Protein AF-0000000083231227 (afdb_homodimer)

Sequence (580 aa):
MTATKISPALKQLLNTNAHPPSLQSSAFHHQLKRLLADFHQTASEKKLTSDSWTIFSTAALVSLNRPSAFEPFWASLKSTTSSNEKASVYNASLVRETALKSISFIGIAKSINALNTFRAVLEKSNSDLLLQLDQQKPRRIPDLNENSIEKISQRALGTWKSIYRPLDDKLISKLSAAHPDLPVHILHSHYGPLLSDPASDPGPIGRIGTSLIAVGTLRAAGNLGPQLLSHVYGLKKAGEELQQVGEPSLGQGTQWLTSDTGAEWIINSIDRLSQLISDSEAHPTPTSKLMTATKISPALKQLLNTNAHPPSLQSSAFHHQLKRLLADFHQTASEKKLTSDSWTIFSTAALVSLNRPSAFEPFWASLKSTTSSNEKASVYNASLVRETALKSISFIGIAKSINALNTFRAVLEKSNSDLLLQLDQQKPRRIPDLNENSIEKISQRALGTWKSIYRPLDDKLISKLSAAHPDLPVHILHSHYGPLLSDPASDPGPIGRIGTSLIAVGTLRAAGNLGPQLLSHVYGLKKAGEELQQVGEPSLGQGTQWLTSDTGAEWIINSIDRLSQLISDSEAHPTPTSKL

Foldseek 3Di:
DDPDDDDPVVVVVCPVPVADDAQDDPVLLVVVLVLLVVVCVVLVVLFWHSLLVLLLVLLLCLLLLHQNVLLSVLVSVCVSDPVDLVVNLQSLQSSLLSLQLSCLPRHDVSSVSNNVSNLVSCVVPPVVSSVVVVPDDDQQPQDCPQNDQVNLLVQLLVLLCLQQPPCSVVVLVVLCVVPVCRSVCCRNVRSRRRLAAGDVDRGQQDNLSSLSSQLSNDLSNDPNVVSNVSSLSSNLSVCVVCVPPARPNTGDSSNVCNDPNNSVVSSVSSVVSSVSVVVCVVDPDPDPPD/DPDDDDDPVVVVVCPVPVADDAQDDPVLLVVVLVLLVVVCVVLVVLFWHSLLVLLLLLLLCLLLLHQNVLLSVLVSVCVSDPVDLVVNLQSLQSSLLSLQLSCLPRHDVSSVSNNVSNLVSCVVPPVVSSVVVVPDDDQQPQDCPQNDQVNLLVQLLVLLCLQAPPCSVVVLVVLCVVPVCRSVCCRNVRSRRRLAAGDVDRGQQDSLSSLSSQLSNQLSNDPNVVSNVSSLSSNLSVCVVCVPPDRPSTGDSSNVCNDPNNSVVSSVSSVVSSVSVVVCVVDPPPPPPD

Radius of gyration: 23.28 Å; Cα contacts (8 Å, |Δi|>4): 865; chains: 2; bounding box: 58×63×57 Å

InterPro domains:
  IPR029032 AhpD-like [G3DSA:1.20.1290.10] (22-252)
  IPR029032 AhpD-like [SSF69118] (152-246)
  IPR052999 Peroxisomal Targeting Signal 1 Protein [PTHR28180] (1-279)

Organism: NCBI:txid56615

Secondary structure (DSSP, 8-state):
-------HHHHHHHHTT-SPPP---HHHHHHHHHHHHHHHHHHHHTTB-THHHHHHHHHHHHHTT-GGGHHHHHHHHHHHS--SHHHHHHHHHHHHHHHHHTHHHH-HHHHHHHHHHHHHHHHHH-HHHHHHHTTPPPS----SSTTSHHHHHHHHHHHHHHHHTTSHHHHHHHHHHH-TTHHHHIIIIIIIIIISPPSS---S-HHHHHHHHHHHHHHHH-S-HHHHHHHHHHHHHHHHHTTTT--GGGBTTHHHHTSHHHHHHHHHHHHHHHHHHHHHHHS-------/-------HHHHHHHHTT-SPPP---HHHHHHHHHHHHHHHHHHHHTTB-THHHHHHHHHHHHHTT-GGGHHHHHHHHHHHS--SHHHHHHHHHHHHHHHHHTHHHH-HHHHHHHHHHHHHHHHHH-HHHHHHHTT---S----SSTTSHHHHHHHHHHHHHHHHTTSHHHHHHHHHHH-TTHHHHIIIIIIIIIISPPSS---S-HHHHHHHHHHHHHHHH-S-HHHHHHHHHHHHHHHHHTTTT--GGGBTTHHHHTSHHHHHHHHHHHHHHHHHHHHHHHS-------

Solvent-accessible surface area (backbone atoms only — not comparable to full-atom values): 29890 Å² total; per-residue (Å²): 130,83,75,90,79,77,48,68,69,47,50,55,60,52,55,58,60,22,56,55,80,79,58,79,46,69,67,55,43,52,51,50,38,51,51,52,50,50,51,44,49,55,29,48,74,49,40,26,36,64,50,57,59,50,35,25,49,43,13,20,40,32,43,62,47,40,42,55,48,44,51,49,48,50,53,38,51,48,71,73,42,67,78,46,70,69,50,47,52,49,52,50,50,42,49,49,50,35,32,56,52,38,24,56,59,44,4,44,62,36,26,50,48,32,33,47,42,42,45,52,41,38,51,73,72,36,55,67,58,44,57,58,59,69,66,52,69,56,78,62,62,74,45,90,59,83,39,11,72,66,48,26,46,50,41,10,51,50,50,46,39,55,37,36,59,91,44,37,68,61,49,43,52,54,38,31,71,44,35,47,41,48,42,44,48,46,34,63,33,30,32,15,65,50,62,26,60,42,84,93,61,46,71,83,53,57,74,56,42,42,28,36,31,50,40,20,24,34,60,50,57,46,40,38,23,73,63,35,52,49,35,51,52,16,28,33,41,39,33,66,72,27,61,87,72,54,58,69,78,35,38,81,20,46,63,51,50,26,33,62,67,27,44,43,50,51,52,52,49,48,50,51,53,51,48,53,54,54,55,48,68,75,54,69,67,77,73,73,87,113,130,82,76,90,79,77,48,70,68,47,51,54,59,51,56,57,59,21,57,54,80,78,59,80,46,71,66,54,43,53,51,50,39,52,52,52,50,51,52,44,49,52,29,49,75,50,41,27,35,64,51,57,60,50,35,24,49,45,12,22,39,33,45,62,46,39,41,53,46,43,51,50,49,50,53,38,51,46,73,75,41,69,79,46,70,69,50,46,52,49,53,51,47,42,49,49,50,36,34,58,52,39,23,56,58,44,4,43,61,38,26,49,47,33,34,49,42,41,45,53,43,37,51,75,73,37,54,69,59,44,56,58,59,67,66,53,71,57,76,60,60,76,44,90,58,82,39,10,73,66,48,25,48,50,41,10,52,51,51,46,38,56,37,36,59,93,45,38,67,61,50,44,54,53,38,31,70,43,34,47,42,50,41,46,47,48,35,64,33,31,32,14,63,50,62,25,61,42,85,91,62,45,73,81,54,57,73,58,42,43,28,35,32,50,40,20,23,34,60,51,57,47,40,40,22,73,63,34,52,50,34,51,52,16,28,31,41,37,34,66,71,28,63,85,73,54,56,71,77,35,37,81,21,46,62,51,51,27,33,63,67,29,45,44,49,51,53,52,51,48,49,50,52,51,48,53,53,54,54,49,67,76,54,69,70,76,73,73,89,113

pLDDT: mean 93.62, std 10.93, range [21.25, 98.94]

Structure (mmCIF, N/CA/C/O backbone):
data_AF-0000000083231227-model_v1
#
loop_
_entity.id
_entity.type
_entity.pdbx_description
1 polymer 'Dol-P-Man:Man(5)GlcNAc(2)-PP-Dol alpha-1,3-mannosyltransferase'
#
loop_
_atom_site.group_PDB
_atom_site.id
_atom_site.type_symbol
_atom_site.label_atom_id
_atom_site.label_alt_id
_atom_site.label_comp_id
_atom_site.label_asym_id
_atom_site.label_entity_id
_atom_site.label_seq_id
_atom_site.pdbx_PDB_ins_code
_atom_site.Cartn_x
_atom_site.Cartn_y
_atom_site.Cartn_z
_atom_site.occupancy
_atom_site.B_iso_or_equiv
_atom_site.auth_seq_id
_atom_site.auth_comp_id
_atom_site.auth_asym_id
_atom_site.auth_atom_id
_atom_site.pdbx_PDB_model_num
ATOM 1 N N . MET A 1 1 ? -29.453 9.414 15.414 1 37.59 1 MET A N 1
ATOM 2 C CA . MET A 1 1 ? -28.109 9.836 15.07 1 37.59 1 MET A CA 1
ATOM 3 C C . MET A 1 1 ? -27.969 10.055 13.57 1 37.59 1 MET A C 1
ATOM 5 O O . MET A 1 1 ? -28.203 9.141 12.781 1 37.59 1 MET A O 1
ATOM 9 N N . THR A 1 2 ? -28.344 11.242 13.062 1 50.34 2 THR A N 1
ATOM 10 C CA . THR A 1 2 ? -28.578 11.617 11.68 1 50.34 2 THR A CA 1
ATOM 11 C C . THR A 1 2 ? -27.422 11.172 10.789 1 50.34 2 THR A C 1
ATOM 13 O O . THR A 1 2 ? -26.25 11.305 11.164 1 50.34 2 THR A O 1
ATOM 16 N N . ALA A 1 3 ? -27.656 10.242 9.852 1 64.38 3 ALA A N 1
ATOM 17 C CA . ALA A 1 3 ? -26.719 9.695 8.883 1 64.38 3 ALA A CA 1
ATOM 18 C C . ALA A 1 3 ? -25.906 10.812 8.219 1 64.38 3 ALA A C 1
ATOM 20 O O . ALA A 1 3 ? -26.484 11.797 7.738 1 64.38 3 ALA A O 1
ATOM 21 N N . THR A 1 4 ? -24.547 10.906 8.492 1 77.5 4 THR A N 1
ATOM 22 C CA . THR A 1 4 ? -23.688 11.859 7.805 1 77.5 4 THR A CA 1
ATOM 23 C C . THR A 1 4 ? -23.969 11.867 6.309 1 77.5 4 THR A C 1
ATOM 25 O O . THR A 1 4 ? -23.984 10.82 5.664 1 77.5 4 THR A O 1
ATOM 28 N N . LYS A 1 5 ? -24.484 13 5.742 1 89.38 5 LYS A N 1
ATOM 29 C CA . LYS A 1 5 ? -24.812 13.148 4.328 1 89.38 5 LYS A CA 1
ATOM 30 C C . LYS A 1 5 ? -23.703 13.898 3.588 1 89.38 5 LYS A C 1
ATOM 32 O O . LYS A 1 5 ? -22.906 14.594 4.207 1 89.38 5 LYS A O 1
ATOM 37 N N . ILE A 1 6 ? -23.609 13.672 2.314 1 94.75 6 ILE A N 1
ATOM 38 C CA . ILE A 1 6 ? -22.656 14.352 1.433 1 94.75 6 ILE A CA 1
ATOM 39 C C . ILE A 1 6 ? -23.422 15.195 0.414 1 94.75 6 ILE A C 1
ATOM 41 O O . ILE A 1 6 ? -24.422 14.742 -0.153 1 94.75 6 ILE A O 1
ATOM 45 N N . SER A 1 7 ? -23.047 16.438 0.24 1 95.81 7 SER A N 1
ATOM 46 C CA . SER A 1 7 ? -23.703 17.344 -0.696 1 95.81 7 SER A CA 1
ATOM 47 C C . SER A 1 7 ? -23.578 16.859 -2.131 1 95.81 7 SER A C 1
ATOM 49 O O . SER A 1 7 ? -22.641 16.109 -2.453 1 95.81 7 SER A O 1
ATOM 51 N N . PRO A 1 8 ? -24.469 17.219 -2.979 1 95.44 8 PRO A N 1
ATOM 52 C CA . PRO A 1 8 ? -24.375 16.828 -4.387 1 95.44 8 PRO A CA 1
ATOM 53 C C . PRO A 1 8 ? -23.078 17.312 -5.047 1 95.44 8 PRO A C 1
ATOM 55 O O . PRO A 1 8 ? -22.5 16.578 -5.855 1 95.44 8 PRO A O 1
ATOM 58 N N . ALA A 1 9 ? -22.672 18.469 -4.707 1 94.94 9 ALA A N 1
ATOM 59 C CA . ALA A 1 9 ? -21.438 19 -5.27 1 94.94 9 ALA A CA 1
ATOM 60 C C . ALA A 1 9 ? -20.234 18.141 -4.891 1 94.94 9 ALA A C 1
ATOM 62 O O . ALA A 1 9 ? -19.406 17.844 -5.738 1 94.94 9 ALA A O 1
ATOM 63 N N . LEU A 1 10 ? -20.172 17.828 -3.621 1 96.62 10 LEU A N 1
ATOM 64 C CA . LEU A 1 10 ? -19.078 16.969 -3.158 1 96.62 10 LEU A CA 1
ATOM 65 C C . LEU A 1 10 ? -19.156 15.594 -3.795 1 96.62 10 LEU A C 1
ATOM 67 O O . LEU A 1 10 ? -18.141 15.023 -4.18 1 96.62 10 LEU A O 1
ATOM 71 N N . LYS A 1 11 ? -20.328 15.055 -3.922 1 95.69 11 LYS A N 1
ATOM 72 C CA . LYS A 1 11 ? -20.516 13.758 -4.562 1 95.69 11 LYS A CA 1
ATOM 73 C C . LYS A 1 11 ? -20.016 13.766 -6 1 95.69 11 LYS A C 1
ATOM 75 O O . LYS A 1 11 ? -19.391 12.805 -6.457 1 95.69 11 LYS A O 1
ATOM 80 N N . GLN A 1 12 ? -20.328 14.812 -6.695 1 95.06 12 GLN A N 1
ATOM 81 C CA . GLN A 1 12 ? -19.875 14.953 -8.07 1 95.06 12 GLN A CA 1
ATOM 82 C C . GLN A 1 12 ? -18.344 14.977 -8.141 1 95.06 12 GLN A C 1
ATOM 84 O O . GLN A 1 12 ? -17.75 14.344 -9.023 1 95.06 12 GLN A O 1
ATOM 89 N N . LEU A 1 13 ? -17.766 15.68 -7.211 1 95.5 13 LEU A N 1
ATOM 90 C CA . LEU A 1 13 ? -16.312 15.766 -7.145 1 95.5 13 LEU A CA 1
ATOM 91 C C . LEU A 1 13 ? -15.695 14.398 -6.875 1 95.5 13 LEU A C 1
ATOM 93 O O . LEU A 1 13 ? -14.664 14.055 -7.453 1 95.5 13 LEU A O 1
ATOM 97 N N . LEU A 1 14 ? -16.312 13.609 -6.039 1 96.06 14 LEU A N 1
ATOM 98 C CA . LEU A 1 14 ? -15.797 12.297 -5.645 1 96.06 14 LEU A CA 1
ATOM 99 C C . LEU A 1 14 ? -15.969 11.281 -6.77 1 96.06 14 LEU A C 1
ATOM 101 O O . LEU A 1 14 ? -15.25 10.281 -6.828 1 96.06 14 LEU A O 1
ATOM 105 N N . ASN A 1 15 ? -16.875 11.555 -7.672 1 93.56 15 ASN A N 1
ATOM 106 C CA . ASN A 1 15 ? -17.172 10.625 -8.75 1 93.56 15 ASN A CA 1
ATOM 107 C C . ASN A 1 15 ? -16.25 10.828 -9.945 1 93.56 15 ASN A C 1
ATOM 109 O O . ASN A 1 15 ? -16.203 9.984 -10.844 1 93.56 15 ASN A O 1
ATOM 113 N N . THR A 1 16 ? -15.523 11.906 -9.898 1 89.25 16 THR A N 1
ATOM 114 C CA . THR A 1 16 ? -14.57 12.133 -10.977 1 89.25 16 THR A CA 1
ATOM 115 C C . THR A 1 16 ? -13.422 11.133 -10.906 1 89.25 16 THR A C 1
ATOM 117 O O . THR A 1 16 ? -12.75 11.016 -9.875 1 89.25 16 THR A O 1
ATOM 120 N N . ASN A 1 17 ? -13.172 10.328 -11.938 1 85.88 17 ASN A N 1
ATOM 121 C CA . ASN A 1 17 ? -12.117 9.32 -12.016 1 85.88 17 ASN A CA 1
ATOM 122 C C . ASN A 1 17 ? -12.172 8.359 -10.828 1 85.88 17 ASN A C 1
ATOM 124 O O . ASN A 1 17 ? -11.148 8.078 -10.203 1 85.88 17 ASN A O 1
ATOM 128 N N . ALA A 1 18 ? -13.398 7.914 -10.633 1 91.5 18 ALA A N 1
ATOM 129 C CA . ALA A 1 18 ? -13.656 7.141 -9.422 1 91.5 18 ALA A CA 1
ATOM 130 C C . ALA A 1 18 ? -13.344 5.66 -9.633 1 91.5 18 ALA A C 1
ATOM 132 O O . ALA A 1 18 ? -13.148 4.918 -8.672 1 91.5 18 ALA A O 1
ATOM 133 N N . HIS A 1 19 ? -13.305 5.238 -10.875 1 91.81 19 HIS A N 1
ATOM 134 C CA . HIS A 1 19 ? -13.055 3.838 -11.195 1 91.81 19 HIS A CA 1
ATOM 135 C C . HIS A 1 19 ? -12.094 3.711 -12.375 1 91.81 19 HIS A C 1
ATOM 137 O O . HIS A 1 19 ? -12.07 4.57 -13.258 1 91.81 19 HIS A O 1
ATOM 143 N N . PRO A 1 20 ? -11.328 2.623 -12.297 1 91 20 PRO A N 1
ATOM 144 C CA . PRO A 1 20 ? -10.492 2.412 -13.484 1 91 20 PRO A CA 1
ATOM 145 C C . PRO A 1 20 ? -11.312 2.018 -14.711 1 91 20 PRO A C 1
ATOM 147 O O . PRO A 1 20 ? -12.398 1.456 -14.578 1 91 20 PRO A O 1
ATOM 150 N N . PRO A 1 21 ? -10.844 2.332 -15.891 1 87.88 21 PRO A N 1
ATOM 151 C CA . PRO A 1 21 ? -11.57 1.928 -17.094 1 87.88 21 PRO A CA 1
ATOM 152 C C . PRO A 1 21 ? -11.789 0.419 -17.172 1 87.88 21 PRO A C 1
ATOM 154 O O . PRO A 1 21 ? -10.906 -0.358 -16.812 1 87.88 21 PRO A O 1
ATOM 157 N N . SER A 1 22 ? -12.922 0.028 -17.609 1 89.94 22 SER A N 1
ATOM 158 C CA . SER A 1 22 ? -13.242 -1.391 -17.734 1 89.94 22 SER A CA 1
ATOM 159 C C . SER A 1 22 ? -12.562 -2.012 -18.938 1 89.94 22 SER A C 1
ATOM 161 O O . SER A 1 22 ? -12.461 -1.382 -20 1 89.94 22 SER A O 1
ATOM 163 N N . LEU A 1 23 ? -12.125 -3.238 -18.812 1 89.38 23 LEU A N 1
ATOM 164 C CA . LEU A 1 23 ? -11.477 -3.998 -19.875 1 89.38 23 LEU A CA 1
ATOM 165 C C . LEU A 1 23 ? -12.391 -5.121 -20.375 1 89.38 23 LEU A C 1
ATOM 167 O O . LEU A 1 23 ? -12.172 -6.289 -20.047 1 89.38 23 LEU A O 1
ATOM 171 N N . GLN A 1 24 ? -13.477 -4.926 -20.922 1 83 24 GLN A N 1
ATOM 172 C CA . GLN A 1 24 ? -14.43 -5.984 -21.234 1 83 24 GLN A CA 1
ATOM 173 C C . GLN A 1 24 ? -14.641 -6.094 -22.75 1 83 24 GLN A C 1
ATOM 175 O O . GLN A 1 24 ? -15.5 -6.848 -23.203 1 83 24 GLN A O 1
ATOM 180 N N . SER A 1 25 ? -13.711 -5.902 -23.484 1 88.44 25 SER A N 1
ATOM 181 C CA . SER A 1 25 ? -13.875 -6.105 -24.922 1 88.44 25 SER A CA 1
ATOM 182 C C . SER A 1 25 ? -13.453 -7.512 -25.328 1 88.44 25 SER A C 1
ATOM 184 O O . SER A 1 25 ? -12.602 -8.125 -24.688 1 88.44 25 SER A O 1
ATOM 186 N N . SER A 1 26 ? -14.102 -8.07 -26.375 1 91.56 26 SER A N 1
ATOM 187 C CA . SER A 1 26 ? -13.75 -9.383 -26.906 1 91.56 26 SER A CA 1
ATOM 188 C C . SER A 1 26 ? -12.289 -9.43 -27.344 1 91.56 26 SER A C 1
ATOM 190 O O . SER A 1 26 ? -11.617 -10.453 -27.203 1 91.56 26 SER A O 1
ATOM 192 N N . ALA A 1 27 ? -11.859 -8.344 -27.875 1 93.06 27 ALA A N 1
ATOM 193 C CA . ALA A 1 27 ? -10.477 -8.258 -28.328 1 93.06 27 ALA A CA 1
ATOM 194 C C . ALA A 1 27 ? -9.5 -8.406 -27.156 1 93.06 27 ALA A C 1
ATOM 196 O O . ALA A 1 27 ? -8.516 -9.141 -27.25 1 93.06 27 ALA A O 1
ATOM 197 N N . PHE A 1 28 ? -9.82 -7.738 -26.109 1 95.69 28 PHE A N 1
ATOM 198 C CA . PHE A 1 28 ? -8.969 -7.828 -24.922 1 95.69 28 PHE A CA 1
ATOM 199 C C . PHE A 1 28 ? -8.977 -9.242 -24.359 1 95.69 28 PHE A C 1
ATOM 201 O O . PHE A 1 28 ? -7.926 -9.781 -24.016 1 95.69 28 PHE A O 1
ATOM 208 N N . HIS A 1 29 ? -10.133 -9.867 -24.312 1 95.19 29 HIS A N 1
ATOM 209 C CA . HIS A 1 29 ? -10.266 -11.219 -23.766 1 95.19 29 HIS A CA 1
ATOM 210 C C . HIS A 1 29 ? -9.414 -12.211 -24.562 1 95.19 29 HIS A C 1
ATOM 212 O O . HIS A 1 29 ? -8.711 -13.039 -23.984 1 95.19 29 HIS A O 1
ATOM 218 N N . HIS A 1 30 ? -9.484 -12.062 -25.844 1 96.12 30 HIS A N 1
ATOM 219 C CA . HIS A 1 30 ? -8.734 -12.961 -26.703 1 96.12 30 HIS A CA 1
ATOM 220 C C . HIS A 1 30 ? -7.23 -12.734 -26.562 1 96.12 30 HIS A C 1
ATOM 222 O O . HIS A 1 30 ? -6.457 -13.695 -26.516 1 96.12 30 HIS A O 1
ATOM 228 N N . GLN A 1 31 ? -6.844 -11.492 -26.5 1 97.12 31 GLN A N 1
ATOM 229 C CA . GLN A 1 31 ? -5.426 -11.156 -26.391 1 97.12 31 GLN A CA 1
ATOM 230 C C . GLN A 1 31 ? -4.848 -11.602 -25.062 1 97.12 31 GLN A C 1
ATOM 232 O O . GLN A 1 31 ? -3.711 -12.078 -25 1 97.12 31 GLN A O 1
ATOM 237 N N . LEU A 1 32 ? -5.641 -11.398 -24 1 97.94 32 LEU A N 1
ATOM 238 C CA . LEU A 1 32 ? -5.18 -11.844 -22.688 1 97.94 32 LEU A CA 1
ATOM 239 C C . LEU A 1 32 ? -5.051 -13.359 -22.641 1 97.94 32 LEU A C 1
ATOM 241 O O . LEU A 1 32 ? -4.074 -13.891 -22.109 1 97.94 32 LEU A O 1
ATOM 245 N N . LYS A 1 33 ? -6.012 -14.062 -23.203 1 97.31 33 LYS A N 1
ATOM 246 C CA . LYS A 1 33 ? -5.961 -15.523 -23.266 1 97.31 33 LYS A CA 1
ATOM 247 C C . LYS A 1 33 ? -4.703 -16 -23.984 1 97.31 33 LYS A C 1
ATOM 249 O O . LYS A 1 33 ? -4.035 -16.922 -23.516 1 97.31 33 LYS A O 1
ATOM 254 N N . ARG A 1 34 ? -4.406 -15.367 -25.094 1 97.88 34 ARG A N 1
ATOM 255 C CA . ARG A 1 34 ? -3.227 -15.734 -25.875 1 97.88 34 ARG A CA 1
ATOM 256 C C . ARG A 1 34 ? -1.95 -15.461 -25.078 1 97.88 34 ARG A C 1
ATOM 258 O O . ARG A 1 34 ? -1.02 -16.266 -25.109 1 97.88 34 ARG A O 1
ATOM 265 N N . LEU A 1 35 ? -1.92 -14.359 -24.453 1 98.38 35 LEU A N 1
ATOM 266 C CA . LEU A 1 35 ? -0.751 -13.984 -23.656 1 98.38 35 LEU A CA 1
ATOM 267 C C . LEU A 1 35 ? -0.51 -14.992 -22.531 1 98.38 35 LEU A C 1
ATOM 269 O O . LEU A 1 35 ? 0.62 -15.445 -22.328 1 98.38 35 LEU A O 1
ATOM 273 N N . LEU A 1 36 ? -1.539 -15.391 -21.828 1 98.19 36 LEU A N 1
ATOM 274 C CA . LEU A 1 36 ? -1.413 -16.312 -20.703 1 98.19 36 LEU A CA 1
ATOM 275 C C . LEU A 1 36 ? -1.07 -17.719 -21.203 1 98.19 36 LEU A C 1
ATOM 277 O O . LEU A 1 36 ? -0.354 -18.469 -20.531 1 98.19 36 LEU A O 1
ATOM 281 N N . ALA A 1 37 ? -1.573 -18.031 -22.375 1 97.81 37 ALA A N 1
ATOM 282 C CA . ALA A 1 37 ? -1.19 -19.297 -22.984 1 97.81 37 ALA A CA 1
ATOM 283 C C . ALA A 1 37 ? 0.306 -19.344 -23.281 1 97.81 37 ALA A C 1
ATOM 285 O O . ALA A 1 37 ? 0.946 -20.391 -23.141 1 97.81 37 ALA A O 1
ATOM 286 N N . ASP A 1 38 ? 0.798 -18.219 -23.703 1 98.44 38 ASP A N 1
ATOM 287 C CA . ASP A 1 38 ? 2.234 -18.109 -23.953 1 98.44 38 ASP A CA 1
ATOM 288 C C . ASP A 1 38 ? 3.021 -18.297 -22.656 1 98.44 38 ASP A C 1
ATOM 290 O O . ASP A 1 38 ? 4.066 -18.953 -22.641 1 98.44 38 ASP A O 1
ATOM 294 N N . PHE A 1 39 ? 2.559 -17.625 -21.562 1 98.62 39 PHE A N 1
ATOM 295 C CA . PHE A 1 39 ? 3.193 -17.797 -20.266 1 98.62 39 PHE A CA 1
ATOM 296 C C . PHE A 1 39 ? 3.203 -19.266 -19.859 1 98.62 39 PHE A C 1
ATOM 298 O O . PHE A 1 39 ? 4.223 -19.781 -19.391 1 98.62 39 PHE A O 1
ATOM 305 N N . HIS A 1 40 ? 2.086 -19.906 -20.062 1 98.12 40 HIS A N 1
ATOM 306 C CA . HIS A 1 40 ? 1.936 -21.312 -19.688 1 98.12 40 HIS A CA 1
ATOM 307 C C . HIS A 1 40 ? 2.859 -22.203 -20.5 1 98.12 40 HIS A C 1
ATOM 309 O O . HIS A 1 40 ? 3.422 -23.172 -19.969 1 98.12 40 HIS A O 1
ATOM 315 N N . GLN A 1 41 ? 2.941 -21.922 -21.734 1 98.19 41 GLN A N 1
ATOM 316 C CA . GLN A 1 41 ? 3.814 -22.703 -22.609 1 98.19 41 GLN A CA 1
ATOM 317 C C . GLN A 1 41 ? 5.266 -22.641 -22.125 1 98.19 41 GLN A C 1
ATOM 319 O O . GLN A 1 41 ? 5.941 -23.656 -22.031 1 98.19 41 GLN A O 1
ATOM 324 N N . THR A 1 42 ? 5.754 -21.438 -21.844 1 98.62 42 THR A N 1
ATOM 325 C CA . THR A 1 42 ? 7.117 -21.266 -21.359 1 98.62 42 THR A CA 1
ATOM 326 C C . THR A 1 42 ? 7.301 -21.969 -20.016 1 98.62 42 THR A C 1
ATOM 328 O O . THR A 1 42 ? 8.305 -22.656 -19.797 1 98.62 42 THR A O 1
ATOM 331 N N . ALA A 1 43 ? 6.336 -21.797 -19.125 1 98.19 43 ALA A N 1
ATOM 332 C CA . ALA A 1 43 ? 6.398 -22.453 -17.828 1 98.19 43 ALA A CA 1
ATOM 333 C C . ALA A 1 43 ? 6.492 -23.969 -17.984 1 98.19 43 ALA A C 1
ATOM 335 O O . ALA A 1 43 ? 7.32 -24.625 -17.344 1 98.19 43 ALA A O 1
ATOM 336 N N . SER A 1 44 ? 5.672 -24.516 -18.875 1 97 44 SER A N 1
ATOM 337 C CA . SER A 1 44 ? 5.648 -25.953 -19.094 1 97 44 SER A CA 1
ATOM 338 C C . SER A 1 44 ? 6.977 -26.438 -19.672 1 97 44 SER A C 1
ATOM 340 O O . SER A 1 44 ? 7.492 -27.484 -19.266 1 97 44 SER A O 1
ATOM 342 N N . GLU A 1 45 ? 7.469 -25.703 -20.578 1 98.31 45 GLU A N 1
ATOM 343 C CA . GLU A 1 45 ? 8.742 -26.062 -21.203 1 98.31 45 GLU A CA 1
ATOM 344 C C . GLU A 1 45 ? 9.867 -26.094 -20.172 1 98.31 45 GLU A C 1
ATOM 346 O O . GLU A 1 45 ? 10.812 -26.875 -20.312 1 98.31 45 GLU A O 1
ATOM 351 N N . LYS A 1 46 ? 9.766 -25.266 -19.203 1 98.06 46 LYS A N 1
ATOM 352 C CA . LYS A 1 46 ? 10.805 -25.188 -18.172 1 98.06 46 LYS A CA 1
ATOM 353 C C . LYS A 1 46 ? 10.438 -26.016 -16.953 1 98.06 46 LYS A C 1
ATOM 355 O O . LYS A 1 46 ? 11.055 -25.891 -15.898 1 98.06 46 LYS A O 1
ATOM 360 N N . LYS A 1 47 ? 9.312 -26.812 -17.078 1 96.62 47 LYS A N 1
ATOM 361 C CA . LYS A 1 47 ? 8.859 -27.766 -16.062 1 96.62 47 LYS A CA 1
ATOM 362 C C . LYS A 1 47 ? 8.344 -27.031 -14.828 1 96.62 47 LYS A C 1
ATOM 364 O O . LYS A 1 47 ? 8.578 -27.469 -13.695 1 96.62 47 LYS A O 1
ATOM 369 N N . LEU A 1 48 ? 7.805 -25.859 -15.039 1 97.06 48 LEU A N 1
ATOM 370 C CA . LEU A 1 48 ? 7.082 -25.125 -14.008 1 97.06 48 LEU A CA 1
ATOM 371 C C . LEU A 1 48 ? 5.586 -25.406 -14.078 1 97.06 48 LEU A C 1
ATOM 373 O O . LEU A 1 48 ? 5.066 -25.719 -15.148 1 97.06 48 LEU A O 1
ATOM 377 N N . THR A 1 49 ? 4.977 -25.344 -12.977 1 96.12 49 THR A N 1
ATOM 378 C CA . THR A 1 49 ? 3.52 -25.375 -12.977 1 96.12 49 THR A CA 1
ATOM 379 C C . THR A 1 49 ? 2.955 -24 -13.352 1 96.12 49 THR A C 1
ATOM 381 O O . THR A 1 49 ? 3.705 -23.047 -13.516 1 96.12 49 THR A O 1
ATOM 384 N N . SER A 1 50 ? 1.627 -23.922 -13.414 1 97.06 50 SER A N 1
ATOM 385 C CA . SER A 1 50 ? 0.958 -22.656 -13.727 1 97.06 50 SER A CA 1
ATOM 386 C C . SER A 1 50 ? 1.052 -21.672 -12.57 1 97.06 50 SER A C 1
ATOM 388 O O . SER A 1 50 ? 0.76 -20.484 -12.727 1 97.06 50 SER A O 1
ATOM 390 N N . ASP A 1 51 ? 1.506 -22.141 -11.391 1 97.88 51 ASP A N 1
ATOM 391 C CA . ASP A 1 51 ? 1.548 -21.297 -10.203 1 97.88 51 ASP A CA 1
ATOM 392 C C . ASP A 1 51 ? 2.441 -20.078 -10.43 1 97.88 51 ASP A C 1
ATOM 394 O O . ASP A 1 51 ? 2.117 -18.969 -9.992 1 97.88 51 ASP A O 1
ATOM 398 N N . SER A 1 52 ? 3.566 -20.312 -11.148 1 98.06 52 SER A N 1
ATOM 399 C CA . SER A 1 52 ? 4.531 -19.234 -11.344 1 98.06 52 SER A CA 1
ATOM 400 C C . SER A 1 52 ? 3.891 -18.047 -12.047 1 98.06 52 SER A C 1
ATOM 402 O O . SER A 1 52 ? 3.803 -16.953 -11.477 1 98.06 52 SER A O 1
ATOM 404 N N . TRP A 1 53 ? 3.285 -18.297 -13.219 1 98.56 53 TRP A N 1
ATOM 405 C CA . TRP A 1 53 ? 2.768 -17.156 -13.969 1 98.56 53 TRP A CA 1
ATOM 406 C C . TRP A 1 53 ? 1.419 -16.703 -13.406 1 98.56 53 TRP A C 1
ATOM 408 O O . TRP A 1 53 ? 1.029 -15.547 -13.57 1 98.56 53 TRP A O 1
ATOM 418 N N . THR A 1 54 ? 0.618 -17.594 -12.672 1 98.69 54 THR A N 1
ATOM 419 C CA . THR A 1 54 ? -0.605 -17.188 -11.992 1 98.69 54 THR A CA 1
ATOM 420 C C . THR A 1 54 ? -0.301 -16.156 -10.914 1 98.69 54 THR A C 1
ATOM 422 O O . THR A 1 54 ? -0.983 -15.125 -10.82 1 98.69 54 THR A O 1
ATOM 425 N N . ILE A 1 55 ? 0.786 -16.375 -10.18 1 98.88 55 ILE A N 1
ATOM 426 C CA . ILE A 1 55 ? 1.139 -15.508 -9.055 1 98.88 55 ILE A CA 1
ATOM 427 C C . ILE A 1 55 ? 1.591 -14.148 -9.578 1 98.88 55 ILE A C 1
ATOM 429 O O . ILE A 1 55 ? 1.022 -13.117 -9.211 1 98.88 55 ILE A O 1
ATOM 433 N N . PHE A 1 56 ? 2.592 -14.109 -10.5 1 98.88 56 PHE A N 1
ATOM 434 C CA . PHE A 1 56 ? 3.107 -12.797 -10.844 1 98.88 56 PHE A CA 1
ATOM 435 C C . PHE A 1 56 ? 2.119 -12.039 -11.727 1 98.88 56 PHE A C 1
ATOM 437 O O . PHE A 1 56 ? 2.072 -10.812 -11.703 1 98.88 56 PHE A O 1
ATOM 444 N N . SER A 1 57 ? 1.224 -12.742 -12.516 1 98.88 57 SER A N 1
ATOM 445 C CA . SER A 1 57 ? 0.215 -12.055 -13.312 1 98.88 57 SER A CA 1
ATOM 446 C C . SER A 1 57 ? -0.886 -11.469 -12.438 1 98.88 57 SER A C 1
ATOM 448 O O . SER A 1 57 ? -1.334 -10.344 -12.664 1 98.88 57 SER A O 1
ATOM 450 N N . THR A 1 58 ? -1.336 -12.273 -11.414 1 98.94 58 THR A N 1
ATOM 451 C CA . THR A 1 58 ? -2.314 -11.758 -10.469 1 98.94 58 THR A CA 1
ATOM 452 C C . THR A 1 58 ? -1.782 -10.508 -9.766 1 98.94 58 THR A C 1
ATOM 454 O O . THR A 1 58 ? -2.473 -9.492 -9.688 1 98.94 58 THR A O 1
ATOM 457 N N . ALA A 1 59 ? -0.522 -10.602 -9.289 1 98.94 59 ALA A N 1
ATOM 458 C CA . ALA A 1 59 ? 0.105 -9.484 -8.594 1 98.94 59 ALA A CA 1
ATOM 459 C C . ALA A 1 59 ? 0.157 -8.242 -9.484 1 98.94 59 ALA A C 1
ATOM 461 O O . ALA A 1 59 ? -0.126 -7.133 -9.031 1 98.94 59 ALA A O 1
ATOM 462 N N . ALA A 1 60 ? 0.477 -8.461 -10.742 1 98.88 60 ALA A N 1
ATOM 463 C CA . ALA A 1 60 ? 0.55 -7.359 -11.695 1 98.88 60 ALA A CA 1
ATOM 464 C C . ALA A 1 60 ? -0.825 -6.734 -11.914 1 98.88 60 ALA A C 1
ATOM 466 O O . ALA A 1 60 ? -0.961 -5.512 -11.945 1 98.88 60 ALA A O 1
ATOM 467 N N . LEU A 1 61 ? -1.846 -7.574 -12.078 1 98.69 61 LEU A N 1
ATOM 468 C CA . LEU A 1 61 ? -3.199 -7.086 -12.32 1 98.69 61 LEU A CA 1
ATOM 469 C C . LEU A 1 61 ? -3.711 -6.289 -11.125 1 98.69 61 LEU A C 1
ATOM 471 O O . LEU A 1 61 ? -4.398 -5.281 -11.297 1 98.69 61 LEU A O 1
ATOM 475 N N . VAL A 1 62 ? -3.377 -6.742 -9.906 1 98.81 62 VAL A N 1
ATOM 476 C CA . VAL A 1 62 ? -3.756 -6.023 -8.695 1 98.81 62 VAL A CA 1
ATOM 477 C C . VAL A 1 62 ? -3.051 -4.668 -8.664 1 98.81 62 VAL A C 1
ATOM 479 O O . VAL A 1 62 ? -3.68 -3.641 -8.391 1 98.81 62 VAL A O 1
ATOM 482 N N . SER A 1 63 ? -1.764 -4.703 -8.977 1 98.75 63 SER A N 1
ATOM 483 C CA . SER A 1 63 ? -0.946 -3.492 -8.938 1 98.75 63 SER A CA 1
ATOM 484 C C . SER A 1 63 ? -1.455 -2.453 -9.93 1 98.75 63 SER A C 1
ATOM 486 O O . SER A 1 63 ? -1.48 -1.259 -9.633 1 98.75 63 SER A O 1
ATOM 488 N N . LEU A 1 64 ? -1.935 -2.91 -11.047 1 97.94 64 LEU A N 1
ATOM 489 C CA . LEU A 1 64 ? -2.404 -2.025 -12.109 1 97.94 64 LEU A CA 1
ATOM 490 C C . LEU A 1 64 ? -3.83 -1.558 -11.836 1 97.94 64 LEU A C 1
ATOM 492 O O . LEU A 1 64 ? -4.352 -0.694 -12.547 1 97.94 64 LEU A O 1
ATOM 496 N N . ASN A 1 65 ? -4.434 -2.107 -10.789 1 97.75 65 ASN A N 1
ATOM 497 C CA . ASN A 1 65 ? -5.805 -1.777 -10.414 1 97.75 65 ASN A CA 1
ATOM 498 C C . ASN A 1 65 ? -6.766 -1.968 -11.586 1 97.75 65 ASN A C 1
ATOM 500 O O . ASN A 1 65 ? -7.48 -1.04 -11.961 1 97.75 65 ASN A O 1
ATOM 504 N N . ARG A 1 66 ? -6.789 -3.158 -12.086 1 96.44 66 ARG A N 1
ATOM 505 C CA . ARG A 1 66 ? -7.676 -3.516 -13.188 1 96.44 66 ARG A CA 1
ATOM 506 C C . ARG A 1 66 ? -8.562 -4.703 -12.82 1 96.44 66 ARG A C 1
ATOM 508 O O . ARG A 1 66 ? -8.453 -5.773 -13.422 1 96.44 66 ARG A O 1
ATOM 515 N N . PRO A 1 67 ? -9.469 -4.43 -11.984 1 96.75 67 PRO A N 1
ATOM 516 C CA . PRO A 1 67 ? -10.281 -5.535 -11.484 1 96.75 67 PRO A CA 1
ATOM 517 C C . PRO A 1 67 ? -11.109 -6.203 -12.586 1 96.75 67 PRO A C 1
ATOM 519 O O . PRO A 1 67 ? -11.336 -7.414 -12.539 1 96.75 67 PRO A O 1
ATOM 522 N N . SER A 1 68 ? -11.461 -5.496 -13.609 1 95.56 68 SER A N 1
ATOM 523 C CA . SER A 1 68 ? -12.297 -6.059 -14.664 1 95.56 68 SER A CA 1
ATOM 524 C C . SER A 1 68 ? -11.539 -7.117 -15.461 1 95.56 68 SER A C 1
ATOM 526 O O . SER A 1 68 ? -12.148 -7.891 -16.203 1 95.56 68 SER A O 1
ATOM 528 N N . ALA A 1 69 ? -10.234 -7.145 -15.328 1 97.44 69 ALA A N 1
ATOM 529 C CA . ALA A 1 69 ? -9.406 -8.109 -16.047 1 97.44 69 ALA A CA 1
ATOM 530 C C . ALA A 1 69 ? -9.523 -9.5 -15.43 1 97.44 69 ALA A C 1
ATOM 532 O O . ALA A 1 69 ? -9.133 -10.5 -16.047 1 97.44 69 ALA A O 1
ATOM 533 N N . PHE A 1 70 ? -10.117 -9.672 -14.266 1 97.88 70 PHE A N 1
ATOM 534 C CA . PHE A 1 70 ? -10.086 -10.938 -13.531 1 97.88 70 PHE A CA 1
ATOM 535 C C . PHE A 1 70 ? -11.055 -11.938 -14.141 1 97.88 70 PHE A C 1
ATOM 537 O O . PHE A 1 70 ? -10.883 -13.148 -13.992 1 97.88 70 PHE A O 1
ATOM 544 N N . GLU A 1 71 ? -12.094 -11.414 -14.828 1 96.94 71 GLU A N 1
ATOM 545 C CA . GLU A 1 71 ? -13.016 -12.344 -15.469 1 96.94 71 GLU A CA 1
ATOM 546 C C . GLU A 1 71 ? -12.328 -13.133 -16.578 1 96.94 71 GLU A C 1
ATOM 548 O O . GLU A 1 71 ? -12.273 -14.367 -16.531 1 96.94 71 GLU A O 1
ATOM 553 N N . PRO A 1 72 ? -11.711 -12.406 -17.609 1 96.75 72 PRO A N 1
ATOM 554 C CA . PRO A 1 72 ? -11 -13.18 -18.625 1 96.75 72 PRO A CA 1
ATOM 555 C C . PRO A 1 72 ? -9.766 -13.883 -18.078 1 96.75 72 PRO A C 1
ATOM 557 O O . PRO A 1 72 ? -9.375 -14.938 -18.594 1 96.75 72 PRO A O 1
ATOM 560 N N . PHE A 1 73 ? -9.117 -13.375 -17.109 1 98.19 73 PHE A N 1
ATOM 561 C CA . PHE A 1 73 ? -7.969 -14.023 -16.484 1 98.19 73 PHE A CA 1
ATOM 562 C C . PHE A 1 73 ? -8.359 -15.383 -15.914 1 98.19 73 PHE A C 1
ATOM 564 O O . PHE A 1 73 ? -7.688 -16.391 -16.172 1 98.19 73 PHE A O 1
ATOM 571 N N . TRP A 1 74 ? -9.453 -15.422 -15.125 1 97.06 74 TRP A N 1
ATOM 572 C CA . TRP A 1 74 ? -9.938 -16.656 -14.516 1 97.06 74 TRP A CA 1
ATOM 573 C C . TRP A 1 74 ? -10.359 -17.656 -15.578 1 97.06 74 TRP A C 1
ATOM 575 O O . TRP A 1 74 ? -10.062 -18.859 -15.469 1 97.06 74 TRP A O 1
ATOM 585 N N . ALA A 1 75 ? -11.023 -17.141 -16.594 1 95.12 75 ALA A N 1
ATOM 586 C CA . ALA A 1 75 ? -11.43 -18.016 -17.703 1 95.12 75 ALA A CA 1
ATOM 587 C C . ALA A 1 75 ? -10.219 -18.672 -18.359 1 95.12 75 ALA A C 1
ATOM 589 O O . ALA A 1 75 ? -10.242 -19.859 -18.672 1 95.12 75 ALA A O 1
ATOM 590 N N . SER A 1 76 ? -9.203 -17.859 -18.531 1 95.31 76 SER A N 1
ATOM 591 C CA . SER A 1 76 ? -7.98 -18.375 -19.141 1 95.31 76 SER A CA 1
ATOM 592 C C . SER A 1 76 ? -7.281 -19.391 -18.234 1 95.31 76 SER A C 1
ATOM 594 O O . SER A 1 76 ? -6.781 -20.406 -18.719 1 95.31 76 SER A O 1
ATOM 596 N N . LEU A 1 77 ? -7.219 -19.094 -16.984 1 95.69 77 LEU A N 1
ATOM 597 C CA . LEU A 1 77 ? -6.582 -19.969 -16 1 95.69 77 LEU A CA 1
ATOM 598 C C . LEU A 1 77 ? -7.293 -21.312 -15.953 1 95.69 77 LEU A C 1
ATOM 600 O O . LEU A 1 77 ? -6.645 -22.375 -15.945 1 95.69 77 LEU A O 1
ATOM 604 N N . LYS A 1 78 ? -8.586 -21.344 -16.016 1 92.69 78 LYS A N 1
ATOM 605 C CA . LYS A 1 78 ? -9.383 -22.562 -15.961 1 92.69 78 LYS A CA 1
ATOM 606 C C . LYS A 1 78 ? -9.188 -23.422 -17.219 1 92.69 78 LYS A C 1
ATOM 608 O O . LYS A 1 78 ? -9.195 -24.641 -17.156 1 92.69 78 LYS A O 1
ATOM 613 N N . SER A 1 79 ? -9.031 -22.734 -18.297 1 91.25 79 SER A N 1
ATOM 614 C CA . SER A 1 79 ? -8.898 -23.438 -19.562 1 91.25 79 SER A CA 1
ATOM 615 C C . SER A 1 79 ? -7.508 -24.047 -19.703 1 91.25 79 SER A C 1
ATOM 617 O O . SER A 1 79 ? -7.32 -25.016 -20.453 1 91.25 79 SER A O 1
ATOM 619 N N . THR A 1 80 ? -6.582 -23.547 -19 1 87.94 80 THR A N 1
ATOM 620 C CA . THR A 1 80 ? -5.188 -23.969 -19.125 1 87.94 80 THR A CA 1
ATOM 621 C C . THR A 1 80 ? -4.84 -25.031 -18.094 1 87.94 80 THR A C 1
ATOM 623 O O . THR A 1 80 ? -3.906 -25.812 -18.297 1 87.94 80 THR A O 1
ATOM 626 N N . THR A 1 81 ? -5.605 -25.016 -17.016 1 83.25 81 THR A N 1
ATOM 627 C CA . THR A 1 81 ? -5.305 -25.938 -15.922 1 83.25 81 THR A CA 1
ATOM 628 C C . THR A 1 81 ? -6.402 -26.984 -15.781 1 83.25 81 THR A C 1
ATOM 630 O O . THR A 1 81 ? -7.406 -26.938 -16.5 1 83.25 81 THR A O 1
ATOM 633 N N . SER A 1 82 ? -6.137 -27.938 -14.984 1 77.56 82 SER A N 1
ATOM 634 C CA . SER A 1 82 ? -7.109 -29 -14.773 1 77.56 82 SER A CA 1
ATOM 635 C C . SER A 1 82 ? -8.445 -28.438 -14.305 1 77.56 82 SER A C 1
ATOM 637 O O . SER A 1 82 ? -8.492 -27.469 -13.539 1 77.56 82 SER A O 1
ATOM 639 N N . SER A 1 83 ? -9.461 -29.031 -14.742 1 75.75 83 SER A N 1
ATOM 640 C CA . SER A 1 83 ? -10.805 -28.531 -14.469 1 75.75 83 SER A CA 1
ATOM 641 C C . SER A 1 83 ? -11.445 -29.281 -13.305 1 75.75 83 SER A C 1
ATOM 643 O O . SER A 1 83 ? -12.617 -29.062 -12.992 1 75.75 83 SER A O 1
ATOM 645 N N . ASN A 1 84 ? -10.664 -29.953 -12.578 1 86.19 84 ASN A N 1
ATOM 646 C CA . ASN A 1 84 ? -11.336 -30.609 -11.461 1 86.19 84 ASN A CA 1
ATOM 647 C C . ASN A 1 84 ? -11.555 -29.656 -10.289 1 86.19 84 ASN A C 1
ATOM 649 O O . ASN A 1 84 ? -10.977 -28.578 -10.25 1 86.19 84 ASN A O 1
ATOM 653 N N . GLU A 1 85 ? -12.422 -30.078 -9.445 1 88.25 85 GLU A N 1
ATOM 654 C CA . GLU A 1 85 ? -12.898 -29.219 -8.367 1 88.25 85 GLU A CA 1
ATOM 655 C C . GLU A 1 85 ? -11.758 -28.812 -7.434 1 88.25 85 GLU A C 1
ATOM 657 O O . GLU A 1 85 ? -11.641 -27.656 -7.043 1 88.25 85 GLU A O 1
ATOM 662 N N . LYS A 1 86 ? -10.938 -29.781 -7.059 1 92 86 LYS A N 1
ATOM 663 C CA . LYS A 1 86 ? -9.82 -29.516 -6.152 1 92 86 LYS A CA 1
ATOM 664 C C . LYS A 1 86 ? -8.852 -28.516 -6.754 1 92 86 LYS A C 1
ATOM 666 O O . LYS A 1 86 ? -8.375 -27.609 -6.059 1 92 86 LYS A O 1
ATOM 671 N N . ALA A 1 87 ? -8.602 -28.656 -8.055 1 93.44 87 ALA A N 1
ATOM 672 C CA . ALA A 1 87 ? -7.707 -27.75 -8.758 1 93.44 87 ALA A CA 1
ATOM 673 C C . ALA A 1 87 ? -8.305 -26.344 -8.828 1 93.44 87 ALA A C 1
ATOM 675 O O . ALA A 1 87 ? -7.586 -25.344 -8.719 1 93.44 87 ALA A O 1
ATOM 676 N N . SER A 1 88 ? -9.609 -26.281 -8.969 1 94.69 88 SER A N 1
ATOM 677 C CA . SER A 1 88 ? -10.281 -24.984 -9.047 1 94.69 88 SER A CA 1
ATOM 678 C C . SER A 1 88 ? -10.211 -24.25 -7.715 1 94.69 88 SER A C 1
ATOM 680 O O . SER A 1 88 ? -9.977 -23.031 -7.68 1 94.69 88 SER A O 1
ATOM 682 N N . VAL A 1 89 ? -10.391 -25.016 -6.625 1 95.81 89 VAL A N 1
ATOM 683 C CA . VAL A 1 89 ? -10.305 -24.422 -5.297 1 95.81 89 VAL A CA 1
ATOM 684 C C . VAL A 1 89 ? -8.883 -23.938 -5.035 1 95.81 89 VAL A C 1
ATOM 686 O O . VAL A 1 89 ? -8.688 -22.828 -4.512 1 95.81 89 VAL A O 1
ATOM 689 N N . TYR A 1 90 ? -7.965 -24.734 -5.445 1 96.19 90 TYR A N 1
ATOM 690 C CA . TYR A 1 90 ? -6.562 -24.391 -5.262 1 96.19 90 TYR A CA 1
ATOM 691 C C . TYR A 1 90 ? -6.211 -23.125 -6.039 1 96.19 90 TYR A C 1
ATOM 693 O O . TYR A 1 90 ? -5.621 -22.188 -5.484 1 96.19 90 TYR A O 1
ATOM 701 N N . ASN A 1 91 ? -6.594 -23.094 -7.316 1 96.88 91 ASN A N 1
ATOM 702 C CA . ASN A 1 91 ? -6.285 -21.938 -8.164 1 96.88 91 ASN A CA 1
ATOM 703 C C . ASN A 1 91 ? -6.945 -20.672 -7.652 1 96.88 91 ASN A C 1
ATOM 705 O O . ASN A 1 91 ? -6.332 -19.594 -7.668 1 96.88 91 ASN A O 1
ATOM 709 N N . ALA A 1 92 ? -8.164 -20.781 -7.199 1 97.75 92 ALA A N 1
ATOM 710 C CA . ALA A 1 92 ? -8.859 -19.625 -6.637 1 97.75 92 ALA A CA 1
ATOM 711 C C . ALA A 1 92 ? -8.164 -19.125 -5.375 1 97.75 92 ALA A C 1
ATOM 713 O O . ALA A 1 92 ? -8.023 -17.922 -5.168 1 97.75 92 ALA A O 1
ATOM 714 N N . SER A 1 93 ? -7.723 -20.078 -4.551 1 97.88 93 SER A N 1
ATOM 715 C CA . SER A 1 93 ? -7.008 -19.719 -3.328 1 97.88 93 SER A CA 1
ATOM 716 C C . SER A 1 93 ? -5.68 -19.031 -3.643 1 97.88 93 SER A C 1
ATOM 718 O O . SER A 1 93 ? -5.27 -18.109 -2.936 1 97.88 93 SER A O 1
ATOM 720 N N . LEU A 1 94 ? -5.047 -19.516 -4.719 1 98.19 94 LEU A N 1
ATOM 721 C CA . LEU A 1 94 ? -3.779 -18.938 -5.152 1 98.19 94 LEU A CA 1
ATOM 722 C C . LEU A 1 94 ? -3.955 -17.484 -5.574 1 98.19 94 LEU A C 1
ATOM 724 O O . LEU A 1 94 ? -3.18 -16.609 -5.168 1 98.19 94 LEU A O 1
ATOM 728 N N . VAL A 1 95 ? -4.992 -17.203 -6.316 1 98.75 95 VAL A N 1
ATOM 729 C CA . VAL A 1 95 ? -5.289 -15.844 -6.781 1 98.75 95 VAL A CA 1
ATOM 730 C C . VAL A 1 95 ? -5.648 -14.953 -5.594 1 98.75 95 VAL A C 1
ATOM 732 O O . VAL A 1 95 ? -5.121 -13.844 -5.461 1 98.75 95 VAL A O 1
ATOM 735 N N . ARG A 1 96 ? -6.469 -15.469 -4.68 1 98.75 96 ARG A N 1
ATOM 736 C CA . ARG A 1 96 ? -6.922 -14.703 -3.523 1 98.75 96 ARG A CA 1
ATOM 737 C C . ARG A 1 96 ? -5.754 -14.367 -2.6 1 98.75 96 ARG A C 1
ATOM 739 O O . ARG A 1 96 ? -5.629 -13.234 -2.133 1 98.75 96 ARG A O 1
ATOM 746 N N . GLU A 1 97 ? -4.918 -15.336 -2.381 1 98.69 97 GLU A N 1
ATOM 747 C CA . GLU A 1 97 ? -3.787 -15.117 -1.485 1 98.69 97 GLU A CA 1
ATOM 748 C C . GLU A 1 97 ? -2.777 -14.148 -2.094 1 98.69 97 GLU A C 1
ATOM 750 O O . GLU A 1 97 ? -2.186 -13.336 -1.383 1 98.69 97 GLU A O 1
ATOM 755 N N . THR A 1 98 ? -2.568 -14.258 -3.383 1 98.88 98 THR A N 1
ATOM 756 C CA . THR A 1 98 ? -1.679 -13.336 -4.078 1 98.88 98 THR A CA 1
ATOM 757 C C . THR A 1 98 ? -2.182 -11.898 -3.947 1 98.88 98 THR A C 1
ATOM 759 O O . THR A 1 98 ? -1.41 -10.992 -3.631 1 98.88 98 THR A O 1
ATOM 762 N N . ALA A 1 99 ? -3.477 -11.734 -4.137 1 98.94 99 ALA A N 1
ATOM 763 C CA . ALA A 1 99 ? -4.07 -10.398 -4.031 1 98.94 99 ALA A CA 1
ATOM 764 C C . ALA A 1 99 ? -3.951 -9.859 -2.609 1 98.94 99 ALA A C 1
ATOM 766 O O . ALA A 1 99 ? -3.664 -8.672 -2.41 1 98.94 99 ALA A O 1
ATOM 767 N N . LEU A 1 100 ? -4.129 -10.727 -1.647 1 98.94 100 LEU A N 1
ATOM 768 C CA . LEU A 1 100 ? -4.004 -10.32 -0.253 1 98.94 100 LEU A CA 1
ATOM 769 C C . LEU A 1 100 ? -2.586 -9.852 0.053 1 98.94 100 LEU A C 1
ATOM 771 O O . LEU A 1 100 ? -2.393 -8.766 0.604 1 98.94 100 LEU A O 1
ATOM 775 N N . LYS A 1 101 ? -1.611 -10.633 -0.341 1 98.88 101 LYS A N 1
ATOM 776 C CA . LYS A 1 101 ? -0.218 -10.344 -0.013 1 98.88 101 LYS A CA 1
ATOM 777 C C . LYS A 1 101 ? 0.289 -9.125 -0.774 1 98.88 101 LYS A C 1
ATOM 779 O O . LYS A 1 101 ? 1.289 -8.516 -0.388 1 98.88 101 LYS A O 1
ATOM 784 N N . SER A 1 102 ? -0.424 -8.75 -1.845 1 98.94 102 SER A N 1
ATOM 785 C CA . SER A 1 102 ? -0.028 -7.59 -2.633 1 98.94 102 SER A CA 1
ATOM 786 C C . SER A 1 102 ? -0.206 -6.297 -1.842 1 98.94 102 SER A C 1
ATOM 788 O O . SER A 1 102 ? 0.347 -5.258 -2.207 1 98.94 102 SER A O 1
ATOM 790 N N . ILE A 1 103 ? -0.919 -6.301 -0.718 1 98.94 103 ILE A N 1
ATOM 791 C CA . ILE A 1 103 ? -1.207 -5.125 0.098 1 98.94 103 ILE A CA 1
ATOM 792 C C . ILE A 1 103 ? 0.099 -4.457 0.521 1 98.94 103 ILE A C 1
ATOM 794 O O . ILE A 1 103 ? 0.196 -3.229 0.543 1 98.94 103 ILE A O 1
ATOM 798 N N . SER A 1 104 ? 1.108 -5.246 0.813 1 98.94 104 SER A N 1
ATOM 799 C CA . SER A 1 104 ? 2.367 -4.719 1.328 1 98.94 104 SER A CA 1
ATOM 800 C C . SER A 1 104 ? 3.027 -3.785 0.319 1 98.94 104 SER A C 1
ATOM 802 O O . SER A 1 104 ? 3.738 -2.852 0.7 1 98.94 104 SER A O 1
ATOM 804 N N . PHE A 1 105 ? 2.686 -4.02 -0.923 1 98.81 105 PHE A N 1
ATOM 805 C CA . PHE A 1 105 ? 3.445 -3.35 -1.973 1 98.81 105 PHE A CA 1
ATOM 806 C C . PHE A 1 105 ? 2.623 -2.236 -2.609 1 98.81 105 PHE A C 1
ATOM 808 O O . PHE A 1 105 ? 3.176 -1.244 -3.088 1 98.81 105 PHE A O 1
ATOM 815 N N . ILE A 1 106 ? 1.253 -2.396 -2.572 1 98.56 106 ILE A N 1
ATOM 816 C CA . ILE A 1 106 ? 0.484 -1.473 -3.398 1 98.56 106 ILE A CA 1
ATOM 817 C C . ILE A 1 106 ? -0.66 -0.877 -2.58 1 98.56 106 ILE A C 1
ATOM 819 O O . ILE A 1 106 ? -1.423 -0.047 -3.078 1 98.56 106 ILE A O 1
ATOM 823 N N . GLY A 1 107 ? -0.834 -1.292 -1.328 1 98.75 107 GLY A N 1
ATOM 824 C CA . GLY A 1 107 ? -1.853 -0.73 -0.455 1 98.75 107 GLY A CA 1
ATOM 825 C C . GLY A 1 107 ? -3.125 -1.555 -0.417 1 98.75 107 GLY A C 1
ATOM 826 O O . GLY A 1 107 ? -3.32 -2.445 -1.246 1 98.75 107 GLY A O 1
ATOM 827 N N . ILE A 1 108 ? -4.031 -1.227 0.428 1 98.94 108 ILE A N 1
ATOM 828 C CA . ILE A 1 108 ? -5.207 -2.014 0.785 1 98.94 108 ILE A CA 1
ATOM 829 C C . ILE A 1 108 ? -6.262 -1.887 -0.309 1 98.94 108 ILE A C 1
ATOM 831 O O . ILE A 1 108 ? -6.879 -2.879 -0.704 1 98.94 108 ILE A O 1
ATOM 835 N N . ALA A 1 109 ? -6.48 -0.676 -0.821 1 98.75 109 ALA A N 1
ATOM 836 C CA . ALA A 1 109 ? -7.633 -0.352 -1.653 1 98.75 109 ALA A CA 1
ATOM 837 C C . ALA A 1 109 ? -7.637 -1.181 -2.936 1 98.75 109 ALA A C 1
ATOM 839 O O . ALA A 1 109 ? -8.656 -1.769 -3.301 1 98.75 109 ALA A O 1
ATOM 840 N N . LYS A 1 110 ? -6.48 -1.289 -3.586 1 98.75 110 LYS A N 1
ATOM 841 C CA . LYS A 1 110 ? -6.402 -2.039 -4.836 1 98.75 110 LYS A CA 1
ATOM 842 C C . LYS A 1 110 ? -6.641 -3.527 -4.598 1 98.75 110 LYS A C 1
ATOM 844 O O . LYS A 1 110 ? -7.234 -4.207 -5.438 1 98.75 110 LYS A O 1
ATOM 849 N N . SER A 1 111 ? -6.145 -4.023 -3.506 1 98.88 111 SER A N 1
ATOM 850 C CA . SER A 1 111 ? -6.371 -5.422 -3.16 1 98.88 111 SER A CA 1
ATOM 851 C C . SER A 1 111 ? -7.852 -5.691 -2.9 1 98.88 111 SER A C 1
ATOM 853 O O . SER A 1 111 ? -8.375 -6.73 -3.307 1 98.88 111 SER A O 1
ATOM 855 N N . ILE A 1 112 ? -8.5 -4.754 -2.211 1 98.88 112 ILE A N 1
ATOM 856 C CA . ILE A 1 112 ? -9.93 -4.887 -1.97 1 98.88 112 ILE A CA 1
ATOM 857 C C . ILE A 1 112 ? -10.672 -4.953 -3.303 1 98.88 112 ILE A C 1
ATOM 859 O O . ILE A 1 112 ? -11.523 -5.82 -3.502 1 98.88 112 ILE A O 1
ATOM 863 N N . ASN A 1 113 ? -10.344 -4.039 -4.211 1 98.56 113 ASN A N 1
ATOM 864 C CA . ASN A 1 113 ? -10.984 -4.035 -5.523 1 98.56 113 ASN A CA 1
ATOM 865 C C . ASN A 1 113 ? -10.812 -5.367 -6.238 1 98.56 113 ASN A C 1
ATOM 867 O O . ASN A 1 113 ? -11.766 -5.914 -6.785 1 98.56 113 ASN A O 1
ATOM 871 N N . ALA A 1 114 ? -9.617 -5.895 -6.227 1 98.81 114 ALA A N 1
ATOM 872 C CA . ALA A 1 114 ? -9.289 -7.152 -6.895 1 98.81 114 ALA A CA 1
ATOM 873 C C . ALA A 1 114 ? -10.07 -8.312 -6.281 1 98.81 114 ALA A C 1
ATOM 875 O O . ALA A 1 114 ? -10.711 -9.086 -7 1 98.81 114 ALA A O 1
ATOM 876 N N . LEU A 1 115 ? -10.039 -8.398 -4.969 1 98.88 115 LEU A N 1
ATOM 877 C CA . LEU A 1 115 ? -10.625 -9.531 -4.27 1 98.88 115 LEU A CA 1
ATOM 878 C C . LEU A 1 115 ? -12.148 -9.508 -4.387 1 98.88 115 LEU A C 1
ATOM 880 O O . LEU A 1 115 ? -12.773 -10.555 -4.582 1 98.88 115 LEU A O 1
ATOM 884 N N . ASN A 1 116 ? -12.758 -8.32 -4.258 1 98.5 116 ASN A N 1
ATOM 885 C CA . ASN A 1 116 ? -14.203 -8.211 -4.418 1 98.5 116 ASN A CA 1
ATOM 886 C C . ASN A 1 116 ? -14.641 -8.586 -5.832 1 98.5 116 ASN A C 1
ATOM 888 O O . ASN A 1 116 ? -15.609 -9.328 -6.008 1 98.5 116 ASN A O 1
ATOM 892 N N . THR A 1 117 ? -13.938 -8.047 -6.812 1 98.25 117 THR A N 1
ATOM 893 C CA . THR A 1 117 ? -14.289 -8.352 -8.195 1 98.25 117 THR A CA 1
ATOM 894 C C . THR A 1 117 ? -14.078 -9.828 -8.492 1 98.25 117 THR A C 1
ATOM 896 O O . THR A 1 117 ? -14.891 -10.453 -9.18 1 98.25 117 THR A O 1
ATOM 899 N N . PHE A 1 118 ? -12.977 -10.391 -8.023 1 98.69 118 PHE A N 1
ATOM 900 C CA . PHE A 1 118 ? -12.711 -11.805 -8.258 1 98.69 118 PHE A CA 1
ATOM 901 C C . PHE A 1 118 ? -13.797 -12.672 -7.625 1 98.69 118 PHE A C 1
ATOM 903 O O . PHE A 1 118 ? -14.203 -13.68 -8.203 1 98.69 118 PHE A O 1
ATOM 910 N N . ARG A 1 119 ? -14.266 -12.312 -6.418 1 98.38 119 ARG A N 1
ATOM 911 C CA . ARG A 1 119 ? -15.375 -13.047 -5.805 1 98.38 119 ARG A CA 1
ATOM 912 C C . ARG A 1 119 ? -16.609 -13.031 -6.711 1 98.38 119 ARG A C 1
ATOM 914 O O . ARG A 1 119 ? -17.266 -14.055 -6.875 1 98.38 119 ARG A O 1
ATOM 921 N N . ALA A 1 120 ? -16.922 -11.891 -7.246 1 97.75 120 ALA A N 1
ATOM 922 C CA . ALA A 1 120 ? -18.062 -11.781 -8.148 1 97.75 120 ALA A CA 1
ATOM 923 C C . ALA A 1 120 ? -17.875 -12.68 -9.367 1 97.75 120 ALA A C 1
ATOM 925 O O . ALA A 1 120 ? -18.844 -13.289 -9.852 1 97.75 120 ALA A O 1
ATOM 926 N N . VAL A 1 121 ? -16.672 -12.727 -9.859 1 97.5 121 VAL A N 1
ATOM 927 C CA . VAL A 1 121 ? -16.344 -13.594 -10.992 1 97.5 121 VAL A CA 1
ATOM 928 C C . VAL A 1 121 ? -16.594 -15.047 -10.625 1 97.5 121 VAL A C 1
ATOM 930 O O . VAL A 1 121 ? -17.172 -15.805 -11.406 1 97.5 121 VAL A O 1
ATOM 933 N N . LEU A 1 122 ? -16.156 -15.461 -9.445 1 97.12 122 LEU A N 1
ATOM 934 C CA . LEU A 1 122 ? -16.344 -16.828 -8.977 1 97.12 122 LEU A CA 1
ATOM 935 C C . LEU A 1 122 ? -17.812 -17.156 -8.789 1 97.12 122 LEU A C 1
ATOM 937 O O . LEU A 1 122 ? -18.25 -18.266 -9.102 1 97.12 122 LEU A O 1
ATOM 941 N N . GLU A 1 123 ? -18.562 -16.203 -8.258 1 96.06 123 GLU A N 1
ATOM 942 C CA . GLU A 1 123 ? -20 -16.391 -8.047 1 96.06 123 GLU A CA 1
ATOM 943 C C . GLU A 1 123 ? -20.719 -16.672 -9.359 1 96.06 123 GLU A C 1
ATOM 945 O O . GLU A 1 123 ? -21.594 -17.531 -9.422 1 96.06 123 GLU A O 1
ATOM 950 N N . LYS A 1 124 ? -20.359 -15.992 -10.383 1 94.19 124 LYS A N 1
ATOM 951 C CA . LYS A 1 124 ? -20.984 -16.141 -11.695 1 94.19 124 LYS A CA 1
ATOM 952 C C . LYS A 1 124 ? -20.516 -17.422 -12.391 1 94.19 124 LYS A C 1
ATOM 954 O O . LYS A 1 124 ? -21.281 -18.047 -13.117 1 94.19 124 LYS A O 1
ATOM 959 N N . SER A 1 125 ? -19.312 -17.781 -12.156 1 90.75 125 SER A N 1
ATOM 960 C CA . SER A 1 125 ? -18.703 -18.875 -12.883 1 90.75 125 SER A CA 1
ATOM 961 C C . SER A 1 125 ? -19.062 -20.219 -12.25 1 90.75 125 SER A C 1
ATOM 963 O O . SER A 1 125 ? -19.328 -21.203 -12.953 1 90.75 125 SER A O 1
ATOM 965 N N . ASN A 1 126 ? -19 -20.297 -10.953 1 89.88 126 ASN A N 1
ATOM 966 C CA . ASN A 1 126 ? -19.219 -21.547 -10.227 1 89.88 126 ASN A CA 1
ATOM 967 C C . ASN A 1 126 ? -19.625 -21.297 -8.781 1 89.88 126 ASN A C 1
ATOM 969 O O . ASN A 1 126 ? -18.766 -21.203 -7.898 1 89.88 126 ASN A O 1
ATOM 973 N N . SER A 1 127 ? -20.781 -21.484 -8.484 1 89.44 127 SER A N 1
ATOM 974 C CA . SER A 1 127 ? -21.312 -21.188 -7.152 1 89.44 127 SER A CA 1
ATOM 975 C C . SER A 1 127 ? -20.828 -22.203 -6.125 1 89.44 127 SER A C 1
ATOM 977 O O . SER A 1 127 ? -20.641 -21.875 -4.957 1 89.44 127 SER A O 1
ATOM 979 N N . ASP A 1 128 ? -20.641 -23.391 -6.527 1 93 128 ASP A N 1
ATOM 980 C CA . ASP A 1 128 ? -20.156 -24.438 -5.617 1 93 128 ASP A CA 1
ATOM 981 C C . ASP A 1 128 ? -18.734 -24.141 -5.145 1 93 128 ASP A C 1
ATOM 983 O O . ASP A 1 128 ? -18.406 -24.406 -3.986 1 93 128 ASP A O 1
ATOM 987 N N . LEU A 1 129 ? -17.984 -23.688 -6.062 1 94.44 129 LEU A N 1
ATOM 988 C CA . LEU A 1 129 ? -16.625 -23.297 -5.734 1 94.44 129 LEU A CA 1
ATOM 989 C C . LEU A 1 129 ? -16.609 -22.203 -4.66 1 94.44 129 LEU A C 1
ATOM 991 O O . LEU A 1 129 ? -15.82 -22.266 -3.717 1 94.44 129 LEU A O 1
ATOM 995 N N . LEU A 1 130 ? -17.469 -21.266 -4.773 1 95.5 130 LEU A N 1
ATOM 996 C CA . LEU A 1 130 ? -17.547 -20.156 -3.824 1 95.5 130 LEU A CA 1
ATOM 997 C C . LEU A 1 130 ? -17.922 -20.656 -2.436 1 95.5 130 LEU A C 1
ATOM 999 O O . LEU A 1 130 ? -17.422 -20.156 -1.43 1 95.5 130 LEU A O 1
ATOM 1003 N N . LEU A 1 131 ? -18.828 -21.609 -2.393 1 95.12 131 LEU A N 1
ATOM 1004 C CA . LEU A 1 131 ? -19.266 -22.172 -1.119 1 95.12 131 LEU A CA 1
ATOM 1005 C C . LEU A 1 131 ? -18.094 -22.828 -0.391 1 95.12 131 LEU A C 1
ATOM 1007 O O . LEU A 1 131 ? -17.984 -22.734 0.835 1 95.12 131 LEU A O 1
ATOM 1011 N N . GLN A 1 132 ? -17.266 -23.484 -1.113 1 96 132 GLN A N 1
ATOM 1012 C CA . GLN A 1 132 ? -16.094 -24.109 -0.526 1 96 132 GLN A CA 1
ATOM 1013 C C . GLN A 1 132 ? -15.109 -23.062 -0.009 1 96 132 GLN A C 1
ATOM 1015 O O . GLN A 1 132 ? -14.547 -23.219 1.077 1 96 132 GLN A O 1
ATOM 1020 N N . LEU A 1 133 ? -14.914 -22.047 -0.794 1 96.94 133 LEU A N 1
ATOM 1021 C CA . LEU A 1 133 ? -14.008 -20.969 -0.394 1 96.94 133 LEU A CA 1
ATOM 1022 C C . LEU A 1 133 ? -14.531 -20.25 0.842 1 96.94 133 LEU A C 1
ATOM 1024 O O . LEU A 1 133 ? -13.742 -19.828 1.698 1 96.94 133 LEU A O 1
ATOM 1028 N N . ASP A 1 134 ? -15.828 -20.141 0.975 1 97.12 134 ASP A N 1
ATOM 1029 C CA . ASP A 1 134 ? -16.453 -19.438 2.088 1 97.12 134 ASP A CA 1
ATOM 1030 C C . ASP A 1 134 ? -16.281 -20.203 3.396 1 97.12 134 ASP A C 1
ATOM 1032 O O . ASP A 1 134 ? -16.469 -19.641 4.48 1 97.12 134 ASP A O 1
ATOM 1036 N N . GLN A 1 135 ? -15.867 -21.453 3.338 1 96.62 135 GLN A N 1
ATOM 1037 C CA . GLN A 1 135 ? -15.656 -22.266 4.527 1 96.62 135 GLN A CA 1
ATOM 1038 C C . GLN A 1 135 ? -14.25 -22.078 5.078 1 96.62 135 GLN A C 1
ATOM 1040 O O . GLN A 1 135 ? -13.953 -22.5 6.203 1 96.62 135 GLN A O 1
ATOM 1045 N N . GLN A 1 136 ? -13.445 -21.484 4.293 1 96.44 136 GLN A N 1
ATOM 1046 C CA . GLN A 1 136 ? -12.078 -21.266 4.758 1 96.44 136 GLN A CA 1
ATOM 1047 C C . GLN A 1 136 ? -12.047 -20.281 5.926 1 96.44 136 GLN A C 1
ATOM 1049 O O . GLN A 1 136 ? -12.789 -19.297 5.938 1 96.44 136 GLN A O 1
ATOM 1054 N N . LYS A 1 137 ? -11.195 -20.547 6.906 1 96.5 137 LYS A N 1
ATOM 1055 C CA . LYS A 1 137 ? -11.062 -19.719 8.102 1 96.5 137 LYS A CA 1
ATOM 1056 C C . LYS A 1 137 ? -9.805 -18.859 8.039 1 96.5 137 LYS A C 1
ATOM 1058 O O . LYS A 1 137 ? -8.844 -19.188 7.344 1 96.5 137 LYS A O 1
ATOM 1063 N N . PRO A 1 138 ? -9.82 -17.734 8.727 1 97.56 138 PRO A N 1
ATOM 1064 C CA . PRO A 1 138 ? -8.594 -16.938 8.781 1 97.56 138 PRO A CA 1
ATOM 1065 C C . PRO A 1 138 ? -7.422 -17.688 9.406 1 97.56 138 PRO A C 1
ATOM 1067 O O . PRO A 1 138 ? -7.617 -18.469 10.336 1 97.56 138 PRO A O 1
ATOM 1070 N N . ARG A 1 139 ? -6.293 -17.453 8.93 1 97.25 139 ARG A N 1
ATOM 1071 C CA . ARG A 1 139 ? -5.094 -18.141 9.398 1 97.25 139 ARG A CA 1
ATOM 1072 C C . ARG A 1 139 ? -4.191 -17.203 10.18 1 97.25 139 ARG A C 1
ATOM 1074 O O . ARG A 1 139 ? -3.219 -17.625 10.805 1 97.25 139 ARG A O 1
ATOM 1081 N N . ARG A 1 140 ? -4.559 -15.898 10.203 1 97.88 140 ARG A N 1
ATOM 1082 C CA . ARG A 1 140 ? -3.568 -14.922 10.633 1 97.88 140 ARG A CA 1
ATOM 1083 C C . ARG A 1 140 ? -4.078 -14.117 11.828 1 97.88 140 ARG A C 1
ATOM 1085 O O . ARG A 1 140 ? -3.551 -13.047 12.133 1 97.88 140 ARG A O 1
ATOM 1092 N N . ILE A 1 141 ? -5.102 -14.555 12.539 1 97.69 141 ILE A N 1
ATOM 1093 C CA . ILE A 1 141 ? -5.609 -13.875 13.727 1 97.69 141 ILE A CA 1
ATOM 1094 C C . ILE A 1 141 ? -4.539 -13.867 14.812 1 97.69 141 ILE A C 1
ATOM 1096 O O . ILE A 1 141 ? -4.051 -14.93 15.219 1 97.69 141 ILE A O 1
ATOM 1100 N N . PRO A 1 142 ? -4.16 -12.672 15.242 1 97.38 142 PRO A N 1
ATOM 1101 C CA . PRO A 1 142 ? -3.193 -12.641 16.344 1 97.38 142 PRO A CA 1
ATOM 1102 C C . PRO A 1 142 ? -3.674 -13.422 17.562 1 97.38 142 PRO A C 1
ATOM 1104 O O . PRO A 1 142 ? -4.855 -13.352 17.922 1 97.38 142 PRO A O 1
ATOM 1107 N N . ASP A 1 143 ? -2.812 -14.164 18.125 1 95.31 143 ASP A N 1
ATOM 1108 C CA . ASP A 1 143 ? -3.137 -14.969 19.297 1 95.31 143 ASP A CA 1
ATOM 1109 C C . ASP A 1 143 ? -1.899 -15.219 20.156 1 95.31 143 ASP A C 1
ATOM 1111 O O . ASP A 1 143 ? -0.906 -14.492 20.047 1 95.31 143 ASP A O 1
ATOM 1115 N N . LEU A 1 144 ? -2.006 -16.141 21.109 1 93.44 144 LEU A N 1
ATOM 1116 C CA . LEU A 1 144 ? -0.894 -16.391 22.016 1 93.44 144 LEU A CA 1
ATOM 1117 C C . LEU A 1 144 ? -0.106 -17.625 21.594 1 93.44 144 LEU A C 1
ATOM 1119 O O . LEU A 1 144 ? 0.824 -18.031 22.297 1 93.44 144 LEU A O 1
ATOM 1123 N N . ASN A 1 145 ? -0.436 -18.203 20.438 1 94.31 145 ASN A N 1
ATOM 1124 C CA . ASN A 1 145 ? 0.204 -19.422 19.938 1 94.31 145 ASN A CA 1
ATOM 1125 C C . ASN A 1 145 ? 0.954 -19.156 18.641 1 94.31 145 ASN A C 1
ATOM 1127 O O . ASN A 1 145 ? 1.941 -18.422 18.625 1 94.31 145 ASN A O 1
ATOM 1131 N N . GLU A 1 146 ? 0.445 -19.594 17.5 1 94.5 146 GLU A N 1
ATOM 1132 C CA . GLU A 1 146 ? 1.184 -19.531 16.25 1 94.5 146 GLU A CA 1
ATOM 1133 C C . GLU A 1 146 ? 1.272 -18.094 15.734 1 94.5 146 GLU A C 1
ATOM 1135 O O . GLU A 1 146 ? 2.195 -17.75 14.992 1 94.5 146 GLU A O 1
ATOM 1140 N N . ASN A 1 147 ? 0.353 -17.281 16.109 1 97.06 147 ASN A N 1
ATOM 1141 C CA . ASN A 1 147 ? 0.351 -15.883 15.695 1 97.06 147 ASN A CA 1
ATOM 1142 C C . ASN A 1 147 ? 0.583 -14.953 16.875 1 97.06 147 ASN A C 1
ATOM 1144 O O . ASN A 1 147 ? -0.025 -13.883 16.969 1 97.06 147 ASN A O 1
ATOM 1148 N N . SER A 1 148 ? 1.431 -15.453 17.844 1 96.94 148 SER A N 1
ATOM 1149 C CA . SER A 1 148 ? 1.878 -14.609 18.938 1 96.94 148 SER A CA 1
ATOM 1150 C C . SER A 1 148 ? 2.869 -13.555 18.469 1 96.94 148 SER A C 1
ATOM 1152 O O . SER A 1 148 ? 3.43 -13.672 17.375 1 96.94 148 SER A O 1
ATOM 1154 N N . ILE A 1 149 ? 3.059 -12.562 19.266 1 97.62 149 ILE A N 1
ATOM 1155 C CA . ILE A 1 149 ? 4.004 -11.492 18.938 1 97.62 149 ILE A CA 1
ATOM 1156 C C . ILE A 1 149 ? 5.387 -12.086 18.688 1 97.62 149 ILE A C 1
ATOM 1158 O O . ILE A 1 149 ? 6.055 -11.719 17.719 1 97.62 149 ILE A O 1
ATOM 1162 N N . GLU A 1 150 ? 5.777 -13.023 19.5 1 97.19 150 GLU A N 1
ATOM 1163 C CA . GLU A 1 150 ? 7.098 -13.648 19.391 1 97.19 150 GLU A CA 1
ATOM 1164 C C . GLU A 1 150 ? 7.23 -14.438 18.094 1 97.19 150 GLU A C 1
ATOM 1166 O O . GLU A 1 150 ? 8.234 -14.305 17.391 1 97.19 150 GLU A O 1
ATOM 1171 N N . LYS A 1 151 ? 6.254 -15.305 17.828 1 97.25 151 LYS A N 1
ATOM 1172 C CA . LYS A 1 151 ? 6.312 -16.156 16.641 1 97.25 151 LYS A CA 1
ATOM 1173 C C . LYS A 1 151 ? 6.234 -15.328 15.367 1 97.25 151 LYS A C 1
ATOM 1175 O O . LYS A 1 151 ? 6.895 -15.641 14.375 1 97.25 151 LYS A O 1
ATOM 1180 N N . ILE A 1 152 ? 5.434 -14.289 15.406 1 97.19 152 ILE A N 1
ATOM 1181 C CA . ILE A 1 152 ? 5.332 -13.375 14.273 1 97.19 152 ILE A CA 1
ATOM 1182 C C . ILE A 1 152 ? 6.672 -12.688 14.039 1 97.19 152 ILE A C 1
ATOM 1184 O O . ILE A 1 152 ? 7.129 -12.57 12.906 1 97.19 152 ILE A O 1
ATOM 1188 N N . SER A 1 153 ? 7.289 -12.227 15.102 1 97.62 153 SER A N 1
ATOM 1189 C CA . SER A 1 153 ? 8.586 -11.57 15 1 97.62 153 SER A CA 1
ATOM 1190 C C . SER A 1 153 ? 9.641 -12.508 14.422 1 97.62 153 SER A C 1
ATOM 1192 O O . SER A 1 153 ? 10.461 -12.102 13.602 1 97.62 153 SER A O 1
ATOM 1194 N N . GLN A 1 154 ? 9.602 -13.727 14.828 1 97.62 154 GLN A N 1
ATOM 1195 C CA . GLN A 1 154 ? 10.555 -14.719 14.352 1 97.62 154 GLN A CA 1
ATOM 1196 C C . GLN A 1 154 ? 10.383 -14.969 12.852 1 97.62 154 GLN A C 1
ATOM 1198 O O . GLN A 1 154 ? 11.359 -15.016 12.109 1 97.62 154 GLN A O 1
ATOM 1203 N N . ARG A 1 155 ? 9.203 -15.133 12.422 1 96.75 155 ARG A N 1
ATOM 1204 C CA . ARG A 1 155 ? 8.969 -15.383 11 1 96.75 155 ARG A CA 1
ATOM 1205 C C . ARG A 1 155 ? 9.297 -14.148 10.172 1 96.75 155 ARG A C 1
ATOM 1207 O O . ARG A 1 155 ? 9.789 -14.258 9.039 1 96.75 155 ARG A O 1
ATOM 1214 N N . ALA A 1 156 ? 8.969 -12.953 10.75 1 98.06 156 ALA A N 1
ATOM 1215 C CA . ALA A 1 156 ? 9.305 -11.703 10.078 1 98.06 156 ALA A CA 1
ATOM 1216 C C . ALA A 1 156 ? 10.797 -11.617 9.789 1 98.06 156 ALA A C 1
ATOM 1218 O O . ALA A 1 156 ? 11.203 -11.359 8.656 1 98.06 156 ALA A O 1
ATOM 1219 N N . LEU A 1 157 ? 11.578 -11.875 10.828 1 97.88 157 LEU A N 1
ATOM 1220 C CA . LEU A 1 157 ? 13.023 -11.758 10.703 1 97.88 157 LEU A CA 1
ATOM 1221 C C . LEU A 1 157 ? 13.586 -12.844 9.797 1 97.88 157 LEU A C 1
ATOM 1223 O O . LEU A 1 157 ? 14.539 -12.609 9.055 1 97.88 157 LEU A O 1
ATOM 1227 N N . GLY A 1 158 ? 13 -14.047 9.883 1 97 158 GLY A N 1
ATOM 1228 C CA . GLY A 1 158 ? 13.414 -15.117 8.992 1 97 158 GLY A CA 1
ATOM 1229 C C . GLY A 1 158 ? 13.219 -14.789 7.523 1 97 158 GLY A C 1
ATOM 1230 O O . GLY A 1 158 ? 14.133 -14.945 6.715 1 97 158 GLY A O 1
ATOM 1231 N N . THR A 1 159 ? 12.039 -14.344 7.191 1 97.31 159 THR A N 1
ATOM 1232 C CA . THR A 1 159 ? 11.734 -13.977 5.812 1 97.31 159 THR A CA 1
ATOM 1233 C C . THR A 1 159 ? 12.57 -12.781 5.375 1 97.31 159 THR A C 1
ATOM 1235 O O . THR A 1 159 ? 13.07 -12.742 4.25 1 97.31 159 THR A O 1
ATOM 1238 N N . TRP A 1 160 ? 12.727 -11.773 6.305 1 98.44 160 TRP A N 1
ATOM 1239 C CA . TRP A 1 160 ? 13.539 -10.594 6.035 1 98.44 160 TRP A CA 1
ATOM 1240 C C . TRP A 1 160 ? 14.969 -10.992 5.688 1 98.44 160 TRP A C 1
ATOM 1242 O O . TRP A 1 160 ? 15.516 -10.539 4.68 1 98.44 160 TRP A O 1
ATOM 1252 N N . LYS A 1 161 ? 15.547 -11.828 6.445 1 97.25 161 LYS A N 1
ATOM 1253 C CA . LYS A 1 161 ? 16.922 -12.281 6.223 1 97.25 161 LYS A CA 1
ATOM 1254 C C . LYS A 1 161 ? 17.031 -13.078 4.926 1 97.25 161 LYS A C 1
ATOM 1256 O O . LYS A 1 161 ? 18 -12.922 4.18 1 97.25 161 LYS A O 1
ATOM 1261 N N . SER A 1 162 ? 16.047 -13.914 4.703 1 96.19 162 SER A N 1
ATOM 1262 C CA . SER A 1 162 ? 16.047 -14.711 3.477 1 96.19 162 SER A CA 1
ATOM 1263 C C . SER A 1 162 ? 16.109 -13.812 2.242 1 96.19 162 SER A C 1
ATOM 1265 O O . SER A 1 162 ? 16.781 -14.141 1.265 1 96.19 162 SER A O 1
ATOM 1267 N N . ILE A 1 163 ? 15.445 -12.695 2.279 1 97.19 163 ILE A N 1
ATOM 1268 C CA . ILE A 1 163 ? 15.312 -11.82 1.119 1 97.19 163 ILE A CA 1
ATOM 1269 C C . ILE A 1 163 ? 16.531 -10.891 1.024 1 97.19 163 ILE A C 1
ATOM 1271 O O . ILE A 1 163 ? 17.047 -10.648 -0.068 1 97.19 163 ILE A O 1
ATOM 1275 N N . TYR A 1 164 ? 17.062 -10.43 2.17 1 97.5 164 TYR A N 1
ATOM 1276 C CA . TYR A 1 164 ? 17.922 -9.258 2.09 1 97.5 164 TYR A CA 1
ATOM 1277 C C . TYR A 1 164 ? 19.344 -9.594 2.559 1 97.5 164 TYR A C 1
ATOM 1279 O O . TYR A 1 164 ? 20.234 -8.742 2.521 1 97.5 164 TYR A O 1
ATOM 1287 N N . ARG A 1 165 ? 19.547 -10.805 2.971 1 95.44 165 ARG A N 1
ATOM 1288 C CA . ARG A 1 165 ? 20.906 -11.148 3.33 1 95.44 165 ARG A CA 1
ATOM 1289 C C . ARG A 1 165 ? 21.875 -10.867 2.176 1 95.44 165 ARG A C 1
ATOM 1291 O O . ARG A 1 165 ? 21.516 -11.078 1.012 1 95.44 165 ARG A O 1
ATOM 1298 N N . PRO A 1 166 ? 23.047 -10.289 2.461 1 95.06 166 PRO A N 1
ATOM 1299 C CA . PRO A 1 166 ? 23.625 -10.039 3.781 1 95.06 166 PRO A CA 1
ATOM 1300 C C . PRO A 1 166 ? 23.422 -8.602 4.25 1 95.06 166 PRO A C 1
ATOM 1302 O O . PRO A 1 166 ? 24.141 -8.125 5.137 1 95.06 166 PRO A O 1
ATOM 1305 N N . LEU A 1 167 ? 22.516 -7.871 3.625 1 95.44 167 LEU A N 1
ATOM 1306 C CA . LEU A 1 167 ? 22.328 -6.461 3.943 1 95.44 167 LEU A CA 1
ATOM 1307 C C . LEU A 1 167 ? 21.141 -6.266 4.871 1 95.44 167 LEU A C 1
ATOM 1309 O O . LEU A 1 167 ? 20.688 -5.141 5.082 1 95.44 167 LEU A O 1
ATOM 1313 N N . ASP A 1 168 ? 20.578 -7.355 5.391 1 96.56 168 ASP A N 1
ATOM 1314 C CA . ASP A 1 168 ? 19.328 -7.344 6.156 1 96.56 168 ASP A CA 1
ATOM 1315 C C . ASP A 1 168 ? 19.438 -6.406 7.359 1 96.56 168 ASP A C 1
ATOM 1317 O O . ASP A 1 168 ? 18.562 -5.559 7.57 1 96.56 168 ASP 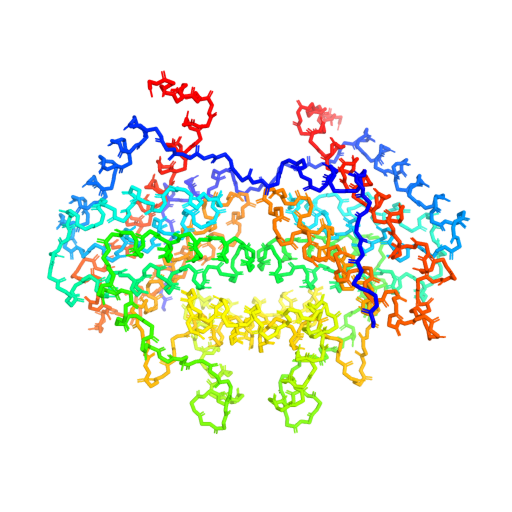A O 1
ATOM 1321 N N . ASP A 1 169 ? 20.547 -6.402 8.125 1 97.12 169 ASP A N 1
ATOM 1322 C CA . ASP A 1 169 ? 20.719 -5.523 9.281 1 97.12 169 ASP A CA 1
ATOM 1323 C C . ASP A 1 169 ? 20.922 -4.078 8.844 1 97.12 169 ASP A C 1
ATOM 1325 O O . ASP A 1 169 ? 20.375 -3.152 9.445 1 97.12 169 ASP A O 1
ATOM 1329 N N . LYS A 1 170 ? 21.781 -3.928 7.879 1 97.44 170 LYS A N 1
ATOM 1330 C CA . LYS A 1 170 ? 22.062 -2.588 7.367 1 97.44 170 LYS A CA 1
ATOM 1331 C C . LYS A 1 170 ? 20.781 -1.921 6.852 1 97.44 170 LYS A C 1
ATOM 1333 O O . LYS A 1 170 ? 20.578 -0.72 7.043 1 97.44 170 LYS A O 1
ATOM 1338 N N . LEU A 1 171 ? 19.953 -2.707 6.176 1 97.88 171 LEU A N 1
ATOM 1339 C CA . LEU A 1 171 ? 18.703 -2.176 5.637 1 97.88 171 LEU A CA 1
ATOM 1340 C C . LEU A 1 171 ? 17.766 -1.752 6.762 1 97.88 171 LEU A C 1
ATOM 1342 O O . LEU A 1 171 ? 17.094 -0.732 6.656 1 97.88 171 LEU A O 1
ATOM 1346 N N . ILE A 1 172 ? 17.688 -2.51 7.809 1 98.31 172 ILE A N 1
ATOM 1347 C CA . ILE A 1 172 ? 16.875 -2.139 8.961 1 98.31 172 ILE A CA 1
ATOM 1348 C C . ILE A 1 172 ? 17.359 -0.809 9.531 1 98.31 172 ILE A C 1
ATOM 1350 O O . ILE A 1 172 ? 16.562 0.068 9.852 1 98.31 172 ILE A O 1
ATOM 1354 N N . SER A 1 173 ? 18.672 -0.627 9.641 1 97.88 173 SER A N 1
ATOM 1355 C CA . SER A 1 173 ? 19.25 0.607 10.164 1 97.88 173 SER A CA 1
ATOM 1356 C C . SER A 1 173 ? 18.891 1.799 9.281 1 97.88 173 SER A C 1
ATOM 1358 O O . SER A 1 173 ? 18.578 2.879 9.781 1 97.88 173 SER A O 1
ATOM 1360 N N . LYS A 1 174 ? 18.984 1.601 7.988 1 97.75 174 LYS A N 1
ATOM 1361 C CA . LYS A 1 174 ? 18.641 2.666 7.047 1 97.75 174 LYS A CA 1
ATOM 1362 C C . LYS A 1 174 ? 17.172 3.066 7.168 1 97.75 174 LYS A C 1
ATOM 1364 O O . LYS A 1 174 ? 16.859 4.254 7.172 1 97.75 174 LYS A O 1
ATOM 1369 N N . LEU A 1 175 ? 16.297 2.068 7.23 1 98.69 175 LEU A N 1
ATOM 1370 C CA . LEU A 1 175 ? 14.867 2.328 7.395 1 98.69 175 LEU A CA 1
ATOM 1371 C C . LEU A 1 175 ? 14.594 3.061 8.703 1 98.69 175 LEU A C 1
ATOM 1373 O O . LEU A 1 175 ? 13.773 3.98 8.75 1 98.69 175 LEU A O 1
ATOM 1377 N N . SER A 1 176 ? 15.312 2.658 9.758 1 98.5 176 SER A N 1
ATOM 1378 C CA . SER A 1 176 ? 15.148 3.273 11.07 1 98.5 176 SER A CA 1
ATOM 1379 C C . SER A 1 176 ? 15.57 4.738 11.055 1 98.5 176 SER A C 1
ATOM 1381 O O . SER A 1 176 ? 14.984 5.57 11.75 1 98.5 176 SER A O 1
ATOM 1383 N N . ALA A 1 177 ? 16.578 5.023 10.25 1 97.69 177 ALA A N 1
ATOM 1384 C CA . ALA A 1 177 ? 17.047 6.398 10.133 1 97.69 177 ALA A CA 1
ATOM 1385 C C . ALA A 1 177 ? 16 7.277 9.445 1 97.69 177 ALA A C 1
ATOM 1387 O O . ALA A 1 177 ? 15.875 8.469 9.758 1 97.69 177 ALA A O 1
ATOM 1388 N N . ALA A 1 178 ? 15.258 6.715 8.539 1 98.31 178 ALA A N 1
ATOM 1389 C CA . ALA A 1 178 ? 14.211 7.461 7.852 1 98.31 178 ALA A CA 1
ATOM 1390 C C . ALA A 1 178 ? 13.039 7.742 8.789 1 98.31 178 ALA A C 1
ATOM 1392 O O . ALA A 1 178 ? 12.492 8.852 8.797 1 98.31 178 ALA A O 1
ATOM 1393 N N . HIS A 1 179 ? 12.688 6.809 9.586 1 98.69 179 HIS A N 1
ATOM 1394 C CA . HIS A 1 179 ? 11.672 6.883 10.625 1 98.69 179 HIS A CA 1
ATOM 1395 C C . HIS A 1 179 ? 11.789 5.715 11.594 1 98.69 179 HIS A C 1
ATOM 1397 O O . HIS A 1 179 ? 11.805 4.555 11.18 1 98.69 179 HIS A O 1
ATOM 1403 N N . PRO A 1 180 ? 11.742 5.934 12.867 1 98.5 180 PRO A N 1
ATOM 1404 C CA . PRO A 1 180 ? 12.023 4.852 13.812 1 98.5 180 PRO A CA 1
ATOM 1405 C C . PRO A 1 180 ? 10.977 3.742 13.766 1 98.5 180 PRO A C 1
ATOM 1407 O O . PRO A 1 180 ? 11.281 2.586 14.07 1 98.5 180 PRO A O 1
ATOM 1410 N N . ASP A 1 181 ? 9.75 4.031 13.383 1 98.75 181 ASP A N 1
ATOM 1411 C CA . ASP A 1 181 ? 8.688 3.025 13.344 1 98.75 181 ASP A CA 1
ATOM 1412 C C . ASP A 1 181 ? 8.625 2.352 11.977 1 98.75 181 ASP A C 1
ATOM 1414 O O . ASP A 1 181 ? 7.855 1.406 11.781 1 98.75 181 ASP A O 1
ATOM 1418 N N . LEU A 1 182 ? 9.398 2.832 10.992 1 98.88 182 LEU A N 1
ATOM 1419 C CA . LEU A 1 182 ? 9.273 2.293 9.641 1 98.88 182 LEU A CA 1
ATOM 1420 C C . LEU A 1 182 ? 9.648 0.814 9.617 1 98.88 182 LEU A C 1
ATOM 1422 O O . LEU A 1 182 ? 8.852 -0.023 9.188 1 98.88 182 LEU A O 1
ATOM 1426 N N . PRO A 1 183 ? 10.844 0.382 10.141 1 98.81 183 PRO A N 1
ATOM 1427 C CA . PRO A 1 183 ? 11.133 -1.054 10.125 1 98.81 183 PRO A CA 1
ATOM 1428 C C . PRO A 1 183 ? 10.227 -1.848 11.062 1 98.81 183 PRO A C 1
ATOM 1430 O O . PRO A 1 183 ? 9.93 -3.016 10.797 1 98.81 183 PRO A O 1
ATOM 1433 N N . VAL A 1 184 ? 9.75 -1.195 12.133 1 98.75 184 VAL A N 1
ATOM 1434 C CA . VAL A 1 184 ? 8.836 -1.858 13.062 1 98.75 184 VAL A CA 1
ATOM 1435 C C . VAL A 1 184 ? 7.562 -2.264 12.328 1 98.75 184 VAL A C 1
ATOM 1437 O O . VAL A 1 184 ? 7.152 -3.426 12.375 1 98.75 184 VAL A O 1
ATOM 1440 N N . HIS A 1 185 ? 7.012 -1.322 11.625 1 98.88 185 HIS A N 1
ATOM 1441 C CA . HIS A 1 185 ? 5.766 -1.571 10.906 1 98.88 185 HIS A CA 1
ATOM 1442 C C . HIS A 1 185 ? 5.973 -2.557 9.766 1 98.88 185 HIS A C 1
ATOM 1444 O O . HIS A 1 185 ? 5.145 -3.441 9.539 1 98.88 185 HIS A O 1
ATOM 1450 N N . ILE A 1 186 ? 7.066 -2.404 9.039 1 98.94 186 ILE A N 1
ATOM 1451 C CA . ILE A 1 186 ? 7.367 -3.275 7.906 1 98.94 186 ILE A CA 1
ATOM 1452 C C . ILE A 1 186 ? 7.52 -4.715 8.391 1 98.94 186 ILE A C 1
ATOM 1454 O O . ILE A 1 186 ? 6.938 -5.637 7.816 1 98.94 186 ILE A O 1
ATOM 1458 N N . LEU A 1 187 ? 8.242 -4.922 9.477 1 98.81 187 LEU A N 1
ATOM 1459 C CA . LEU A 1 187 ? 8.523 -6.273 9.945 1 98.81 187 LEU A CA 1
ATOM 1460 C C . LEU A 1 187 ? 7.312 -6.859 10.664 1 98.81 187 LEU A C 1
ATOM 1462 O O . LEU A 1 187 ? 6.867 -7.961 10.344 1 98.81 187 LEU A O 1
ATOM 1466 N N . HIS A 1 188 ? 6.66 -6.109 11.492 1 98.56 188 HIS A N 1
ATOM 1467 C CA . HIS A 1 188 ? 5.699 -6.691 12.422 1 98.56 188 HIS A CA 1
ATOM 1468 C C . HIS A 1 188 ? 4.277 -6.578 11.891 1 98.56 188 HIS A C 1
ATOM 1470 O O . HIS A 1 188 ? 3.359 -7.211 12.422 1 98.56 188 HIS A O 1
ATOM 1476 N N . SER A 1 189 ? 4.09 -5.863 10.812 1 98.75 189 SER A N 1
ATOM 1477 C CA . SER A 1 189 ? 2.748 -5.754 10.25 1 98.75 189 SER A CA 1
ATOM 1478 C C . SER A 1 189 ? 2.691 -6.336 8.844 1 98.75 189 SER A C 1
ATOM 1480 O O . SER A 1 189 ? 1.613 -6.664 8.344 1 98.75 189 SER A O 1
ATOM 1482 N N . HIS A 1 190 ? 3.861 -6.418 8.195 1 98.88 190 HIS A N 1
ATOM 1483 C CA . HIS A 1 190 ? 3.838 -6.875 6.812 1 98.88 190 HIS A CA 1
ATOM 1484 C C . HIS A 1 190 ? 4.633 -8.172 6.648 1 98.88 190 HIS A C 1
ATOM 1486 O O . HIS A 1 190 ? 4.078 -9.195 6.25 1 98.88 190 HIS A O 1
ATOM 1492 N N . TYR A 1 191 ? 5.906 -8.227 7.004 1 98.81 191 TYR A N 1
ATOM 1493 C CA . TYR A 1 191 ? 6.715 -9.422 6.789 1 98.81 191 TYR A CA 1
ATOM 1494 C C . TYR A 1 191 ? 6.246 -10.57 7.672 1 98.81 191 TYR A C 1
ATOM 1496 O O . TYR A 1 191 ? 6.113 -11.703 7.207 1 98.81 191 TYR A O 1
ATOM 1504 N N . GLY A 1 192 ? 5.941 -10.336 8.891 1 98.44 192 GLY A N 1
ATOM 1505 C CA . GLY A 1 192 ? 5.523 -11.375 9.82 1 98.44 192 GLY A CA 1
ATOM 1506 C C . GLY A 1 192 ? 4.102 -11.852 9.578 1 98.44 192 GLY A C 1
ATOM 1507 O O . GLY A 1 192 ? 3.879 -13.008 9.227 1 98.44 192 GLY A O 1
ATOM 1508 N N . PRO A 1 193 ? 3.164 -10.945 9.617 1 98.19 193 PRO A N 1
ATOM 1509 C CA . PRO A 1 193 ? 1.759 -11.359 9.578 1 98.19 193 PRO A CA 1
ATOM 1510 C C . PRO A 1 193 ? 1.278 -11.695 8.172 1 98.19 193 PRO A C 1
ATOM 1512 O O . PRO A 1 193 ? 0.288 -12.414 8.008 1 98.19 193 PRO A O 1
ATOM 1515 N N . LEU A 1 194 ? 2.002 -11.234 7.156 1 98.69 194 LEU A N 1
ATOM 1516 C CA . LEU A 1 194 ? 1.394 -11.367 5.84 1 98.69 194 LEU A CA 1
ATOM 1517 C C . LEU A 1 194 ? 2.35 -12.047 4.863 1 98.69 194 LEU A C 1
ATOM 1519 O O . LEU A 1 194 ? 1.997 -13.047 4.242 1 98.69 194 LEU A O 1
ATOM 1523 N N . LEU A 1 195 ? 3.57 -11.555 4.742 1 98.62 195 LEU A N 1
ATOM 1524 C CA . LEU A 1 195 ? 4.461 -12.031 3.691 1 98.62 195 LEU A CA 1
ATOM 1525 C C . LEU A 1 195 ? 5.078 -13.375 4.066 1 98.62 195 LEU A C 1
ATOM 1527 O O . LEU A 1 195 ? 5.426 -14.164 3.188 1 98.62 195 LEU A O 1
ATOM 1531 N N . SER A 1 196 ? 5.227 -13.594 5.348 1 97.06 196 SER A N 1
ATOM 1532 C CA . SER A 1 196 ? 5.59 -14.938 5.801 1 97.06 196 SER A CA 1
ATOM 1533 C C . SER A 1 196 ? 4.363 -15.836 5.898 1 97.06 196 SER A C 1
ATOM 1535 O O . SER A 1 196 ? 3.291 -15.391 6.32 1 97.06 196 SER A O 1
ATOM 1537 N N . ASP A 1 197 ? 4.512 -17.047 5.523 1 93.81 197 ASP A N 1
ATOM 1538 C CA . ASP A 1 197 ? 3.391 -17.984 5.609 1 93.81 197 ASP A CA 1
ATOM 1539 C C . ASP A 1 197 ? 3.15 -18.422 7.051 1 93.81 197 ASP A C 1
ATOM 1541 O O . ASP A 1 197 ? 4.102 -18.641 7.805 1 93.81 197 ASP A O 1
ATOM 1545 N N . PRO A 1 198 ? 1.845 -18.5 7.414 1 93.62 198 PRO A N 1
ATOM 1546 C CA . PRO A 1 198 ? 1.567 -19.031 8.75 1 93.62 198 PRO A CA 1
ATOM 1547 C C . PRO A 1 198 ? 2.125 -20.438 8.945 1 93.62 198 PRO A C 1
ATOM 1549 O O . PRO A 1 198 ? 2.133 -21.25 8.008 1 93.62 198 PRO A O 1
ATOM 1552 N N . ALA A 1 199 ? 2.463 -20.797 10.133 1 90.06 199 ALA A N 1
ATOM 1553 C CA . ALA A 1 199 ? 3.174 -22.047 10.406 1 90.06 199 ALA A CA 1
ATOM 1554 C C . ALA A 1 199 ? 2.238 -23.234 10.297 1 90.06 199 ALA A C 1
ATOM 1556 O O . ALA A 1 199 ? 2.617 -24.281 9.766 1 90.06 199 ALA A O 1
ATOM 1557 N N . SER A 1 200 ? 1.042 -23.109 10.812 1 90.62 200 SER A N 1
ATOM 1558 C CA . SER A 1 200 ? 0.143 -24.25 10.883 1 90.62 200 SER A CA 1
ATOM 1559 C C . SER A 1 200 ? -0.486 -24.547 9.523 1 90.62 200 SER A C 1
ATOM 1561 O O . SER A 1 200 ? -0.704 -25.703 9.164 1 90.62 200 SER A O 1
ATOM 1563 N N . ASP A 1 201 ? -0.746 -23.516 8.766 1 92.62 201 ASP A N 1
ATOM 1564 C CA . ASP A 1 201 ? -1.3 -23.609 7.418 1 92.62 201 ASP A CA 1
ATOM 1565 C C . ASP A 1 201 ? -0.642 -22.594 6.488 1 92.62 201 ASP A C 1
ATOM 1567 O O . ASP A 1 201 ? -1.144 -21.469 6.324 1 92.62 201 ASP A O 1
ATOM 1571 N N . PRO A 1 202 ? 0.398 -22.953 5.832 1 92.06 202 PRO A N 1
ATOM 1572 C CA . PRO A 1 202 ? 1.226 -22 5.086 1 92.06 202 PRO A CA 1
ATOM 1573 C C . PRO A 1 202 ? 0.524 -21.453 3.844 1 92.06 202 PRO A C 1
ATOM 1575 O O . PRO A 1 202 ? 0.93 -20.422 3.303 1 92.06 202 PRO A O 1
ATOM 1578 N N . GLY A 1 203 ? -0.544 -22.094 3.4 1 91.19 203 GLY A N 1
ATOM 1579 C CA . GLY A 1 203 ? -1.198 -21.672 2.176 1 91.19 203 GLY A CA 1
ATOM 1580 C C . GLY A 1 203 ? -0.395 -21.984 0.927 1 91.19 203 GLY A C 1
ATOM 1581 O O . GLY A 1 203 ? 0.538 -22.781 0.969 1 91.19 203 GLY A O 1
ATOM 1582 N N . PRO A 1 204 ? -0.726 -21.344 -0.17 1 93.44 204 PRO A N 1
ATOM 1583 C CA . PRO A 1 204 ? -0.224 -21.844 -1.452 1 93.44 204 PRO A CA 1
ATOM 1584 C C . PRO A 1 204 ? 0.946 -21.031 -1.989 1 93.44 204 PRO A C 1
ATOM 1586 O O . PRO A 1 204 ? 1.443 -21.297 -3.086 1 93.44 204 PRO A O 1
ATOM 1589 N N . ILE A 1 205 ? 1.464 -20.062 -1.344 1 97 205 ILE A N 1
ATOM 1590 C CA . ILE A 1 205 ? 2.346 -19.078 -1.975 1 97 205 ILE A CA 1
ATOM 1591 C C . ILE A 1 205 ? 3.801 -19.516 -1.807 1 97 205 ILE A C 1
ATOM 1593 O O . ILE A 1 205 ? 4.504 -19.75 -2.793 1 97 205 ILE A O 1
ATOM 1597 N N . GLY A 1 206 ? 4.254 -19.75 -0.542 1 95.56 206 GLY A N 1
ATOM 1598 C CA . GLY A 1 206 ? 5.629 -20.141 -0.264 1 95.56 206 GLY A CA 1
ATOM 1599 C C . GLY A 1 206 ? 6.613 -19 -0.406 1 95.56 206 GLY A C 1
ATOM 1600 O O . GLY A 1 206 ? 6.215 -17.859 -0.668 1 95.56 206 GLY A O 1
ATOM 1601 N N . ARG A 1 207 ? 7.902 -19.312 -0.235 1 96.5 207 ARG A N 1
ATOM 1602 C CA . ARG A 1 207 ? 8.969 -18.312 -0.215 1 96.5 207 ARG A CA 1
ATOM 1603 C C . ARG A 1 207 ? 9.203 -17.734 -1.605 1 96.5 207 ARG A C 1
ATOM 1605 O O . ARG A 1 207 ? 9.328 -16.516 -1.764 1 96.5 207 ARG A O 1
ATOM 1612 N N . ILE A 1 208 ? 9.328 -18.562 -2.623 1 97.31 208 ILE A N 1
ATOM 1613 C CA . ILE A 1 208 ? 9.562 -18.094 -3.984 1 97.31 208 ILE A CA 1
ATOM 1614 C C . ILE A 1 208 ? 8.32 -17.375 -4.5 1 97.31 208 ILE A C 1
ATOM 1616 O O . ILE A 1 208 ? 8.43 -16.328 -5.137 1 97.31 208 ILE A O 1
ATOM 1620 N N . GLY A 1 209 ? 7.102 -17.906 -4.172 1 98 209 GLY A N 1
ATOM 1621 C CA . GLY A 1 209 ? 5.863 -17.234 -4.531 1 98 209 GLY A CA 1
ATOM 1622 C C . GLY A 1 209 ? 5.773 -15.828 -3.982 1 98 209 GLY A C 1
ATOM 1623 O O . GLY A 1 209 ? 5.305 -14.914 -4.668 1 98 209 GLY A O 1
ATOM 1624 N N . THR A 1 210 ? 6.227 -15.625 -2.758 1 98.31 210 THR A N 1
ATOM 1625 C CA . THR A 1 210 ? 6.238 -14.305 -2.146 1 98.31 210 THR A CA 1
ATOM 1626 C C . THR A 1 210 ? 7.113 -13.344 -2.947 1 98.31 210 THR A C 1
ATOM 1628 O O . THR A 1 210 ? 6.742 -12.188 -3.158 1 98.31 210 THR A O 1
ATOM 1631 N N . SER A 1 211 ? 8.234 -13.805 -3.418 1 98.5 211 SER A N 1
ATOM 1632 C CA . SER A 1 211 ? 9.109 -12.984 -4.254 1 98.5 211 SER A CA 1
ATOM 1633 C C . SER A 1 211 ? 8.461 -12.695 -5.605 1 98.5 211 SER A C 1
ATOM 1635 O O . SER A 1 211 ? 8.641 -11.609 -6.164 1 98.5 211 SER A O 1
ATOM 1637 N N . LEU A 1 212 ? 7.73 -13.695 -6.156 1 98.81 212 LEU A N 1
ATOM 1638 C CA . LEU A 1 212 ? 7.016 -13.484 -7.41 1 98.81 212 LEU A CA 1
ATOM 1639 C C . LEU A 1 212 ? 5.969 -12.383 -7.258 1 98.81 212 LEU A C 1
ATOM 1641 O O . LEU A 1 212 ? 5.773 -11.57 -8.172 1 98.81 212 LEU A O 1
ATOM 1645 N N . ILE A 1 213 ? 5.312 -12.328 -6.113 1 98.94 213 ILE A N 1
ATOM 1646 C CA . ILE A 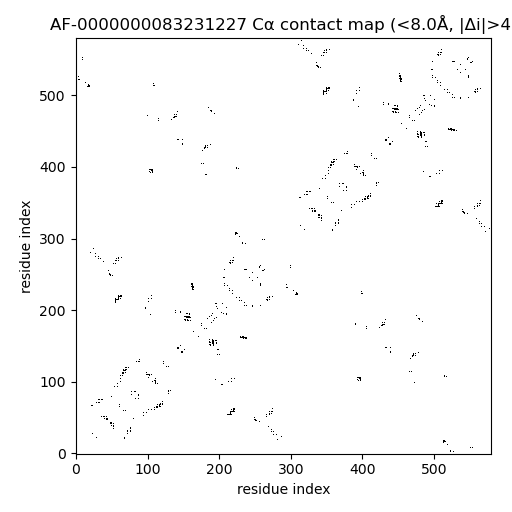1 213 ? 4.328 -11.289 -5.836 1 98.94 213 ILE A CA 1
ATOM 1647 C C . ILE A 1 213 ? 5.016 -9.93 -5.789 1 98.94 213 ILE A C 1
ATOM 1649 O O . ILE A 1 213 ? 4.551 -8.969 -6.406 1 98.94 213 ILE A O 1
ATOM 1653 N N . ALA A 1 214 ? 6.133 -9.852 -5.074 1 98.94 214 ALA A N 1
ATOM 1654 C CA . ALA A 1 214 ? 6.871 -8.594 -4.941 1 98.94 214 ALA A CA 1
ATOM 1655 C C . ALA A 1 214 ? 7.32 -8.078 -6.305 1 98.94 214 ALA A C 1
ATOM 1657 O O . ALA A 1 214 ? 7.082 -6.914 -6.645 1 98.94 214 ALA A O 1
ATOM 1658 N N . VAL A 1 215 ? 7.918 -8.961 -7.102 1 98.81 215 VAL A N 1
ATOM 1659 C CA . VAL A 1 215 ? 8.438 -8.57 -8.406 1 98.81 215 VAL A CA 1
ATOM 1660 C C . VAL A 1 215 ? 7.277 -8.188 -9.328 1 98.81 215 VAL A C 1
ATOM 1662 O O . VAL A 1 215 ? 7.344 -7.18 -10.039 1 98.81 215 VAL A O 1
ATOM 1665 N N . GLY A 1 216 ? 6.18 -8.984 -9.289 1 98.88 216 GLY A N 1
ATOM 1666 C CA . GLY A 1 216 ? 5.023 -8.703 -10.125 1 98.88 216 GLY A CA 1
ATOM 1667 C C . GLY A 1 216 ? 4.387 -7.359 -9.82 1 98.88 216 GLY A C 1
ATOM 1668 O O . GLY A 1 216 ? 4.09 -6.586 -10.734 1 98.88 216 GLY A O 1
ATOM 1669 N N . THR A 1 217 ? 4.219 -7.043 -8.523 1 98.81 217 THR A N 1
ATOM 1670 C CA . THR A 1 217 ? 3.572 -5.801 -8.117 1 98.81 217 THR A CA 1
ATOM 1671 C C . THR A 1 217 ? 4.473 -4.602 -8.406 1 98.81 217 THR A C 1
ATOM 1673 O O . THR A 1 217 ? 4.016 -3.602 -8.961 1 98.81 217 THR A O 1
ATOM 1676 N N . LEU A 1 218 ? 5.73 -4.703 -8.047 1 98.75 218 LEU A N 1
ATOM 1677 C CA . LEU A 1 218 ? 6.645 -3.57 -8.133 1 98.75 218 LEU A CA 1
ATOM 1678 C C . LEU A 1 218 ? 6.941 -3.223 -9.586 1 98.75 218 LEU A C 1
ATOM 1680 O O . LEU A 1 218 ? 7 -2.045 -9.945 1 98.75 218 LEU A O 1
ATOM 1684 N N . ARG A 1 219 ? 7.129 -4.262 -10.414 1 98.69 219 ARG A N 1
ATOM 1685 C CA . ARG A 1 219 ? 7.395 -3.994 -11.828 1 98.69 219 ARG A CA 1
ATOM 1686 C C . ARG A 1 219 ? 6.18 -3.365 -12.5 1 98.69 219 ARG A C 1
ATOM 1688 O O . ARG A 1 219 ? 6.32 -2.416 -13.281 1 98.69 219 ARG A O 1
ATOM 1695 N N . ALA A 1 220 ? 5.02 -3.877 -12.203 1 98.5 220 ALA A N 1
ATOM 1696 C CA . ALA A 1 220 ? 3.805 -3.357 -12.828 1 98.5 220 ALA A CA 1
ATOM 1697 C C . ALA A 1 220 ? 3.516 -1.934 -12.367 1 98.5 220 ALA A C 1
ATOM 1699 O O . ALA A 1 220 ? 3.023 -1.108 -13.141 1 98.5 220 ALA A O 1
ATOM 1700 N N . ALA A 1 221 ? 3.783 -1.665 -11.094 1 97.62 221 ALA A N 1
ATOM 1701 C CA . ALA A 1 221 ? 3.545 -0.333 -10.547 1 97.62 221 ALA A CA 1
ATOM 1702 C C . ALA A 1 221 ? 4.426 0.709 -11.227 1 97.62 221 ALA A C 1
ATOM 1704 O O . ALA A 1 221 ? 3.996 1.843 -11.453 1 97.62 221 ALA A O 1
ATOM 1705 N N . GLY A 1 222 ? 5.676 0.305 -11.516 1 96.25 222 GLY A N 1
ATOM 1706 C CA . GLY A 1 222 ? 6.605 1.203 -12.188 1 96.25 222 GLY A CA 1
ATOM 1707 C C . GLY A 1 222 ? 7.266 2.188 -11.242 1 96.25 222 GLY A C 1
ATOM 1708 O O . GLY A 1 222 ? 6.734 2.479 -10.172 1 96.25 222 GLY A O 1
ATOM 1709 N N . ASN A 1 223 ? 8.406 2.605 -11.586 1 96.56 223 ASN A N 1
ATOM 1710 C CA . ASN A 1 223 ? 9.156 3.682 -10.945 1 96.56 223 ASN A CA 1
ATOM 1711 C C . ASN A 1 223 ? 9.555 3.322 -9.516 1 96.56 223 ASN A C 1
ATOM 1713 O O . ASN A 1 223 ? 9.609 4.191 -8.648 1 96.56 223 ASN A O 1
ATOM 1717 N N . LEU A 1 224 ? 9.719 2.086 -9.258 1 98.06 224 LEU A N 1
ATOM 1718 C CA . LEU A 1 224 ? 10.141 1.584 -7.957 1 98.06 224 LEU A CA 1
ATOM 1719 C C . LEU A 1 224 ? 11.383 0.711 -8.086 1 98.06 224 LEU A C 1
ATOM 1721 O O . LEU A 1 224 ? 11.438 -0.381 -7.516 1 98.06 224 LEU A O 1
ATOM 1725 N N . GLY A 1 225 ? 12.336 1.234 -8.828 1 97.31 225 GLY A N 1
ATOM 1726 C CA . GLY A 1 225 ? 13.531 0.517 -9.25 1 97.31 225 GLY A CA 1
ATOM 1727 C C . GLY A 1 225 ? 14.32 -0.06 -8.094 1 97.31 225 GLY A C 1
ATOM 1728 O O . GLY A 1 225 ? 14.633 -1.253 -8.078 1 97.31 225 GLY A O 1
ATOM 1729 N N . PRO A 1 226 ? 14.695 0.728 -7.086 1 96.56 226 PRO A N 1
ATOM 1730 C CA . PRO A 1 226 ? 15.508 0.218 -5.977 1 96.56 226 PRO A CA 1
ATOM 1731 C C . PRO A 1 226 ? 14.836 -0.942 -5.242 1 96.56 226 PRO A C 1
ATOM 1733 O O . PRO A 1 226 ? 15.492 -1.937 -4.926 1 96.56 226 PRO A O 1
ATOM 1736 N N . GLN A 1 227 ? 13.547 -0.862 -4.945 1 98 227 GLN A N 1
ATOM 1737 C CA . GLN A 1 227 ? 12.828 -1.944 -4.277 1 98 227 GLN A CA 1
ATOM 1738 C C . GLN A 1 227 ? 12.719 -3.17 -5.18 1 98 227 GLN A C 1
ATOM 1740 O O . GLN A 1 227 ? 12.852 -4.305 -4.715 1 98 227 GLN A O 1
ATOM 1745 N N . LEU A 1 228 ? 12.414 -2.885 -6.516 1 98.5 228 LEU A N 1
ATOM 1746 C CA . LEU A 1 228 ? 12.352 -3.986 -7.469 1 98.5 228 LEU A CA 1
ATOM 1747 C C . LEU A 1 228 ? 13.672 -4.738 -7.523 1 98.5 228 LEU A C 1
ATOM 1749 O O . LEU A 1 228 ? 13.695 -5.973 -7.496 1 98.5 228 LEU A O 1
ATOM 1753 N N . LEU A 1 229 ? 14.773 -4.008 -7.59 1 97.75 229 LEU A N 1
ATOM 1754 C CA . LEU A 1 229 ? 16.094 -4.613 -7.617 1 97.75 229 LEU A CA 1
ATOM 1755 C C . LEU A 1 229 ? 16.328 -5.492 -6.391 1 97.75 229 LEU A C 1
ATOM 1757 O O . LEU A 1 229 ? 16.797 -6.625 -6.512 1 97.75 229 LEU A O 1
ATOM 1761 N N . SER A 1 230 ? 16 -5.031 -5.246 1 97.56 230 SER A N 1
ATOM 1762 C CA . SER A 1 230 ? 16.188 -5.777 -4.004 1 97.56 230 SER A CA 1
ATOM 1763 C C . SER A 1 230 ? 15.375 -7.07 -4.016 1 97.56 230 SER A C 1
ATOM 1765 O O . SER A 1 230 ? 15.852 -8.109 -3.553 1 97.56 230 SER A O 1
ATOM 1767 N N . HIS A 1 231 ? 14.195 -7.047 -4.551 1 98.44 231 HIS A N 1
ATOM 1768 C CA . HIS A 1 231 ? 13.328 -8.219 -4.52 1 98.44 231 HIS A CA 1
ATOM 1769 C C . HIS A 1 231 ? 13.703 -9.211 -5.613 1 98.44 231 HIS A C 1
ATOM 1771 O O . HIS A 1 231 ? 13.43 -10.406 -5.496 1 98.44 231 HIS A O 1
ATOM 1777 N N . VAL A 1 232 ? 14.305 -8.703 -6.699 1 98.44 232 VAL A N 1
ATOM 1778 C CA . VAL A 1 232 ? 14.859 -9.633 -7.672 1 98.44 232 VAL A CA 1
ATOM 1779 C C . VAL A 1 232 ? 16.031 -10.391 -7.055 1 98.44 232 VAL A C 1
ATOM 1781 O O . VAL A 1 232 ? 16.156 -11.602 -7.23 1 98.44 232 VAL A O 1
ATOM 1784 N N . TYR A 1 233 ? 16.906 -9.68 -6.297 1 98.06 233 TYR A N 1
ATOM 1785 C CA . TYR A 1 233 ? 17.938 -10.375 -5.531 1 98.06 233 TYR A CA 1
ATOM 1786 C C . TYR A 1 233 ? 17.312 -11.398 -4.582 1 98.06 233 TYR A C 1
ATOM 1788 O O . TYR A 1 233 ? 17.828 -12.516 -4.449 1 98.06 233 TYR A O 1
ATOM 1796 N N . GLY A 1 234 ? 16.234 -11.016 -3.914 1 97.62 234 GLY A N 1
ATOM 1797 C CA . GLY A 1 234 ? 15.539 -11.922 -3.014 1 97.62 234 GLY A CA 1
ATOM 1798 C C . GLY A 1 234 ? 15.023 -13.172 -3.703 1 97.62 234 GLY A C 1
ATOM 1799 O O . GLY A 1 234 ? 15.102 -14.266 -3.146 1 97.62 234 GLY A O 1
ATOM 1800 N N . LEU A 1 235 ? 14.492 -12.984 -4.91 1 97.75 235 LEU A N 1
ATOM 1801 C CA . LEU A 1 235 ? 14.031 -14.109 -5.711 1 97.75 235 LEU A CA 1
ATOM 1802 C C . LEU A 1 235 ? 15.164 -15.086 -5.992 1 97.75 235 LEU A C 1
ATOM 1804 O O . LEU A 1 235 ? 15.008 -16.297 -5.809 1 97.75 235 LEU A O 1
ATOM 1808 N N . LYS A 1 236 ? 16.25 -14.578 -6.402 1 97.06 236 LYS A N 1
ATOM 1809 C CA . LYS A 1 236 ? 17.391 -15.422 -6.734 1 97.06 236 LYS A CA 1
ATOM 1810 C C . LYS A 1 236 ? 17.938 -16.125 -5.492 1 97.06 236 LYS A C 1
ATOM 1812 O O . LYS A 1 236 ? 18.281 -17.297 -5.539 1 97.06 236 LYS A O 1
ATOM 1817 N N . LYS A 1 237 ? 17.953 -15.469 -4.387 1 95.62 237 LYS A N 1
ATOM 1818 C CA . LYS A 1 237 ? 18.438 -16.047 -3.139 1 95.62 237 LYS A CA 1
ATOM 1819 C C . LYS A 1 237 ? 17.531 -17.172 -2.656 1 95.62 237 LYS A C 1
ATOM 1821 O O . LYS A 1 237 ? 17.984 -18.141 -2.053 1 95.62 237 LYS A O 1
ATOM 1826 N N . ALA A 1 238 ? 16.234 -17 -2.895 1 95.06 238 ALA A N 1
ATOM 1827 C CA . ALA A 1 238 ? 15.289 -18.047 -2.527 1 95.06 238 ALA A CA 1
ATOM 1828 C C . ALA A 1 238 ? 15.633 -19.359 -3.24 1 95.06 238 ALA A C 1
ATOM 1830 O O . ALA A 1 238 ? 15.516 -20.438 -2.658 1 95.06 238 ALA A O 1
ATOM 1831 N N . GLY A 1 239 ? 16.031 -19.234 -4.512 1 91.62 239 GLY A N 1
ATOM 1832 C CA . GLY A 1 239 ? 16.453 -20.422 -5.25 1 91.62 239 GLY A CA 1
ATOM 1833 C C . GLY A 1 239 ? 17.656 -21.109 -4.637 1 91.62 239 GLY A C 1
ATOM 1834 O O . GLY A 1 239 ? 17.734 -22.344 -4.613 1 91.62 239 GLY A O 1
ATOM 1835 N N . GLU A 1 240 ? 18.531 -20.359 -4.117 1 88.81 240 GLU A N 1
ATOM 1836 C CA . GLU A 1 240 ? 19.719 -20.891 -3.469 1 88.81 240 GLU A CA 1
ATOM 1837 C C . GLU A 1 240 ? 19.375 -21.594 -2.162 1 88.81 240 GLU A C 1
ATOM 1839 O O . GLU A 1 240 ? 19.953 -22.641 -1.84 1 88.81 240 GLU A O 1
ATOM 1844 N N . GLU A 1 241 ? 18.5 -21.016 -1.518 1 87.75 241 GLU A N 1
ATOM 1845 C CA . GLU A 1 241 ? 18.109 -21.516 -0.203 1 87.75 241 GLU A CA 1
ATOM 1846 C C . GLU A 1 241 ? 17.312 -22.812 -0.321 1 87.75 241 GLU A C 1
ATOM 1848 O O . GLU A 1 241 ? 17.438 -23.719 0.515 1 87.75 241 GLU A O 1
ATOM 1853 N N . LEU A 1 242 ? 16.453 -22.906 -1.317 1 81.88 242 LEU A N 1
ATOM 1854 C CA . LEU A 1 242 ? 15.523 -24.031 -1.408 1 81.88 242 LEU A CA 1
ATOM 1855 C C . LEU A 1 242 ? 16.031 -25.078 -2.387 1 81.88 242 LEU A C 1
ATOM 1857 O O . LEU A 1 242 ? 15.25 -25.875 -2.906 1 81.88 242 LEU A O 1
ATOM 1861 N N . GLN A 1 243 ? 17.172 -25 -2.73 1 72.38 243 GLN A N 1
ATOM 1862 C CA . GLN A 1 243 ? 17.75 -25.891 -3.721 1 72.38 243 GLN A CA 1
ATOM 1863 C C . GLN A 1 243 ? 17.422 -27.344 -3.416 1 72.38 243 GLN A C 1
ATOM 1865 O O . GLN A 1 243 ? 17.047 -28.109 -4.312 1 72.38 243 GLN A O 1
ATOM 1870 N N . GLN A 1 244 ? 17.516 -27.625 -2.184 1 60.28 244 GLN A N 1
ATOM 1871 C CA . GLN A 1 244 ? 17.344 -29.047 -1.895 1 60.28 244 GLN A CA 1
ATOM 1872 C C . GLN A 1 244 ? 15.867 -29.406 -1.738 1 60.28 244 GLN A C 1
ATOM 1874 O O . GLN A 1 244 ? 15.438 -30.484 -2.16 1 60.28 244 GLN A O 1
ATOM 1879 N N . VAL A 1 245 ? 15.109 -28.469 -1.243 1 61.94 245 VAL A N 1
ATOM 1880 C CA . VAL A 1 245 ? 13.727 -28.828 -0.941 1 61.94 245 VAL A CA 1
ATOM 1881 C C . VAL A 1 245 ? 12.805 -28.25 -2.008 1 61.94 245 VAL A C 1
ATOM 1883 O O . VAL A 1 245 ? 11.797 -28.859 -2.363 1 61.94 245 VAL A O 1
ATOM 1886 N N . GLY A 1 246 ? 13.273 -27.281 -2.742 1 66 246 GLY A N 1
ATOM 1887 C CA . GLY A 1 246 ? 12.445 -26.578 -3.711 1 66 246 GLY A CA 1
ATOM 1888 C C . GLY A 1 246 ? 11.125 -26.109 -3.133 1 66 246 GLY A C 1
ATOM 1889 O O . GLY A 1 246 ? 10.984 -25.984 -1.914 1 66 246 GLY A O 1
ATOM 1890 N N . GLU A 1 247 ? 10.312 -25.484 -3.811 1 85.94 247 GLU A N 1
ATOM 1891 C CA . GLU A 1 247 ? 8.906 -25.203 -3.549 1 85.94 247 GLU A CA 1
ATOM 1892 C C . GLU A 1 247 ? 7.996 -26 -4.48 1 85.94 247 GLU A C 1
ATOM 1894 O O . GLU A 1 247 ? 7.727 -25.578 -5.605 1 85.94 247 GLU A O 1
ATOM 1899 N N . PRO A 1 248 ? 7.598 -27.125 -4.055 1 80.44 248 PRO A N 1
ATOM 1900 C CA . PRO A 1 248 ? 6.961 -28.125 -4.914 1 80.44 248 PRO A CA 1
ATOM 1901 C C . PRO A 1 248 ? 5.801 -27.547 -5.723 1 80.44 248 PRO A C 1
ATOM 1903 O O . PRO A 1 248 ? 5.535 -28 -6.84 1 80.44 248 PRO A O 1
ATOM 1906 N N . SER A 1 249 ? 5.18 -26.656 -5.148 1 89.69 249 SER A N 1
ATOM 1907 C CA . SER A 1 249 ? 4.012 -26.109 -5.836 1 89.69 249 SER A CA 1
ATOM 1908 C C . SER A 1 249 ? 4.406 -25.438 -7.148 1 89.69 249 SER A C 1
ATOM 1910 O O . SER A 1 249 ? 3.566 -25.25 -8.031 1 89.69 249 SER A O 1
ATOM 1912 N N . LEU A 1 250 ? 5.711 -25.203 -7.344 1 94.69 250 LEU A N 1
ATOM 1913 C CA . LEU A 1 250 ? 6.172 -24.484 -8.523 1 94.69 250 LEU A CA 1
ATOM 1914 C C . LEU A 1 250 ? 6.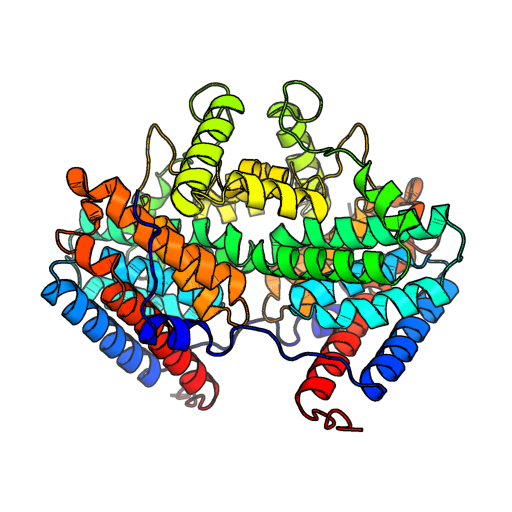738 -25.438 -9.562 1 94.69 250 LEU A C 1
ATOM 1916 O O . LEU A 1 250 ? 7.039 -25.031 -10.688 1 94.69 250 LEU A O 1
ATOM 1920 N N . GLY A 1 251 ? 6.887 -26.719 -9.266 1 92.81 251 GLY A N 1
ATOM 1921 C CA . GLY A 1 251 ? 7.414 -27.703 -10.188 1 92.81 251 GLY A CA 1
ATOM 1922 C C . GLY A 1 251 ? 8.922 -27.828 -10.125 1 92.81 251 GLY A C 1
ATOM 1923 O O . GLY A 1 251 ? 9.562 -27.312 -9.203 1 92.81 251 GLY A O 1
ATOM 1924 N N . GLN A 1 252 ? 9.5 -28.484 -11.07 1 92.25 252 GLN A N 1
ATOM 1925 C CA . GLN A 1 252 ? 10.914 -28.859 -11.055 1 92.25 252 GLN A CA 1
ATOM 1926 C C . GLN A 1 252 ? 11.773 -27.734 -11.633 1 92.25 252 GLN A C 1
ATOM 1928 O O . GLN A 1 252 ? 13 -27.766 -11.523 1 92.25 252 GLN A O 1
ATOM 1933 N N . GLY A 1 253 ? 11.141 -26.781 -12.227 1 94.12 253 GLY A N 1
ATOM 1934 C CA . GLY A 1 253 ? 11.859 -25.734 -12.93 1 94.12 253 GLY A CA 1
ATOM 1935 C C . GLY A 1 253 ? 12.211 -24.547 -12.047 1 94.12 253 GLY A C 1
ATOM 1936 O O . GLY A 1 253 ? 12.5 -23.453 -12.539 1 94.12 253 GLY A O 1
ATOM 1937 N N . THR A 1 254 ? 12.211 -24.734 -10.711 1 94.25 254 THR A N 1
ATOM 1938 C CA . THR A 1 254 ? 12.375 -23.625 -9.766 1 94.25 254 THR A CA 1
ATOM 1939 C C . THR A 1 254 ? 13.773 -23.031 -9.859 1 94.25 254 THR A C 1
ATOM 1941 O O . THR A 1 254 ? 13.961 -21.828 -9.656 1 94.25 254 THR A O 1
ATOM 1944 N N . GLN A 1 255 ? 14.727 -23.859 -10.164 1 93.31 255 GLN A N 1
ATOM 1945 C CA . GLN A 1 255 ? 16.094 -23.344 -10.32 1 93.31 255 GLN A CA 1
ATOM 1946 C C . GLN A 1 255 ? 16.172 -22.375 -11.492 1 93.31 255 GLN A C 1
ATOM 1948 O O . GLN A 1 255 ? 16.859 -21.359 -11.398 1 93.31 255 GLN A O 1
ATOM 1953 N N . TRP A 1 256 ? 15.539 -22.703 -12.562 1 95.69 256 TRP A N 1
ATOM 1954 C CA . TRP A 1 256 ? 15.508 -21.797 -13.703 1 95.69 256 TRP A CA 1
ATOM 1955 C C . TRP A 1 256 ? 14.758 -20.516 -13.359 1 95.69 256 TRP A C 1
ATOM 1957 O O . TRP A 1 256 ? 15.219 -19.406 -13.672 1 95.69 256 TRP A O 1
ATOM 1967 N N . LEU A 1 257 ? 13.617 -20.672 -12.68 1 97.06 257 LEU A N 1
ATOM 1968 C CA . LEU A 1 257 ? 12.734 -19.562 -12.344 1 97.06 257 LEU A CA 1
ATOM 1969 C C . LEU A 1 257 ? 13.477 -18.516 -11.523 1 97.06 257 LEU A C 1
ATOM 1971 O O . LEU A 1 257 ? 13.227 -17.312 -11.672 1 97.06 257 LEU A O 1
ATOM 1975 N N . THR A 1 258 ? 14.422 -18.953 -10.664 1 97.06 258 THR A N 1
ATOM 1976 C CA . THR A 1 258 ? 15.109 -18.062 -9.734 1 97.06 258 THR A CA 1
ATOM 1977 C C . THR A 1 258 ? 16.5 -17.703 -10.266 1 97.06 258 THR A C 1
ATOM 1979 O O . THR A 1 258 ? 17.344 -17.203 -9.523 1 97.06 258 THR A O 1
ATOM 1982 N N . SER A 1 259 ? 16.766 -17.984 -11.547 1 96.75 259 SER A N 1
ATOM 1983 C CA . SER A 1 259 ? 17.984 -17.578 -12.234 1 96.75 259 SER A CA 1
ATOM 1984 C C . SER A 1 259 ? 17.812 -16.219 -12.898 1 96.75 259 SER A C 1
ATOM 1986 O O . SER A 1 259 ? 16.734 -15.617 -12.844 1 96.75 259 SER A O 1
ATOM 1988 N N . ASP A 1 260 ? 18.875 -15.719 -13.531 1 97.88 260 ASP A N 1
ATOM 1989 C CA . ASP A 1 260 ? 18.797 -14.469 -14.289 1 97.88 260 ASP A CA 1
ATOM 1990 C C . ASP A 1 260 ? 17.797 -14.57 -15.438 1 97.88 260 ASP A C 1
ATOM 1992 O O . ASP A 1 260 ? 17 -13.664 -15.648 1 97.88 260 ASP A O 1
ATOM 1996 N N . THR A 1 261 ? 17.812 -15.672 -16.125 1 97.94 261 THR A N 1
ATOM 1997 C CA . THR A 1 261 ? 16.953 -15.844 -17.297 1 97.94 261 THR A CA 1
ATOM 1998 C C . THR A 1 261 ? 15.492 -15.984 -16.859 1 97.94 261 THR A C 1
ATOM 2000 O O . THR A 1 261 ? 14.586 -15.5 -17.547 1 97.94 261 THR A O 1
ATOM 2003 N N . GLY A 1 262 ? 15.281 -16.688 -15.742 1 98.44 262 GLY A N 1
ATOM 2004 C CA . GLY A 1 262 ? 13.938 -16.766 -15.195 1 98.44 262 GLY A CA 1
ATOM 2005 C C . GLY A 1 262 ? 13.391 -15.406 -14.781 1 98.44 262 GLY A C 1
ATOM 2006 O O . GLY A 1 262 ? 12.242 -15.078 -15.078 1 98.44 262 GLY A O 1
ATOM 2007 N N . ALA A 1 263 ? 14.234 -14.664 -14.094 1 98.69 263 ALA A N 1
ATOM 2008 C CA . ALA A 1 263 ? 13.844 -13.32 -13.688 1 98.69 263 ALA A CA 1
ATOM 2009 C C . ALA A 1 263 ? 13.547 -12.445 -14.898 1 98.69 263 ALA A C 1
ATOM 2011 O O . ALA A 1 263 ? 12.594 -11.656 -14.883 1 98.69 263 ALA A O 1
ATOM 2012 N N . GLU A 1 264 ? 14.359 -12.547 -15.953 1 98.62 264 GLU A N 1
ATOM 2013 C CA . GLU A 1 264 ? 14.094 -11.82 -17.188 1 98.62 264 GLU A CA 1
ATOM 2014 C C . GLU A 1 264 ? 12.734 -12.203 -17.781 1 98.62 264 GLU A C 1
ATOM 2016 O O . GLU A 1 264 ? 11.984 -11.336 -18.234 1 98.62 264 GLU A O 1
ATOM 2021 N N . TRP A 1 265 ? 12.469 -13.5 -17.75 1 98.81 265 TRP A N 1
ATOM 2022 C CA . TRP A 1 265 ? 11.188 -13.977 -18.25 1 98.81 265 TRP A CA 1
ATOM 2023 C C . TRP A 1 265 ? 10.031 -13.359 -17.469 1 98.81 265 TRP A C 1
ATOM 2025 O O . TRP A 1 265 ? 9.047 -12.914 -18.047 1 98.81 265 TRP A O 1
ATOM 2035 N N . ILE A 1 266 ? 10.133 -13.32 -16.172 1 98.81 266 ILE A N 1
ATOM 2036 C CA . ILE A 1 266 ? 9.102 -12.773 -15.297 1 98.81 266 ILE A CA 1
ATOM 2037 C C . ILE A 1 266 ? 8.883 -11.297 -15.625 1 98.81 266 ILE A C 1
ATOM 2039 O O . ILE A 1 266 ? 7.746 -10.875 -15.867 1 98.81 266 ILE A O 1
ATOM 2043 N N . ILE A 1 267 ? 9.945 -10.523 -15.664 1 98.62 267 ILE A N 1
ATOM 2044 C CA . ILE A 1 267 ? 9.875 -9.086 -15.883 1 98.62 267 ILE A CA 1
ATOM 2045 C C . ILE A 1 267 ? 9.281 -8.805 -17.266 1 98.62 267 ILE A C 1
ATOM 2047 O O . ILE A 1 267 ? 8.375 -7.977 -17.406 1 98.62 267 ILE A O 1
ATOM 2051 N N . ASN A 1 268 ? 9.781 -9.5 -18.25 1 98.62 268 ASN A N 1
ATOM 2052 C CA . ASN A 1 268 ? 9.281 -9.312 -19.609 1 98.62 268 ASN A CA 1
ATOM 2053 C C . ASN A 1 268 ? 7.805 -9.695 -19.719 1 98.62 268 ASN A C 1
ATOM 2055 O O . ASN A 1 268 ? 7.051 -9.062 -20.469 1 98.62 268 ASN A O 1
ATOM 2059 N N . SER A 1 269 ? 7.438 -10.766 -19.062 1 98.88 269 SER A N 1
ATOM 2060 C CA . SER A 1 269 ? 6.043 -11.195 -19.062 1 98.88 269 SER A CA 1
ATOM 2061 C C . SER A 1 269 ? 5.137 -10.133 -18.438 1 98.88 269 SER A C 1
ATOM 2063 O O . SER A 1 269 ? 4.07 -9.828 -18.984 1 98.88 269 SER A O 1
ATOM 2065 N N . ILE A 1 270 ? 5.559 -9.57 -17.312 1 98.69 270 ILE A N 1
ATOM 2066 C CA . ILE A 1 270 ? 4.797 -8.516 -16.656 1 98.69 270 ILE A CA 1
ATOM 2067 C C . ILE A 1 270 ? 4.691 -7.301 -17.578 1 98.69 270 ILE A C 1
ATOM 2069 O O . ILE A 1 270 ? 3.637 -6.672 -17.672 1 98.69 270 ILE A O 1
ATOM 2073 N N . ASP A 1 271 ? 5.793 -6.965 -18.266 1 98.5 271 ASP A N 1
ATOM 2074 C CA . ASP A 1 271 ? 5.789 -5.844 -19.203 1 98.5 271 ASP A CA 1
ATOM 2075 C C . ASP A 1 271 ? 4.781 -6.074 -20.328 1 98.5 271 ASP A C 1
ATOM 2077 O O . ASP A 1 271 ? 4.074 -5.152 -20.734 1 98.5 271 ASP A O 1
ATOM 2081 N N . ARG A 1 272 ? 4.754 -7.305 -20.844 1 98.62 272 ARG A N 1
ATOM 2082 C CA . ARG A 1 272 ? 3.807 -7.633 -21.906 1 98.62 272 ARG A CA 1
ATOM 2083 C C . ARG A 1 272 ? 2.367 -7.508 -21.422 1 98.62 272 ARG A C 1
ATOM 2085 O O . ARG A 1 272 ? 1.503 -7.004 -22.141 1 98.62 272 ARG A O 1
ATOM 2092 N N . LEU A 1 273 ? 2.119 -8.008 -20.234 1 98.5 273 LEU A N 1
ATOM 2093 C CA . LEU A 1 273 ? 0.791 -7.887 -19.656 1 98.5 273 LEU A CA 1
ATOM 2094 C C . LEU A 1 273 ? 0.41 -6.422 -19.453 1 98.5 273 LEU A C 1
ATOM 2096 O O . LEU A 1 273 ? -0.707 -6.016 -19.797 1 98.5 273 LEU A O 1
ATOM 2100 N N . SER A 1 274 ? 1.312 -5.605 -18.906 1 97.75 274 SER A N 1
ATOM 2101 C CA . SER A 1 274 ? 1.081 -4.18 -18.703 1 97.75 274 SER A CA 1
ATOM 2102 C C . SER A 1 274 ? 0.813 -3.461 -20.016 1 97.75 274 SER A C 1
ATOM 2104 O O . SER A 1 274 ? -0.042 -2.574 -20.078 1 97.75 274 SER A O 1
ATOM 2106 N N . GLN A 1 275 ? 1.58 -3.828 -21.031 1 97.19 275 GLN A N 1
ATOM 2107 C CA . GLN A 1 275 ? 1.403 -3.219 -22.344 1 97.19 275 GLN A CA 1
ATOM 2108 C C . GLN A 1 275 ? 0.039 -3.564 -22.922 1 97.19 275 GLN A C 1
ATOM 2110 O O . GLN A 1 275 ? -0.616 -2.715 -23.531 1 97.19 275 GLN A O 1
ATOM 2115 N N . LEU A 1 276 ? -0.343 -4.82 -22.781 1 97.38 276 LEU A N 1
ATOM 2116 C CA . LEU A 1 276 ? -1.653 -5.246 -23.266 1 97.38 276 LEU A CA 1
ATOM 2117 C C . LEU A 1 276 ? -2.762 -4.414 -22.625 1 97.38 276 LEU A C 1
ATOM 2119 O O . LEU A 1 276 ? -3.686 -3.975 -23.312 1 97.38 276 LEU A O 1
ATOM 2123 N N . ILE A 1 277 ? -2.672 -4.16 -21.359 1 95.5 277 ILE A N 1
ATOM 2124 C CA . ILE A 1 277 ? -3.662 -3.391 -20.609 1 95.5 277 ILE A CA 1
ATOM 2125 C C . ILE A 1 277 ? -3.652 -1.94 -21.078 1 95.5 277 ILE A C 1
ATOM 2127 O O . ILE A 1 277 ? -4.707 -1.357 -21.344 1 95.5 277 ILE A O 1
ATOM 2131 N N . SER A 1 278 ? -2.465 -1.356 -21.234 1 92.94 278 SER A N 1
ATOM 2132 C CA . SER A 1 278 ? -2.33 0.022 -21.688 1 92.94 278 SER A CA 1
ATOM 2133 C C . SER A 1 278 ? -2.918 0.2 -23.094 1 92.94 278 SER A C 1
ATOM 2135 O O . SER A 1 278 ? -3.578 1.203 -23.359 1 92.94 278 SER A O 1
ATOM 2137 N N . ASP A 1 279 ? -2.688 -0.739 -23.953 1 91.62 279 ASP A N 1
ATOM 2138 C CA . ASP A 1 279 ? -3.188 -0.693 -25.328 1 91.62 279 ASP A CA 1
ATOM 2139 C C . ASP A 1 279 ? -4.711 -0.756 -25.359 1 91.62 279 ASP A C 1
ATOM 2141 O O . ASP A 1 279 ? -5.348 -0.109 -26.188 1 91.62 279 ASP A O 1
ATOM 2145 N N . SER A 1 280 ? -5.293 -1.511 -24.484 1 88.81 280 SER A N 1
ATOM 2146 C CA . SER A 1 280 ? -6.742 -1.672 -24.453 1 88.81 280 SER A CA 1
ATOM 2147 C C . SER A 1 280 ? -7.426 -0.397 -23.969 1 88.81 280 SER A C 1
ATOM 2149 O O . SER A 1 280 ? -8.562 -0.111 -24.359 1 88.81 280 SER A O 1
ATOM 2151 N N . GLU A 1 281 ? -6.824 0.366 -23.125 1 83.94 281 GLU A N 1
ATOM 2152 C CA . GLU A 1 281 ? -7.367 1.623 -22.609 1 83.94 281 GLU A CA 1
ATOM 2153 C C . GLU A 1 281 ? -7.297 2.721 -23.672 1 83.94 281 GLU A C 1
ATOM 2155 O O . GLU A 1 281 ? -8.148 3.607 -23.719 1 83.94 281 GLU A O 1
ATOM 2160 N N . ALA A 1 282 ? -6.355 2.719 -24.438 1 77.19 282 ALA A N 1
ATOM 2161 C CA . ALA A 1 282 ? -6.156 3.748 -25.453 1 77.19 282 ALA A CA 1
ATOM 2162 C C . ALA A 1 282 ? -7.125 3.57 -26.625 1 77.19 282 ALA A C 1
ATOM 2164 O O . ALA A 1 282 ? -7.445 4.531 -27.328 1 77.19 282 ALA A O 1
ATOM 2165 N N . HIS A 1 283 ? -7.578 2.375 -26.891 1 70.19 283 HIS A N 1
ATOM 2166 C CA . HIS A 1 283 ? -8.492 2.092 -27.984 1 70.19 283 HIS A CA 1
ATOM 2167 C C . HIS A 1 283 ? -9.758 1.403 -27.484 1 70.19 283 HIS A C 1
ATOM 2169 O O . HIS A 1 283 ? -9.953 0.207 -27.719 1 70.19 283 HIS A O 1
ATOM 2175 N N . PRO A 1 284 ? -10.539 2.23 -26.766 1 63.31 284 PRO A N 1
ATOM 2176 C CA . PRO A 1 284 ? -11.734 1.578 -26.234 1 63.31 284 PRO A CA 1
ATOM 2177 C C . PRO A 1 284 ? -12.711 1.146 -27.328 1 63.31 284 PRO A C 1
ATOM 2179 O O . PRO A 1 284 ? -12.875 1.857 -28.328 1 63.31 284 PRO A O 1
ATOM 2182 N N . THR A 1 285 ? -12.75 -0.105 -27.719 1 57.59 285 THR A N 1
ATOM 2183 C CA . THR A 1 285 ? -13.742 -0.534 -28.703 1 57.59 285 THR A CA 1
ATOM 2184 C C . THR A 1 285 ? -15.156 -0.329 -28.172 1 57.59 285 THR A C 1
ATOM 2186 O O . THR A 1 285 ? -15.453 -0.666 -27.031 1 57.59 285 THR A O 1
ATOM 2189 N N . PRO A 1 286 ? -15.883 0.432 -28.906 1 51.16 286 PRO A N 1
ATOM 2190 C CA . PRO A 1 286 ? -17.281 0.701 -28.547 1 51.16 286 PRO A CA 1
ATOM 2191 C C . PRO A 1 286 ? -18.047 -0.564 -28.172 1 51.16 286 PRO A C 1
ATOM 2193 O O . PRO A 1 286 ? -17.781 -1.639 -28.719 1 51.16 286 PRO A O 1
ATOM 2196 N N . THR A 1 287 ? -18.453 -0.626 -26.906 1 47.5 287 THR A N 1
ATOM 2197 C CA . THR A 1 287 ? -19.422 -1.671 -26.562 1 47.5 287 THR A CA 1
ATOM 2198 C C . THR A 1 287 ? -20.5 -1.775 -27.641 1 47.5 287 THR A C 1
ATOM 2200 O O . THR A 1 287 ? -21.062 -0.762 -28.062 1 47.5 287 THR A O 1
ATOM 2203 N N . SER A 1 288 ? -20.531 -2.795 -28.344 1 31.64 288 SER A N 1
ATOM 2204 C CA . SER A 1 288 ? -21.641 -2.938 -29.281 1 31.64 288 SER A CA 1
ATOM 2205 C C . SER A 1 288 ? -22.984 -2.729 -28.594 1 31.64 288 SER A C 1
ATOM 2207 O O . SER A 1 288 ? -23.281 -3.385 -27.594 1 31.64 288 SER A O 1
ATOM 2209 N N . LYS A 1 289 ? -23.438 -1.476 -28.688 1 34.69 289 LYS A N 1
ATOM 2210 C CA . LYS A 1 289 ? -24.859 -1.335 -28.453 1 34.69 289 LYS A CA 1
ATOM 2211 C C . LYS A 1 289 ? -25.656 -2.328 -29.297 1 34.69 289 LYS A C 1
ATOM 2213 O O . LYS A 1 289 ? -26 -2.047 -30.453 1 34.69 289 LYS A O 1
ATOM 2218 N N . LEU A 1 290 ? -25.156 -3.582 -29.359 1 21.25 290 LEU A N 1
ATOM 2219 C CA . LEU A 1 290 ? -26.188 -4.445 -29.922 1 21.25 290 LEU A CA 1
ATOM 2220 C C . LEU A 1 290 ? -27.266 -4.75 -28.906 1 21.25 290 LEU A C 1
ATOM 2222 O O . LEU A 1 290 ? -26.984 -4.977 -27.734 1 21.25 290 LEU A O 1
ATOM 2226 N N . MET B 1 1 ? 30.281 -17.562 0.736 1 37.97 1 MET B N 1
ATOM 2227 C CA . MET B 1 1 ? 28.906 -17.609 0.265 1 37.97 1 MET B CA 1
ATOM 2228 C C . MET B 1 1 ? 28.688 -16.594 -0.857 1 37.97 1 MET B C 1
ATOM 2230 O O . MET B 1 1 ? 28.891 -15.398 -0.67 1 37.97 1 MET B O 1
ATOM 2234 N N . THR B 1 2 ? 29.031 -16.969 -2.113 1 50.44 2 THR B N 1
ATOM 2235 C CA . THR B 1 2 ? 29.188 -16.141 -3.307 1 50.44 2 THR B CA 1
ATOM 2236 C C . THR B 1 2 ? 27.984 -15.211 -3.475 1 50.44 2 THR B C 1
ATOM 2238 O O . THR B 1 2 ? 26.844 -15.609 -3.279 1 50.44 2 THR B O 1
ATOM 2241 N N . ALA B 1 3 ? 28.25 -13.883 -3.357 1 63.19 3 ALA B N 1
ATOM 2242 C CA . ALA B 1 3 ? 27.266 -12.812 -3.504 1 63.19 3 ALA B CA 1
ATOM 2243 C C . ALA B 1 3 ? 26.391 -13.023 -4.738 1 63.19 3 ALA B C 1
ATOM 2245 O O . ALA B 1 3 ? 26.906 -13.242 -5.84 1 63.19 3 ALA B O 1
ATOM 2246 N N . THR B 1 4 ? 25.031 -13.359 -4.582 1 77.06 4 THR B N 1
ATOM 2247 C CA . THR B 1 4 ? 24.094 -13.453 -5.707 1 77.06 4 THR B CA 1
ATOM 2248 C C . THR B 1 4 ? 24.312 -12.289 -6.672 1 77.06 4 THR B C 1
ATOM 2250 O O . THR B 1 4 ? 24.266 -11.125 -6.262 1 77.06 4 THR B O 1
ATOM 2253 N N . LYS B 1 5 ? 24.797 -12.516 -7.922 1 89.38 5 LYS B N 1
ATOM 2254 C CA . LYS B 1 5 ? 25.031 -11.5 -8.945 1 89.38 5 LYS B CA 1
ATOM 2255 C C . LYS B 1 5 ? 23.859 -11.438 -9.93 1 89.38 5 LYS B C 1
ATOM 2257 O O . LYS B 1 5 ? 23.078 -12.375 -10.039 1 89.38 5 LYS B O 1
ATOM 2262 N N . ILE B 1 6 ? 23.672 -10.328 -10.562 1 94.94 6 ILE B N 1
ATOM 2263 C CA . ILE B 1 6 ? 22.672 -10.109 -11.594 1 94.94 6 ILE B CA 1
ATOM 2264 C C . ILE B 1 6 ? 23.359 -9.836 -12.93 1 94.94 6 ILE B C 1
ATOM 2266 O O . ILE B 1 6 ? 24.328 -9.086 -12.992 1 94.94 6 ILE B O 1
ATOM 2270 N N . SER B 1 7 ? 22.938 -10.484 -13.984 1 96 7 SER B N 1
ATOM 2271 C CA . SER B 1 7 ? 23.516 -10.32 -15.312 1 96 7 SER B CA 1
ATOM 2272 C C . SER B 1 7 ? 23.328 -8.898 -15.828 1 96 7 SER B C 1
ATOM 2274 O O . SER B 1 7 ? 22.406 -8.203 -15.406 1 96 7 SER B O 1
ATOM 2276 N N . PRO B 1 8 ? 24.172 -8.453 -16.688 1 95.56 8 PRO B N 1
ATOM 2277 C CA . PRO B 1 8 ? 24.016 -7.121 -17.281 1 95.56 8 PRO B CA 1
ATOM 2278 C C . PRO B 1 8 ? 22.672 -6.941 -18 1 95.56 8 PRO B C 1
ATOM 2280 O O . PRO B 1 8 ? 22.062 -5.871 -17.922 1 95.56 8 PRO B O 1
ATOM 2283 N N . ALA B 1 9 ? 22.266 -7.941 -18.656 1 95.12 9 ALA B N 1
ATOM 2284 C CA . ALA B 1 9 ? 20.984 -7.879 -19.359 1 95.12 9 ALA B CA 1
ATOM 2285 C C . ALA B 1 9 ? 19.828 -7.66 -18.391 1 95.12 9 ALA B C 1
ATOM 2287 O O . ALA B 1 9 ? 18.953 -6.828 -18.641 1 95.12 9 ALA B O 1
ATOM 2288 N N . LEU B 1 10 ? 19.828 -8.445 -17.344 1 96.75 10 LEU B N 1
ATOM 2289 C CA . LEU B 1 10 ? 18.781 -8.297 -16.328 1 96.75 10 LEU B CA 1
ATOM 2290 C C . LEU B 1 10 ? 18.859 -6.922 -15.672 1 96.75 10 LEU B C 1
ATOM 2292 O O . LEU B 1 10 ? 17.844 -6.285 -15.422 1 96.75 10 LEU B O 1
ATOM 2296 N N . LYS B 1 11 ? 20.031 -6.445 -15.391 1 95.81 11 LYS B N 1
ATOM 2297 C CA . LYS B 1 11 ? 20.219 -5.125 -14.797 1 95.81 11 LYS B CA 1
ATOM 2298 C C . LYS B 1 11 ? 19.641 -4.031 -15.688 1 95.81 11 LYS B C 1
ATOM 2300 O O . LYS B 1 11 ? 19.031 -3.084 -15.203 1 95.81 11 LYS B O 1
ATOM 2305 N N . GLN B 1 12 ? 19.906 -4.152 -16.953 1 95.25 12 GLN B N 1
ATOM 2306 C CA . GLN B 1 12 ? 19.375 -3.186 -17.906 1 95.25 12 GLN B CA 1
ATOM 2307 C C . GLN B 1 12 ? 17.844 -3.18 -17.891 1 95.25 12 GLN B C 1
ATOM 2309 O O . GLN B 1 12 ? 17.219 -2.115 -17.922 1 95.25 12 GLN B O 1
ATOM 2314 N N . LEU B 1 13 ? 17.297 -4.371 -17.828 1 95.62 13 LEU B N 1
ATOM 2315 C CA . LEU B 1 13 ? 15.852 -4.512 -17.781 1 95.62 13 LEU B CA 1
ATOM 2316 C C . LEU B 1 13 ? 15.281 -3.867 -16.516 1 95.62 13 LEU B C 1
ATOM 2318 O O . LEU B 1 13 ? 14.234 -3.217 -16.562 1 95.62 13 LEU B O 1
ATOM 2322 N N . LEU B 1 14 ? 15.953 -4.008 -15.414 1 96.19 14 LEU B N 1
ATOM 2323 C CA . LEU B 1 14 ? 15.5 -3.496 -14.125 1 96.19 14 LEU B CA 1
ATOM 2324 C C . LEU B 1 14 ? 15.625 -1.979 -14.062 1 96.19 14 LEU B C 1
ATOM 2326 O O . LEU B 1 14 ? 14.922 -1.32 -13.297 1 96.19 14 LEU B O 1
ATOM 2330 N N . ASN B 1 15 ? 16.484 -1.427 -14.883 1 93.69 15 ASN B N 1
ATOM 2331 C CA . ASN B 1 15 ? 16.75 0.007 -14.859 1 93.69 15 ASN B CA 1
ATOM 2332 C C . ASN B 1 15 ? 15.773 0.777 -15.734 1 93.69 15 ASN B C 1
ATOM 2334 O O . ASN B 1 15 ? 15.68 2.002 -15.648 1 93.69 15 ASN B O 1
ATOM 2338 N N . THR B 1 16 ? 15.023 0.051 -16.5 1 89.19 16 THR B N 1
ATOM 2339 C CA . THR B 1 16 ? 14.016 0.709 -17.328 1 89.19 16 THR B CA 1
ATOM 2340 C C . THR B 1 16 ? 12.891 1.259 -16.453 1 89.19 16 THR B C 1
ATOM 2342 O O . THR B 1 16 ? 12.266 0.515 -15.703 1 89.19 16 THR B O 1
ATOM 2345 N N . ASN B 1 17 ? 12.609 2.561 -16.469 1 85.75 17 ASN B N 1
ATOM 2346 C CA . ASN B 1 17 ? 11.57 3.232 -15.695 1 85.75 17 ASN B CA 1
ATOM 2347 C C . ASN B 1 17 ? 11.695 2.93 -14.203 1 85.75 17 ASN B C 1
ATOM 2349 O O . ASN B 1 17 ? 10.711 2.594 -13.547 1 85.75 17 ASN B O 1
ATOM 2353 N N . ALA B 1 18 ? 12.938 3.09 -13.789 1 91.56 18 ALA B N 1
ATOM 2354 C CA . ALA B 1 18 ? 13.266 2.646 -12.438 1 91.56 18 ALA B CA 1
ATOM 2355 C C . ALA B 1 18 ? 12.969 3.738 -11.414 1 91.56 18 ALA B C 1
ATOM 2357 O O . ALA B 1 18 ? 12.82 3.459 -10.219 1 91.56 18 ALA B O 1
ATOM 2358 N N . HIS B 1 19 ? 12.898 4.965 -11.867 1 91.75 19 HIS B N 1
ATOM 2359 C CA . HIS B 1 19 ? 12.664 6.094 -10.969 1 91.75 19 HIS B CA 1
ATOM 2360 C C . HIS B 1 19 ? 11.648 7.066 -11.562 1 91.75 19 HIS B C 1
ATOM 2362 O O . HIS B 1 19 ? 11.555 7.203 -12.781 1 91.75 19 HIS B O 1
ATOM 2368 N N . PRO B 1 20 ? 10.922 7.676 -10.633 1 90.81 20 PRO B N 1
ATOM 2369 C CA . PRO B 1 20 ? 10.031 8.711 -11.172 1 90.81 20 PRO B CA 1
ATOM 2370 C C . PRO B 1 20 ? 10.797 9.922 -11.695 1 90.81 20 PRO B C 1
ATOM 2372 O O . PRO B 1 20 ? 11.906 10.211 -11.242 1 90.81 20 PRO B O 1
ATOM 2375 N N . PRO B 1 21 ? 10.258 10.617 -12.656 1 87.62 21 PRO B N 1
ATOM 2376 C CA . PRO B 1 21 ? 10.938 11.82 -13.148 1 87.62 21 PRO B CA 1
ATOM 2377 C C . PRO B 1 21 ? 11.188 12.844 -12.047 1 87.62 21 PRO B C 1
ATOM 2379 O O . PRO B 1 21 ? 10.336 13.039 -11.172 1 87.62 21 PRO B O 1
ATOM 2382 N N . SER B 1 22 ? 12.297 13.461 -12.078 1 89.88 22 SER B N 1
ATOM 2383 C CA . SER B 1 22 ? 12.641 14.469 -11.078 1 89.88 22 SER B CA 1
ATOM 2384 C C . SER B 1 22 ? 11.906 15.781 -11.328 1 89.88 22 SER B C 1
ATOM 2386 O O . SER B 1 22 ? 11.742 16.188 -12.477 1 89.88 22 SER B O 1
ATOM 2388 N N . LEU B 1 23 ? 11.508 16.438 -10.273 1 89.44 23 LEU B N 1
ATOM 2389 C CA . LEU B 1 23 ? 10.836 17.734 -10.328 1 89.44 23 LEU B CA 1
ATOM 2390 C C . LEU B 1 23 ? 11.75 18.844 -9.82 1 89.44 23 LEU B C 1
ATOM 2392 O O . LEU B 1 23 ? 11.625 19.266 -8.672 1 89.44 23 LEU B O 1
ATOM 2396 N N . GLN B 1 24 ? 12.766 19.203 -10.391 1 83 24 GLN B N 1
ATOM 2397 C CA . GLN B 1 24 ? 13.734 20.141 -9.836 1 83 24 GLN B CA 1
ATOM 2398 C C . GLN B 1 24 ? 13.859 21.391 -10.703 1 83 24 GLN B C 1
ATOM 2400 O O . GLN B 1 24 ? 14.711 22.25 -10.445 1 83 24 GLN B O 1
ATOM 2405 N N . SER B 1 25 ? 12.891 21.797 -11.281 1 88.44 25 SER B N 1
ATOM 2406 C CA . SER B 1 25 ? 12.977 23.047 -12.039 1 88.44 25 SER B CA 1
ATOM 2407 C C . SER B 1 25 ? 12.57 24.25 -11.18 1 88.44 25 SER B C 1
ATOM 2409 O O . SER B 1 25 ? 11.766 24.109 -10.25 1 88.44 25 SER B O 1
ATOM 2411 N N . SER B 1 26 ? 13.18 25.422 -11.43 1 91.5 26 SER B N 1
ATOM 2412 C CA . SER B 1 26 ? 12.828 26.641 -10.727 1 91.5 26 SER B CA 1
ATOM 2413 C C . SER B 1 26 ? 11.352 26.984 -10.891 1 91.5 26 SER B C 1
ATOM 2415 O O . SER B 1 26 ? 10.719 27.5 -9.977 1 91.5 26 SER B O 1
ATOM 2417 N N . ALA B 1 27 ? 10.875 26.703 -12.055 1 93.06 27 ALA B N 1
ATOM 2418 C CA . ALA B 1 27 ? 9.469 26.969 -12.336 1 93.06 27 ALA B CA 1
ATOM 2419 C C . ALA B 1 27 ? 8.562 26.125 -11.438 1 93.06 27 ALA B C 1
ATOM 2421 O O . ALA B 1 27 ? 7.598 26.641 -10.867 1 93.06 27 ALA B O 1
ATOM 2422 N N . PHE B 1 28 ? 8.922 24.891 -11.297 1 95.75 28 PHE B N 1
ATOM 2423 C CA . PHE B 1 28 ? 8.141 24.016 -10.438 1 95.75 28 PHE B CA 1
ATOM 2424 C C . PHE B 1 28 ? 8.211 24.469 -8.984 1 95.75 28 PHE B C 1
ATOM 2426 O O . PHE B 1 28 ? 7.191 24.516 -8.289 1 95.75 28 PHE B O 1
ATOM 2433 N N . HIS B 1 29 ? 9.383 24.859 -8.531 1 95.12 29 HIS B N 1
ATOM 2434 C CA . HIS B 1 29 ? 9.57 25.297 -7.16 1 95.12 29 HIS B CA 1
ATOM 2435 C C . HIS B 1 29 ? 8.711 26.531 -6.852 1 95.12 29 HIS B C 1
ATOM 2437 O O . HIS B 1 29 ? 8.055 26.578 -5.805 1 95.12 29 HIS B O 1
ATOM 2443 N N . HIS B 1 30 ? 8.703 27.406 -7.762 1 96.12 30 HIS B N 1
ATOM 2444 C CA . HIS B 1 30 ? 7.938 28.641 -7.578 1 96.12 30 HIS B CA 1
ATOM 2445 C C . HIS B 1 30 ? 6.441 28.359 -7.582 1 96.12 30 HIS B C 1
ATOM 2447 O O . HIS B 1 30 ? 5.699 28.906 -6.77 1 96.12 30 HIS B O 1
ATOM 2453 N N . GLN B 1 31 ? 6.027 27.5 -8.477 1 97.12 31 GLN B N 1
ATOM 2454 C CA . GLN B 1 31 ? 4.609 27.172 -8.594 1 97.12 31 GLN B CA 1
ATOM 2455 C C . GLN B 1 31 ? 4.117 26.406 -7.371 1 97.12 31 GLN B C 1
ATOM 2457 O O . GLN B 1 31 ? 2.996 26.641 -6.906 1 97.12 31 GLN B O 1
ATOM 2462 N N . LEU B 1 32 ? 4.957 25.484 -6.91 1 97.94 32 LEU B N 1
ATOM 2463 C CA . LEU B 1 32 ? 4.578 24.734 -5.711 1 97.94 32 LEU B CA 1
ATOM 2464 C C . LEU B 1 32 ? 4.488 25.656 -4.504 1 97.94 32 LEU B C 1
ATOM 2466 O O . LEU B 1 32 ? 3.559 25.547 -3.699 1 97.94 32 LEU B O 1
ATOM 2470 N N . LYS B 1 33 ? 5.434 26.562 -4.363 1 97.25 33 LYS B N 1
ATOM 2471 C CA . LYS B 1 33 ? 5.422 27.531 -3.273 1 97.25 33 LYS B CA 1
ATOM 2472 C C . LYS B 1 33 ? 4.141 28.359 -3.289 1 97.25 33 LYS B C 1
ATOM 2474 O O . LYS B 1 33 ? 3.523 28.578 -2.244 1 97.25 33 LYS B O 1
ATOM 2479 N N . ARG B 1 34 ? 3.766 28.812 -4.461 1 97.88 34 ARG B N 1
ATOM 2480 C CA . ARG B 1 34 ? 2.553 29.625 -4.602 1 97.88 34 ARG B CA 1
ATOM 2481 C C . ARG B 1 34 ? 1.314 28.797 -4.242 1 97.88 34 ARG B C 1
ATOM 2483 O O . ARG B 1 34 ? 0.404 29.312 -3.582 1 97.88 34 ARG B O 1
ATOM 2490 N N . LEU B 1 35 ? 1.294 27.609 -4.703 1 98.38 35 LEU B N 1
ATOM 2491 C CA . LEU B 1 35 ? 0.16 26.734 -4.43 1 98.38 35 LEU B CA 1
ATOM 2492 C C . LEU B 1 35 ? 0.004 26.5 -2.932 1 98.38 35 LEU B C 1
ATOM 2494 O O . LEU B 1 35 ? -1.102 26.594 -2.395 1 98.38 35 LEU B O 1
ATOM 2498 N N . LEU B 1 36 ? 1.082 26.219 -2.23 1 98.19 36 LEU B N 1
ATOM 2499 C CA . LEU B 1 36 ? 1.038 25.938 -0.8 1 98.19 36 LEU B CA 1
ATOM 2500 C C . LEU B 1 36 ? 0.704 27.203 -0.011 1 98.19 36 LEU B C 1
ATOM 2502 O O . LEU B 1 36 ? 0.042 27.125 1.027 1 98.19 36 LEU B O 1
ATOM 2506 N N . ALA B 1 37 ? 1.149 28.328 -0.527 1 97.69 37 ALA B N 1
ATOM 2507 C CA . ALA B 1 37 ? 0.766 29.594 0.089 1 97.69 37 ALA B CA 1
ATOM 2508 C C . ALA B 1 37 ? -0.743 29.812 0.009 1 97.69 37 ALA B C 1
ATOM 2510 O O . ALA B 1 37 ? -1.35 30.344 0.936 1 97.69 37 ALA B O 1
ATOM 2511 N N . ASP B 1 38 ? -1.285 29.406 -1.099 1 98.38 38 ASP B N 1
ATOM 2512 C CA . ASP B 1 38 ? -2.734 29.5 -1.254 1 98.38 38 ASP B CA 1
ATOM 2513 C C . ASP B 1 38 ? -3.447 28.578 -0.258 1 98.38 38 ASP B C 1
ATOM 2515 O O . ASP B 1 38 ? -4.469 28.953 0.316 1 98.38 38 ASP B O 1
ATOM 2519 N N . PHE B 1 39 ? -2.941 27.344 -0.116 1 98.62 39 PHE B N 1
ATOM 2520 C CA . PHE B 1 39 ? -3.504 26.422 0.877 1 98.62 39 PHE B CA 1
ATOM 2521 C C . PHE B 1 39 ? -3.455 27.047 2.268 1 98.62 39 PHE B C 1
ATOM 2523 O O . PHE B 1 39 ? -4.434 26.984 3.016 1 98.62 39 PHE B O 1
ATOM 2530 N N . HIS B 1 40 ? -2.328 27.641 2.574 1 98.06 40 HIS B N 1
ATOM 2531 C CA . HIS B 1 40 ? -2.123 28.234 3.893 1 98.06 40 HIS B CA 1
ATOM 2532 C C . HIS B 1 40 ? -3.062 29.422 4.121 1 98.06 40 HIS B C 1
ATOM 2534 O O . HIS B 1 40 ? -3.57 29.609 5.227 1 98.06 40 HIS B O 1
ATOM 2540 N N . GLN B 1 41 ? -3.223 30.188 3.113 1 98.12 41 GLN B N 1
ATOM 2541 C CA . GLN B 1 41 ? -4.121 31.328 3.227 1 98.12 41 GLN B CA 1
ATOM 2542 C C . GLN B 1 41 ? -5.543 30.891 3.549 1 98.12 41 GLN B C 1
ATOM 2544 O O . GLN B 1 41 ? -6.184 31.438 4.445 1 98.12 41 GLN B O 1
ATOM 2549 N N . THR B 1 42 ? -6.043 29.891 2.828 1 98.56 42 THR B N 1
ATOM 2550 C CA . THR B 1 42 ? -7.383 29.375 3.082 1 98.56 42 THR B CA 1
ATOM 2551 C C . THR B 1 42 ? -7.477 28.781 4.488 1 98.56 42 THR B C 1
ATOM 2553 O O . THR B 1 42 ? -8.453 29.031 5.203 1 98.56 42 THR B O 1
ATOM 2556 N N . ALA B 1 43 ? -6.465 28.016 4.863 1 98.12 43 ALA B N 1
ATOM 2557 C CA . ALA B 1 43 ? -6.441 27.438 6.199 1 98.12 43 ALA B CA 1
ATOM 2558 C C . ALA B 1 43 ? -6.5 28.516 7.273 1 98.12 43 ALA B C 1
ATOM 2560 O O . ALA B 1 43 ? -7.273 28.406 8.227 1 98.12 43 ALA B O 1
ATOM 2561 N N . SER B 1 44 ? -5.727 29.547 7.086 1 96.94 44 SER B N 1
ATOM 2562 C CA . SER B 1 44 ? -5.68 30.641 8.055 1 96.94 44 SER B CA 1
ATOM 2563 C C . SER B 1 44 ? -7.02 31.359 8.141 1 96.94 44 SER B C 1
ATOM 2565 O O . SER B 1 44 ? -7.484 31.703 9.234 1 96.94 44 SER B O 1
ATOM 2567 N N . GLU B 1 45 ? -7.578 31.594 7.023 1 98.31 45 GLU B N 1
ATOM 2568 C CA . GLU B 1 45 ? -8.875 32.25 6.973 1 98.31 45 GLU B CA 1
ATOM 2569 C C . GLU B 1 45 ? -9.945 31.453 7.707 1 98.31 45 GLU B C 1
ATOM 2571 O O . GLU B 1 45 ? -10.875 32.031 8.273 1 98.31 45 GLU B O 1
ATOM 2576 N N . LYS B 1 46 ? -9.797 30.172 7.68 1 97.94 46 LYS B N 1
ATOM 2577 C CA . LYS B 1 46 ? -10.781 29.312 8.32 1 97.94 46 LYS B CA 1
ATOM 2578 C C . LYS B 1 46 ? -10.328 28.906 9.719 1 97.94 46 LYS B C 1
ATOM 2580 O O . LYS B 1 46 ? -10.891 27.984 10.32 1 97.94 46 LYS B O 1
ATOM 2585 N N . LYS B 1 47 ? -9.195 29.531 10.203 1 96.44 47 LYS B N 1
ATOM 2586 C CA . LYS B 1 47 ? -8.664 29.359 11.555 1 96.44 47 LYS B CA 1
ATOM 2587 C C . LYS B 1 47 ? -8.102 27.953 11.742 1 96.44 47 LYS B C 1
ATOM 2589 O O . LYS B 1 47 ? -8.266 27.344 12.812 1 96.44 47 LYS B O 1
ATOM 2594 N N . LEU B 1 48 ? -7.609 27.391 10.664 1 96.81 48 LEU B N 1
ATOM 2595 C CA . LEU B 1 48 ? -6.852 26.141 10.711 1 96.81 48 LEU B CA 1
ATOM 2596 C C . LEU B 1 48 ? -5.355 26.422 10.797 1 96.81 48 LEU B C 1
ATOM 2598 O O . LEU B 1 48 ? -4.883 27.469 10.344 1 96.81 48 LEU B O 1
ATOM 2602 N N . THR B 1 49 ? -4.691 25.547 11.414 1 95.88 49 THR B N 1
ATOM 2603 C CA . THR B 1 49 ? -3.232 25.594 11.352 1 95.88 49 THR B CA 1
ATOM 2604 C C . THR B 1 49 ? -2.725 25.031 10.031 1 95.88 49 THR B C 1
ATOM 2606 O O . THR B 1 49 ? -3.506 24.531 9.219 1 95.88 49 THR B O 1
ATOM 2609 N N . SER B 1 50 ? -1.406 25.062 9.852 1 96.94 50 SER B N 1
ATOM 2610 C CA . SER B 1 50 ? -0.787 24.531 8.641 1 96.94 50 SER B CA 1
ATOM 2611 C C . SER B 1 50 ? -0.843 23 8.625 1 96.94 50 SER B C 1
ATOM 2613 O O . SER B 1 50 ? -0.591 22.375 7.586 1 96.94 50 SER B O 1
ATOM 2615 N N . ASP B 1 51 ? -1.225 22.375 9.75 1 97.75 51 ASP B N 1
ATOM 2616 C CA . ASP B 1 51 ? -1.227 20.922 9.844 1 97.75 51 ASP B CA 1
ATOM 2617 C C . ASP B 1 51 ? -2.162 20.297 8.812 1 97.75 51 ASP B C 1
ATOM 2619 O O . ASP B 1 51 ? -1.846 19.266 8.219 1 97.75 51 ASP B O 1
ATOM 2623 N N . SER B 1 52 ? -3.318 20.984 8.594 1 97.94 52 SER B N 1
ATOM 2624 C CA . SER B 1 52 ? -4.32 20.422 7.691 1 97.94 52 SER B CA 1
ATOM 2625 C C . SER B 1 52 ? -3.75 20.219 6.293 1 97.94 52 SER B C 1
ATOM 2627 O O . SER B 1 52 ? -3.654 19.094 5.812 1 97.94 52 SER B O 1
ATOM 2629 N N . TRP B 1 53 ? -3.197 21.297 5.723 1 98.56 53 TRP B N 1
ATOM 2630 C CA . TRP B 1 53 ? -2.75 21.172 4.34 1 98.56 53 TRP B CA 1
ATOM 2631 C C . TRP B 1 53 ? -1.387 20.484 4.273 1 98.56 53 TRP B C 1
ATOM 2633 O O . TRP B 1 53 ? -1.035 19.891 3.254 1 98.56 53 TRP B O 1
ATOM 2643 N N . THR B 1 54 ? -0.524 20.5 5.387 1 98.69 54 THR B N 1
ATOM 2644 C CA . THR B 1 54 ? 0.723 19.75 5.43 1 98.69 54 THR B CA 1
ATOM 2645 C C . THR B 1 54 ? 0.45 18.25 5.324 1 98.69 54 THR B C 1
ATOM 2647 O O . THR B 1 54 ? 1.11 17.547 4.559 1 98.69 54 THR B O 1
ATOM 2650 N N . ILE B 1 55 ? -0.593 17.797 6.02 1 98.88 55 ILE B N 1
ATOM 2651 C CA . ILE B 1 55 ? -0.906 16.375 6.078 1 98.88 55 ILE B CA 1
ATOM 2652 C C . ILE B 1 55 ? -1.42 15.898 4.719 1 98.88 55 ILE B C 1
ATOM 2654 O O . ILE B 1 55 ? -0.859 14.977 4.125 1 98.88 55 ILE B O 1
ATOM 2658 N N . PHE B 1 56 ? -2.463 16.562 4.168 1 98.88 56 PHE B N 1
ATOM 2659 C CA . PHE B 1 56 ? -3.029 15.984 2.957 1 98.88 56 PHE B CA 1
ATOM 2660 C C . PHE B 1 56 ? -2.109 16.219 1.765 1 98.88 56 PHE B C 1
ATOM 2662 O O . PHE B 1 56 ? -2.094 15.422 0.824 1 98.88 56 PHE B O 1
ATOM 2669 N N . SER B 1 57 ? -1.237 17.297 1.764 1 98.88 57 SER B N 1
ATOM 2670 C CA . SER B 1 57 ? -0.292 17.5 0.673 1 98.88 57 SER B CA 1
ATOM 2671 C C . SER B 1 57 ? 0.839 16.484 0.717 1 98.88 57 SER B C 1
ATOM 2673 O O . SER B 1 57 ? 1.247 15.953 -0.32 1 98.88 57 SER B O 1
ATOM 2675 N N . THR B 1 58 ? 1.362 16.203 1.957 1 98.94 58 THR B N 1
ATOM 2676 C CA . THR B 1 58 ? 2.377 15.172 2.107 1 98.94 58 THR B CA 1
ATOM 2677 C C . THR B 1 58 ? 1.852 13.82 1.619 1 98.94 58 THR B C 1
ATOM 2679 O O . THR B 1 58 ? 2.518 13.133 0.844 1 98.94 58 THR B O 1
ATOM 2682 N N . ALA B 1 59 ? 0.624 13.477 2.061 1 98.94 59 ALA B N 1
ATOM 2683 C CA . ALA B 1 59 ? 0.008 12.219 1.667 1 98.94 59 ALA B CA 1
ATOM 2684 C C . ALA B 1 59 ? -0.122 12.117 0.15 1 98.94 59 ALA B C 1
ATOM 2686 O O . ALA B 1 59 ? 0.156 11.07 -0.436 1 98.94 59 ALA B O 1
ATOM 2687 N N . ALA B 1 60 ? -0.506 13.227 -0.458 1 98.88 60 ALA B N 1
ATOM 2688 C CA . ALA B 1 60 ? -0.657 13.258 -1.911 1 98.88 60 ALA B CA 1
ATOM 2689 C C . ALA B 1 60 ? 0.688 13.07 -2.607 1 98.88 60 ALA B C 1
ATOM 2691 O O . ALA B 1 60 ? 0.793 12.312 -3.574 1 98.88 60 ALA B O 1
ATOM 2692 N N . LEU B 1 61 ? 1.722 13.758 -2.121 1 98.69 61 LEU B N 1
ATOM 2693 C CA . LEU B 1 61 ? 3.049 13.664 -2.721 1 98.69 61 LEU B CA 1
ATOM 2694 C C . LEU B 1 61 ? 3.6 12.25 -2.607 1 98.69 61 LEU B C 1
ATOM 2696 O O . LEU B 1 61 ? 4.25 11.758 -3.533 1 98.69 61 LEU B O 1
ATOM 2700 N N . VAL B 1 62 ? 3.346 11.586 -1.467 1 98.81 62 VAL B N 1
ATOM 2701 C CA . VAL B 1 62 ? 3.77 10.203 -1.276 1 98.81 62 VAL B CA 1
ATOM 2702 C C . VAL B 1 62 ? 3.035 9.297 -2.26 1 98.81 62 VAL B C 1
ATOM 2704 O O . VAL B 1 62 ? 3.65 8.453 -2.916 1 98.81 62 VAL B O 1
ATOM 2707 N N . SER B 1 63 ? 1.734 9.523 -2.359 1 98.75 63 SER B N 1
ATOM 2708 C CA . SER B 1 63 ? 0.89 8.711 -3.225 1 98.75 63 SER B CA 1
ATOM 2709 C C . SER B 1 63 ? 1.317 8.828 -4.684 1 98.75 63 SER B C 1
ATOM 2711 O O . SER B 1 63 ? 1.33 7.832 -5.414 1 98.75 63 SER B O 1
ATOM 2713 N N . LEU B 1 64 ? 1.742 9.992 -5.07 1 97.94 64 LEU B N 1
ATOM 2714 C CA . LEU B 1 64 ? 2.131 10.258 -6.453 1 97.94 64 LEU B CA 1
ATOM 2715 C C . LEU B 1 64 ? 3.557 9.789 -6.715 1 97.94 64 LEU B C 1
ATOM 2717 O O . LEU B 1 64 ? 4.02 9.797 -7.859 1 97.94 64 LEU B O 1
ATOM 2721 N N . ASN B 1 65 ? 4.23 9.336 -5.664 1 97.75 65 ASN B N 1
ATOM 2722 C CA . ASN B 1 65 ? 5.609 8.875 -5.754 1 97.75 65 ASN B CA 1
ATOM 2723 C C . ASN B 1 65 ? 6.512 9.922 -6.402 1 97.75 65 ASN B C 1
ATOM 2725 O O . ASN B 1 65 ? 7.184 9.648 -7.395 1 97.75 65 ASN B O 1
ATOM 2729 N N . ARG B 1 66 ? 6.543 11.078 -5.797 1 96.44 66 ARG B N 1
ATOM 2730 C CA . ARG B 1 66 ? 7.375 12.18 -6.27 1 96.44 66 ARG B CA 1
ATOM 2731 C C . ARG B 1 66 ? 8.305 12.672 -5.168 1 96.44 66 ARG B C 1
ATOM 2733 O O . ARG B 1 66 ? 8.195 13.812 -4.715 1 96.44 66 ARG B O 1
ATOM 2740 N N . PRO B 1 67 ? 9.25 11.875 -4.895 1 96.75 67 PRO B N 1
ATOM 2741 C CA . PRO B 1 67 ? 10.125 12.211 -3.766 1 96.75 67 PRO B CA 1
ATOM 2742 C C . PRO B 1 67 ? 10.906 13.5 -3.992 1 96.75 67 PRO B C 1
ATOM 2744 O O . PRO B 1 67 ? 11.164 14.242 -3.043 1 96.75 67 PRO B O 1
ATOM 2747 N N . SER B 1 68 ? 11.172 13.852 -5.211 1 95.56 68 SER B N 1
ATOM 2748 C CA . SER B 1 68 ? 11.961 15.039 -5.492 1 95.56 68 SER B CA 1
ATOM 2749 C C . SER B 1 68 ? 11.195 16.312 -5.145 1 95.56 68 SER B C 1
ATOM 2751 O O . SER B 1 68 ? 11.781 17.391 -5.047 1 95.56 68 SER B O 1
ATOM 2753 N N . ALA B 1 69 ? 9.906 16.188 -4.949 1 97.44 69 ALA B N 1
ATOM 2754 C CA . ALA B 1 69 ? 9.07 17.344 -4.617 1 97.44 69 ALA B CA 1
ATOM 2755 C C . ALA B 1 69 ? 9.258 17.75 -3.16 1 97.44 69 ALA B C 1
ATOM 2757 O O . ALA B 1 69 ? 8.852 18.844 -2.76 1 97.44 69 ALA B O 1
ATOM 2758 N N . PHE B 1 70 ? 9.914 16.969 -2.324 1 97.88 70 PHE B N 1
ATOM 2759 C CA . PHE B 1 70 ? 9.953 17.203 -0.886 1 97.88 70 PHE B CA 1
ATOM 2760 C C . PHE B 1 70 ? 10.914 18.344 -0.548 1 97.88 70 PHE B C 1
ATOM 2762 O O . PHE B 1 70 ? 10.766 19 0.487 1 97.88 70 PHE B O 1
ATOM 2769 N N . GLU B 1 71 ? 11.891 18.562 -1.444 1 96.94 71 GLU B N 1
ATOM 2770 C CA . GLU B 1 71 ? 12.797 19.672 -1.179 1 96.94 71 GLU B CA 1
ATOM 2771 C C . GLU B 1 71 ? 12.07 21.016 -1.232 1 96.94 71 GLU B C 1
ATOM 2773 O O . GLU B 1 71 ? 12.047 21.75 -0.247 1 96.94 71 GLU B O 1
ATOM 2778 N N . PRO B 1 72 ? 11.383 21.328 -2.412 1 96.75 72 PRO B N 1
ATOM 2779 C CA . PRO B 1 72 ? 10.641 22.594 -2.426 1 96.75 72 PRO B CA 1
ATOM 2780 C C . PRO B 1 72 ? 9.453 22.594 -1.468 1 96.75 72 PRO B C 1
ATOM 2782 O O . PRO B 1 72 ? 9.07 23.641 -0.949 1 96.75 72 PRO B O 1
ATOM 2785 N N . PHE B 1 73 ? 8.859 21.484 -1.2 1 98.12 73 PHE B N 1
ATOM 2786 C CA . PHE B 1 73 ? 7.762 21.391 -0.243 1 98.12 73 PHE B CA 1
ATOM 2787 C C . PHE B 1 73 ? 8.219 21.828 1.145 1 98.12 73 PHE B C 1
ATOM 2789 O O . PHE B 1 73 ? 7.559 22.656 1.786 1 98.12 73 PHE B O 1
ATOM 2796 N N . TRP B 1 74 ? 9.344 21.266 1.609 1 97 74 TRP B N 1
ATOM 2797 C CA . TRP B 1 74 ? 9.891 21.594 2.924 1 97 74 TRP B CA 1
ATOM 2798 C C . TRP B 1 74 ? 10.289 23.062 3.006 1 97 74 TRP B C 1
ATOM 2800 O O . TRP B 1 74 ? 10.023 23.719 4.012 1 97 74 TRP B O 1
ATOM 2810 N N . ALA B 1 75 ? 10.875 23.531 1.918 1 95.12 75 ALA B N 1
ATOM 2811 C CA . ALA B 1 75 ? 11.242 24.953 1.88 1 95.12 75 ALA B CA 1
ATOM 2812 C C . ALA B 1 75 ? 10.016 25.844 2.031 1 95.12 75 ALA B C 1
ATOM 2814 O O . ALA B 1 75 ? 10.055 26.844 2.758 1 95.12 75 ALA B O 1
ATOM 2815 N N . SER B 1 76 ? 8.969 25.438 1.363 1 95.25 76 SER B N 1
ATOM 2816 C CA . SER B 1 76 ? 7.73 26.203 1.432 1 95.25 76 SER B CA 1
ATOM 2817 C C . SER B 1 76 ? 7.109 26.125 2.822 1 95.25 76 SER B C 1
ATOM 2819 O O . SER B 1 76 ? 6.602 27.125 3.336 1 95.25 76 SER B O 1
ATOM 2821 N N . LEU B 1 77 ? 7.113 24.969 3.4 1 95.62 77 LEU B N 1
ATOM 2822 C CA . LEU B 1 77 ? 6.555 24.766 4.73 1 95.62 77 LEU B CA 1
ATOM 2823 C C . LEU B 1 77 ? 7.301 25.594 5.77 1 95.62 77 LEU B C 1
ATOM 2825 O O . LEU B 1 77 ? 6.68 26.234 6.625 1 95.62 77 LEU B O 1
ATOM 2829 N N . LYS B 1 78 ? 8.586 25.703 5.672 1 92.56 78 LYS B N 1
ATOM 2830 C CA . LYS B 1 78 ? 9.422 26.438 6.609 1 92.56 78 LYS B CA 1
ATOM 2831 C C . LYS B 1 78 ? 9.18 27.938 6.484 1 92.56 78 LYS B C 1
ATOM 2833 O O . LYS B 1 78 ? 9.219 28.672 7.48 1 92.56 78 LYS B O 1
ATOM 2838 N N . SER B 1 79 ? 8.945 28.344 5.281 1 91.12 79 SER B N 1
ATOM 2839 C CA . SER B 1 79 ? 8.773 29.766 5.047 1 91.12 79 SER B CA 1
ATOM 2840 C C . SER B 1 79 ? 7.391 30.234 5.496 1 91.12 79 SER B C 1
ATOM 2842 O O . SER B 1 79 ? 7.191 31.422 5.777 1 91.12 79 SER B O 1
ATOM 2844 N N . THR B 1 80 ? 6.492 29.344 5.617 1 87.81 80 THR B N 1
ATOM 2845 C CA . THR B 1 80 ? 5.109 29.672 5.926 1 87.81 80 THR B CA 1
ATOM 2846 C C . THR B 1 80 ? 4.84 29.547 7.426 1 87.81 80 THR B C 1
ATOM 2848 O O . THR B 1 80 ? 3.928 30.188 7.953 1 87.81 80 THR B O 1
ATOM 2851 N N . THR B 1 81 ? 5.664 28.719 8.047 1 82.94 81 THR B N 1
ATOM 2852 C CA . THR B 1 81 ? 5.441 28.453 9.461 1 82.94 81 THR B CA 1
ATOM 2853 C C . THR B 1 81 ? 6.574 29.031 10.305 1 82.94 81 THR B C 1
ATOM 2855 O O . THR B 1 81 ? 7.535 29.578 9.766 1 82.94 81 THR B O 1
ATOM 2858 N N . SER B 1 82 ? 6.375 29.031 11.562 1 77.25 82 SER B N 1
ATOM 2859 C CA . SER B 1 82 ? 7.387 29.562 12.469 1 77.25 82 SER B CA 1
ATOM 2860 C C . SER B 1 82 ? 8.734 28.875 12.258 1 77.25 82 SER B C 1
ATOM 2862 O O . SER B 1 82 ? 8.781 27.672 11.984 1 77.25 82 SER B O 1
ATOM 2864 N N . SER B 1 83 ? 9.727 29.594 12.375 1 75.69 83 SER B N 1
ATOM 2865 C CA . SER B 1 83 ? 11.07 29.109 12.086 1 75.69 83 SER B CA 1
ATOM 2866 C C . SER B 1 83 ? 11.789 28.703 13.367 1 75.69 83 SER B C 1
ATOM 2868 O O . SER B 1 83 ? 12.977 28.344 13.328 1 75.69 83 SER B O 1
ATOM 2870 N N . ASN B 1 84 ? 11.07 28.547 14.383 1 86 84 ASN B N 1
ATOM 2871 C CA . ASN B 1 84 ? 11.828 28.125 15.562 1 86 84 ASN B CA 1
ATOM 2872 C C . ASN B 1 84 ? 12.078 26.609 15.555 1 86 84 ASN B C 1
ATOM 2874 O O . ASN B 1 84 ? 11.477 25.875 14.766 1 86 84 ASN B O 1
ATOM 2878 N N . GLU B 1 85 ? 12.984 26.25 16.359 1 88.19 85 GLU B N 1
ATOM 2879 C CA . GLU B 1 85 ? 13.492 24.875 16.359 1 88.19 85 GLU B CA 1
ATOM 2880 C C . GLU B 1 85 ? 12.398 23.875 16.703 1 88.19 85 GLU B C 1
ATOM 2882 O O . GLU B 1 85 ? 12.273 22.828 16.062 1 88.19 85 GLU B O 1
ATOM 2887 N N . LYS B 1 86 ? 11.617 24.188 17.719 1 91.94 86 LYS B N 1
ATOM 2888 C CA . LYS B 1 86 ? 10.547 23.297 18.156 1 91.94 86 LYS B CA 1
ATOM 2889 C C . LYS B 1 86 ? 9.523 23.094 17.047 1 91.94 86 LYS B C 1
ATOM 2891 O O . LYS B 1 86 ? 9.055 21.969 16.812 1 91.94 86 LYS B O 1
ATOM 2896 N N . ALA B 1 87 ? 9.211 24.188 16.359 1 93.31 87 ALA B N 1
ATOM 2897 C CA . ALA B 1 87 ? 8.258 24.125 15.25 1 93.31 87 ALA B CA 1
ATOM 2898 C C . ALA B 1 87 ? 8.812 23.297 14.094 1 93.31 87 ALA B C 1
ATOM 2900 O O . ALA B 1 87 ? 8.078 22.562 13.43 1 93.31 87 ALA B O 1
ATOM 2901 N N . SER B 1 88 ? 10.109 23.406 13.883 1 94.62 88 SER B N 1
ATOM 2902 C CA . SER B 1 88 ? 10.75 22.656 12.805 1 94.62 88 SER B CA 1
ATOM 2903 C C . SER B 1 88 ? 10.727 21.156 13.078 1 94.62 88 SER B C 1
ATOM 2905 O O . SER B 1 88 ? 10.469 20.359 12.18 1 94.62 88 SER B O 1
ATOM 2907 N N . VAL B 1 89 ? 10.984 20.812 14.352 1 95.75 89 VAL B N 1
ATOM 2908 C CA . VAL B 1 89 ? 10.953 19.406 14.742 1 95.75 89 VAL B CA 1
ATOM 2909 C C . VAL B 1 89 ? 9.539 18.859 14.602 1 95.75 89 VAL B C 1
ATOM 2911 O O . VAL B 1 89 ? 9.344 17.75 14.094 1 95.75 89 VAL B O 1
ATOM 2914 N N . TYR B 1 90 ? 8.617 19.672 15.008 1 96.12 90 TYR B N 1
ATOM 2915 C CA . TYR B 1 90 ? 7.215 19.266 14.922 1 96.12 90 TYR B CA 1
ATOM 2916 C C . TYR B 1 90 ? 6.793 19.047 13.477 1 96.12 90 TYR B C 1
ATOM 2918 O O . TYR B 1 90 ? 6.207 18.016 13.141 1 96.12 90 TYR B O 1
ATOM 2926 N N . ASN B 1 91 ? 7.109 20.031 12.625 1 96.81 91 ASN B N 1
ATOM 2927 C CA . ASN B 1 91 ? 6.727 19.953 11.219 1 96.81 91 ASN B CA 1
ATOM 2928 C C . ASN B 1 91 ? 7.379 18.75 10.523 1 96.81 91 ASN B C 1
ATOM 2930 O O . ASN B 1 91 ? 6.742 18.078 9.719 1 96.81 91 ASN B O 1
ATOM 2934 N N . ALA B 1 92 ? 8.625 18.516 10.836 1 97.69 92 ALA B N 1
ATOM 2935 C CA . ALA B 1 92 ? 9.32 17.359 10.266 1 97.69 92 ALA B CA 1
ATOM 2936 C C . ALA B 1 92 ? 8.68 16.062 10.719 1 97.69 92 ALA B C 1
ATOM 2938 O O . ALA B 1 92 ? 8.516 15.125 9.922 1 97.69 92 ALA B O 1
ATOM 2939 N N . SER B 1 93 ? 8.305 16.016 12 1 97.75 93 SER B N 1
ATOM 2940 C CA . SER B 1 93 ? 7.645 14.828 12.531 1 97.75 93 SER B CA 1
ATOM 2941 C C . SER B 1 93 ? 6.285 14.602 11.875 1 97.75 93 SER B C 1
ATOM 2943 O O . SER B 1 93 ? 5.887 13.461 11.633 1 97.75 93 SER B O 1
ATOM 2945 N N . LEU B 1 94 ? 5.605 15.711 11.594 1 98.12 94 LEU B N 1
ATOM 2946 C CA . LEU B 1 94 ? 4.301 15.656 10.945 1 98.12 94 LEU B CA 1
ATOM 2947 C C . LEU B 1 94 ? 4.418 15.062 9.547 1 98.12 94 LEU B C 1
ATOM 2949 O O . LEU B 1 94 ? 3.643 14.172 9.172 1 98.12 94 LEU B O 1
ATOM 2953 N N . VAL B 1 95 ? 5.406 15.477 8.797 1 98.75 95 VAL B N 1
ATOM 2954 C CA . VAL B 1 95 ? 5.645 14.992 7.441 1 98.75 95 VAL B CA 1
ATOM 2955 C C . VAL B 1 95 ? 6.043 13.516 7.488 1 98.75 95 VAL B C 1
ATOM 2957 O O . VAL B 1 95 ? 5.496 12.695 6.746 1 98.75 95 VAL B O 1
ATOM 2960 N N . ARG B 1 96 ? 6.93 13.164 8.422 1 98.75 96 ARG B N 1
ATOM 2961 C CA . ARG B 1 96 ? 7.422 11.797 8.531 1 98.75 96 ARG B CA 1
ATOM 2962 C C . ARG B 1 96 ? 6.297 10.836 8.922 1 98.75 96 ARG B C 1
ATOM 2964 O O . ARG B 1 96 ? 6.168 9.758 8.352 1 98.75 96 ARG B O 1
ATOM 2971 N N . GLU B 1 97 ? 5.496 11.258 9.852 1 98.69 97 GLU B N 1
ATOM 2972 C CA . GLU B 1 97 ? 4.41 10.398 10.312 1 98.69 97 GLU B CA 1
ATOM 2973 C C . GLU B 1 97 ? 3.344 10.227 9.234 1 98.69 97 GLU B C 1
ATOM 2975 O O . GLU B 1 97 ? 2.771 9.148 9.086 1 98.69 97 GLU B O 1
ATOM 2980 N N . THR B 1 98 ? 3.072 11.297 8.516 1 98.88 98 THR B N 1
ATOM 2981 C CA . THR B 1 98 ? 2.123 11.219 7.41 1 98.88 98 THR B CA 1
ATOM 2982 C C . THR B 1 98 ? 2.598 10.219 6.359 1 98.88 98 THR B C 1
ATOM 2984 O O . THR B 1 98 ? 1.822 9.383 5.898 1 98.88 98 THR B O 1
ATOM 2987 N N . ALA B 1 99 ? 3.875 10.289 6.031 1 98.94 99 ALA B N 1
ATOM 2988 C CA . ALA B 1 99 ? 4.441 9.383 5.039 1 98.94 99 ALA B CA 1
ATOM 2989 C C . ALA B 1 99 ? 4.387 7.934 5.527 1 98.94 99 ALA B C 1
ATOM 2991 O O . ALA B 1 99 ? 4.078 7.023 4.758 1 98.94 99 ALA B O 1
ATOM 2992 N N . LEU B 1 100 ? 4.633 7.746 6.801 1 98.94 100 LEU B N 1
ATOM 2993 C CA . LEU B 1 100 ? 4.578 6.406 7.375 1 98.94 100 LEU B CA 1
ATOM 2994 C C . LEU B 1 100 ? 3.166 5.836 7.281 1 98.94 100 LEU B C 1
ATOM 2996 O O . LEU B 1 100 ? 2.975 4.715 6.801 1 98.94 100 LEU B O 1
ATOM 3000 N N . LYS B 1 101 ? 2.189 6.617 7.691 1 98.88 101 LYS B N 1
ATOM 3001 C CA . LYS B 1 101 ? 0.809 6.145 7.754 1 98.88 101 LYS B CA 1
ATOM 3002 C C . LYS B 1 101 ? 0.234 5.945 6.352 1 98.88 101 LYS B C 1
ATOM 3004 O O . LYS B 1 101 ? -0.758 5.234 6.18 1 98.88 101 LYS B O 1
ATOM 3009 N N . SER B 1 102 ? 0.875 6.547 5.352 1 98.94 102 SER B N 1
ATOM 3010 C CA . SER B 1 102 ? 0.41 6.406 3.977 1 98.94 102 SER B CA 1
ATOM 3011 C C . SER B 1 102 ? 0.599 4.98 3.471 1 98.94 102 SER B C 1
ATOM 3013 O O . SER B 1 102 ? 0.005 4.59 2.465 1 98.94 102 SER B O 1
ATOM 3015 N N . ILE B 1 103 ? 1.374 4.137 4.141 1 98.94 103 ILE B N 1
ATOM 3016 C CA . ILE B 1 103 ? 1.677 2.771 3.732 1 98.94 103 ILE B CA 1
ATOM 3017 C C . ILE B 1 103 ? 0.379 1.987 3.551 1 98.94 103 ILE B C 1
ATOM 3019 O O . ILE B 1 103 ? 0.253 1.19 2.617 1 98.94 103 ILE B O 1
ATOM 3023 N N . SER B 1 104 ? -0.592 2.232 4.414 1 98.94 104 SER B N 1
ATOM 3024 C CA . SER B 1 104 ? -1.833 1.464 4.395 1 98.94 104 SER B CA 1
ATOM 3025 C C . SER B 1 104 ? -2.568 1.636 3.07 1 98.94 104 SER B C 1
ATOM 3027 O O . SER B 1 104 ? -3.275 0.729 2.625 1 98.94 104 SER B O 1
ATOM 3029 N N . PHE B 1 105 ? -2.295 2.756 2.449 1 98.88 105 PHE B N 1
ATOM 3030 C CA . PHE B 1 105 ? -3.127 3.123 1.31 1 98.88 105 PHE B CA 1
ATOM 3031 C C . PHE B 1 105 ? -2.369 2.928 0.001 1 98.88 105 PHE B C 1
ATOM 3033 O O . PHE B 1 105 ? -2.973 2.652 -1.037 1 98.88 105 PHE B O 1
ATOM 3040 N N . ILE B 1 106 ? -0.991 3.039 0.073 1 98.56 106 ILE B N 1
ATOM 3041 C CA . ILE B 1 106 ? -0.292 3.105 -1.206 1 98.56 106 ILE B CA 1
ATOM 3042 C C . ILE B 1 106 ? 0.879 2.125 -1.205 1 98.56 106 ILE B C 1
ATOM 3044 O O . ILE B 1 106 ? 1.592 2 -2.203 1 98.56 106 ILE B O 1
ATOM 3048 N N . GLY B 1 107 ? 1.134 1.423 -0.103 1 98.75 107 GLY B N 1
ATOM 3049 C CA . GLY B 1 107 ? 2.184 0.418 -0.035 1 98.75 107 GLY B CA 1
ATOM 3050 C C . GLY B 1 107 ? 3.477 0.946 0.555 1 98.75 107 GLY B C 1
ATOM 3051 O O . GLY B 1 107 ? 3.648 2.156 0.708 1 98.75 107 GLY B O 1
ATOM 3052 N N . ILE B 1 108 ? 4.422 0.107 0.787 1 98.94 108 ILE B N 1
ATOM 3053 C CA . ILE B 1 108 ? 5.633 0.361 1.556 1 98.94 108 ILE B CA 1
ATOM 3054 C C . ILE B 1 108 ? 6.625 1.152 0.707 1 98.94 108 ILE B C 1
ATOM 3056 O O . ILE B 1 108 ? 7.246 2.104 1.189 1 98.94 108 ILE B O 1
ATOM 3060 N N . ALA B 1 109 ? 6.777 0.787 -0.568 1 98.75 109 ALA B N 1
ATOM 3061 C CA . ALA B 1 109 ? 7.879 1.253 -1.408 1 98.75 109 ALA B CA 1
ATOM 3062 C C . ALA B 1 109 ? 7.832 2.77 -1.579 1 98.75 109 ALA B C 1
ATOM 3064 O O . ALA B 1 109 ? 8.852 3.449 -1.413 1 98.75 109 ALA B O 1
ATOM 3065 N N . LYS B 1 110 ? 6.645 3.309 -1.841 1 98.75 110 LYS B N 1
ATOM 3066 C CA . LYS B 1 110 ? 6.52 4.746 -2.049 1 98.75 110 LYS B CA 1
ATOM 3067 C C . LYS B 1 110 ? 6.801 5.516 -0.762 1 98.75 110 LYS B C 1
ATOM 3069 O O . LYS B 1 110 ? 7.363 6.613 -0.799 1 98.75 110 LYS B O 1
ATOM 3074 N N . SER B 1 111 ? 6.383 4.969 0.343 1 98.88 111 SER B N 1
ATOM 3075 C CA . SER B 1 111 ? 6.66 5.594 1.631 1 98.88 111 SER B CA 1
ATOM 3076 C C . SER B 1 111 ? 8.156 5.609 1.925 1 98.88 111 SER B C 1
ATOM 3078 O O . SER B 1 111 ? 8.688 6.598 2.439 1 98.88 111 SER B O 1
ATOM 3080 N N . ILE B 1 112 ? 8.82 4.5 1.601 1 98.88 112 ILE B N 1
ATOM 3081 C CA . ILE B 1 112 ? 10.266 4.434 1.776 1 98.88 112 ILE B CA 1
ATOM 3082 C C . ILE B 1 112 ? 10.938 5.523 0.943 1 98.88 112 ILE B C 1
ATOM 3084 O O . ILE B 1 112 ? 11.797 6.254 1.441 1 98.88 112 ILE B O 1
ATOM 3088 N N . ASN B 1 113 ? 10.539 5.637 -0.318 1 98.56 113 ASN B N 1
ATOM 3089 C CA . ASN B 1 113 ? 11.102 6.66 -1.189 1 98.56 113 ASN B CA 1
ATOM 3090 C C . ASN B 1 113 ? 10.922 8.055 -0.602 1 98.56 113 ASN B C 1
ATOM 3092 O O . ASN B 1 113 ? 11.867 8.852 -0.578 1 98.56 113 ASN B O 1
ATOM 3096 N N . ALA B 1 114 ? 9.75 8.344 -0.119 1 98.75 114 ALA B N 1
ATOM 3097 C CA . ALA B 1 114 ? 9.422 9.656 0.445 1 98.75 114 ALA B CA 1
ATOM 3098 C C . ALA B 1 114 ? 10.258 9.938 1.689 1 98.75 114 ALA B C 1
ATOM 3100 O O . ALA B 1 114 ? 10.883 11 1.798 1 98.75 114 ALA B O 1
ATOM 3101 N N . LEU B 1 115 ? 10.297 8.977 2.578 1 98.88 115 LEU B N 1
ATOM 3102 C CA . LEU B 1 115 ? 10.953 9.172 3.867 1 98.88 115 LEU B CA 1
ATOM 3103 C C . LEU B 1 115 ? 12.461 9.289 3.695 1 98.88 115 LEU B C 1
ATOM 3105 O O . LEU B 1 115 ? 13.102 10.117 4.344 1 98.88 115 LEU B O 1
ATOM 3109 N N . ASN B 1 116 ? 13.047 8.453 2.818 1 98.5 116 ASN B N 1
ATOM 3110 C CA . ASN B 1 116 ? 14.477 8.539 2.553 1 98.5 116 ASN B CA 1
ATOM 3111 C C . ASN B 1 116 ? 14.844 9.883 1.926 1 98.5 116 ASN B C 1
ATOM 3113 O O . ASN B 1 116 ? 15.82 10.516 2.332 1 98.5 116 ASN B O 1
ATOM 3117 N N . THR B 1 117 ? 14.078 10.281 0.93 1 98.25 117 THR B N 1
ATOM 3118 C CA . THR B 1 117 ? 14.359 11.547 0.27 1 98.25 117 THR B CA 1
ATOM 3119 C C . THR B 1 117 ? 14.172 12.711 1.236 1 98.25 117 THR B C 1
ATOM 3121 O O . THR B 1 117 ? 14.961 13.664 1.236 1 98.25 117 THR B O 1
ATOM 3124 N N . PHE B 1 118 ? 13.125 12.672 2.033 1 98.69 118 PHE B N 1
ATOM 3125 C CA . PHE B 1 118 ? 12.875 13.742 2.99 1 98.69 118 PHE B CA 1
ATOM 3126 C C . PHE B 1 118 ? 14.016 13.836 4 1 98.69 118 PHE B C 1
ATOM 3128 O O . PHE B 1 118 ? 14.414 14.938 4.391 1 98.69 118 PHE B O 1
ATOM 3135 N N . ARG B 1 119 ? 14.539 12.695 4.461 1 98.38 119 ARG B N 1
ATOM 3136 C CA . ARG B 1 119 ? 15.695 12.711 5.352 1 98.38 119 ARG B CA 1
ATOM 3137 C C . ARG B 1 119 ? 16.875 13.43 4.703 1 98.38 119 ARG B C 1
ATOM 3139 O O . ARG B 1 119 ? 17.547 14.227 5.355 1 98.38 119 ARG B O 1
ATOM 3146 N N . ALA B 1 120 ? 17.125 13.133 3.463 1 97.69 120 ALA B N 1
ATOM 3147 C CA . ALA B 1 120 ? 18.219 13.797 2.746 1 97.69 120 ALA B CA 1
ATOM 3148 C C . ALA B 1 120 ? 18 15.305 2.676 1 97.69 120 ALA B C 1
ATOM 3150 O O . ALA B 1 120 ? 18.938 16.078 2.787 1 97.69 120 ALA B O 1
ATOM 3151 N N . VAL B 1 121 ? 16.75 15.672 2.479 1 97.44 121 VAL B N 1
ATOM 3152 C CA . VAL B 1 121 ? 16.391 17.094 2.439 1 97.44 121 VAL B CA 1
ATOM 3153 C C . VAL B 1 121 ? 16.703 17.734 3.787 1 97.44 121 VAL B C 1
ATOM 3155 O O . VAL B 1 121 ? 17.25 18.844 3.842 1 97.44 121 VAL B O 1
ATOM 3158 N N . LEU B 1 122 ? 16.344 17.078 4.871 1 97.12 122 LEU B N 1
ATOM 3159 C CA . LEU B 1 122 ? 16.578 17.594 6.215 1 97.12 122 LEU B CA 1
ATOM 3160 C C . LEU B 1 122 ? 18.062 17.688 6.508 1 97.12 122 LEU B C 1
ATOM 3162 O O . LEU B 1 122 ? 18.516 18.641 7.148 1 97.12 122 LEU B O 1
ATOM 3166 N N . GLU B 1 123 ? 18.812 16.703 6.066 1 96 123 GLU B N 1
ATOM 3167 C CA . GLU B 1 123 ? 20.266 16.688 6.27 1 96 123 GLU B CA 1
ATOM 3168 C C . GLU B 1 123 ? 20.922 17.906 5.613 1 96 123 GLU B C 1
ATOM 3170 O O . GLU B 1 123 ? 21.812 18.516 6.191 1 96 123 GLU B O 1
ATOM 3175 N N . LYS B 1 124 ? 20.484 18.25 4.469 1 94.19 124 LYS B N 1
ATOM 3176 C CA . LYS B 1 124 ? 21.031 19.375 3.713 1 94.19 124 LYS B CA 1
ATOM 3177 C C . LYS B 1 124 ? 20.562 20.703 4.285 1 94.19 124 LYS B C 1
ATOM 3179 O O . LYS B 1 124 ? 21.312 21.688 4.277 1 94.19 124 LYS B O 1
ATOM 3184 N N . SER B 1 125 ? 19.406 20.719 4.77 1 90.69 125 SER B N 1
ATOM 3185 C CA . SER B 1 125 ? 18.781 21.969 5.199 1 90.69 125 SER B CA 1
ATOM 3186 C C . SER B 1 125 ? 19.203 22.344 6.613 1 90.69 125 SER B C 1
ATOM 3188 O O . SER B 1 125 ? 19.469 23.516 6.902 1 90.69 125 SER B O 1
ATOM 3190 N N . ASN B 1 126 ? 19.219 21.391 7.5 1 89.69 126 ASN B N 1
ATOM 3191 C CA . ASN B 1 126 ? 19.516 21.641 8.906 1 89.69 126 ASN B CA 1
ATOM 3192 C C . ASN B 1 126 ? 19.984 20.359 9.609 1 89.69 126 ASN B C 1
ATOM 3194 O O . ASN B 1 126 ? 19.188 19.609 10.141 1 89.69 126 ASN B O 1
ATOM 3198 N N . SER B 1 127 ? 21.156 20.281 9.875 1 89.25 127 SER B N 1
ATOM 3199 C CA . SER B 1 127 ? 21.75 19.078 10.453 1 89.25 127 SER B CA 1
ATOM 3200 C C . SER B 1 127 ? 21.344 18.922 11.922 1 89.25 127 SER B C 1
ATOM 3202 O O . SER B 1 127 ? 21.203 17.797 12.414 1 89.25 127 SER B O 1
ATOM 3204 N N . ASP B 1 128 ? 21.172 19.984 12.602 1 92.94 128 ASP B N 1
ATOM 3205 C CA . ASP B 1 128 ? 20.781 19.938 14 1 92.94 128 ASP B CA 1
ATOM 3206 C C . ASP B 1 128 ? 19.375 19.344 14.156 1 92.94 128 ASP B C 1
ATOM 3208 O O . ASP B 1 128 ? 19.109 18.609 15.109 1 92.94 128 ASP B O 1
ATOM 3212 N N . LEU B 1 129 ? 18.547 19.75 13.258 1 94.38 129 LEU B N 1
ATOM 3213 C CA . LEU B 1 129 ? 17.203 19.203 13.242 1 94.38 129 LEU B CA 1
ATOM 3214 C C . LEU B 1 129 ? 17.219 17.688 13.086 1 94.38 129 LEU B C 1
ATOM 3216 O O . LEU B 1 129 ? 16.484 16.969 13.773 1 94.38 129 LEU B O 1
ATOM 3220 N N . LEU B 1 130 ? 18.047 17.188 12.242 1 95.5 130 LEU B N 1
ATOM 3221 C CA . LEU B 1 130 ? 18.156 15.758 11.984 1 95.5 130 LEU B CA 1
ATOM 3222 C C . LEU B 1 130 ? 18.625 15.016 13.234 1 95.5 130 LEU B C 1
ATOM 3224 O O . LEU B 1 130 ? 18.156 13.906 13.516 1 95.5 130 LEU B O 1
ATOM 3228 N N . LEU B 1 131 ? 19.547 15.609 13.938 1 95.06 131 LEU B N 1
ATOM 3229 C CA . LEU B 1 131 ? 20.062 14.992 15.156 1 95.06 131 LEU B CA 1
ATOM 3230 C C . LEU B 1 131 ? 18.953 14.82 16.188 1 95.06 131 LEU B C 1
ATOM 3232 O O . LEU B 1 131 ? 18.922 13.812 16.906 1 95.06 131 LEU B O 1
ATOM 3236 N N . GLN B 1 132 ? 18.109 15.773 16.281 1 95.94 132 GLN B N 1
ATOM 3237 C CA . GLN B 1 132 ? 16.969 15.688 17.203 1 95.94 132 GLN B CA 1
ATOM 3238 C C . GLN B 1 132 ? 16 14.594 16.766 1 95.94 132 GLN B C 1
ATOM 3240 O O . GLN B 1 132 ? 15.5 13.844 17.609 1 95.94 132 GLN B O 1
ATOM 3245 N N . LEU B 1 133 ? 15.734 14.547 15.5 1 96.94 133 LEU B N 1
ATOM 3246 C CA . LEU B 1 133 ? 14.82 13.531 14.977 1 96.94 133 LEU B CA 1
ATOM 3247 C C . LEU B 1 133 ? 15.391 12.133 15.172 1 96.94 133 LEU B C 1
ATOM 3249 O O . LEU B 1 133 ? 14.648 11.188 15.43 1 96.94 133 LEU B O 1
ATOM 3253 N N . ASP B 1 134 ? 16.703 11.992 15.094 1 97.06 134 ASP B N 1
ATOM 3254 C CA . ASP B 1 134 ? 17.359 10.703 15.219 1 97.06 134 ASP B CA 1
ATOM 3255 C C . ASP B 1 134 ? 17.281 10.172 16.656 1 97.06 134 ASP B C 1
ATOM 3257 O O . ASP B 1 134 ? 17.516 8.992 16.891 1 97.06 134 ASP B O 1
ATOM 3261 N N . GLN B 1 135 ? 16.891 11 17.609 1 96.56 135 GLN B N 1
ATOM 3262 C CA . GLN B 1 135 ? 16.766 10.594 19.016 1 96.56 135 GLN B CA 1
ATOM 3263 C C . GLN B 1 135 ? 15.383 10.016 19.297 1 96.56 135 GLN B C 1
ATOM 3265 O O . GLN B 1 135 ? 15.164 9.406 20.344 1 96.56 135 GLN B O 1
ATOM 3270 N N . GLN B 1 136 ? 14.531 10.234 18.375 1 96.44 136 GLN B N 1
ATOM 3271 C CA . GLN B 1 136 ? 13.188 9.703 18.562 1 96.44 136 GLN B CA 1
ATOM 3272 C C . GLN B 1 136 ? 13.188 8.172 18.547 1 96.44 136 GLN B C 1
ATOM 3274 O O . GLN B 1 136 ? 13.906 7.559 17.766 1 96.44 136 GLN B O 1
ATOM 3279 N N . LYS B 1 137 ? 12.383 7.57 19.406 1 96.5 137 LYS B N 1
ATOM 3280 C CA . LYS B 1 137 ? 12.297 6.117 19.547 1 96.5 137 LYS B CA 1
ATOM 3281 C C . LYS B 1 137 ? 11.016 5.59 18.906 1 96.5 137 LYS B C 1
ATOM 3283 O O . LYS B 1 137 ? 10.031 6.32 18.781 1 96.5 137 LYS B O 1
ATOM 3288 N N . PRO B 1 138 ? 11.031 4.328 18.469 1 97.56 138 PRO B N 1
ATOM 3289 C CA . PRO B 1 138 ? 9.789 3.754 17.953 1 97.56 138 PRO B CA 1
ATOM 3290 C C . PRO B 1 138 ? 8.672 3.725 18.984 1 97.56 138 PRO B C 1
ATOM 3292 O O . PRO B 1 138 ? 8.938 3.5 20.172 1 97.56 138 PRO B O 1
ATOM 3295 N N . ARG B 1 139 ? 7.516 3.924 18.578 1 97.25 139 ARG B N 1
ATOM 3296 C CA . ARG B 1 139 ? 6.363 3.967 19.469 1 97.25 139 ARG B CA 1
ATOM 3297 C C . ARG B 1 139 ? 5.477 2.738 19.281 1 97.25 139 ARG B C 1
ATOM 3299 O O . ARG B 1 139 ? 4.547 2.512 20.047 1 97.25 139 ARG B O 1
ATOM 3306 N N . ARG B 1 140 ? 5.816 1.903 18.281 1 97.88 140 ARG B N 1
ATOM 3307 C CA . ARG B 1 140 ? 4.828 0.921 17.844 1 97.88 140 ARG B CA 1
ATOM 3308 C C . ARG B 1 140 ? 5.379 -0.497 17.953 1 97.88 140 ARG B C 1
ATOM 3310 O O . ARG B 1 140 ? 4.84 -1.428 17.344 1 97.88 140 ARG B O 1
ATOM 3317 N N . ILE B 1 141 ? 6.445 -0.73 18.688 1 97.69 141 ILE B N 1
ATOM 3318 C CA . ILE B 1 141 ? 7 -2.064 18.891 1 97.69 141 ILE B CA 1
ATOM 3319 C C . ILE B 1 141 ? 5.992 -2.936 19.641 1 97.69 141 ILE B C 1
ATOM 3321 O O . ILE B 1 141 ? 5.551 -2.586 20.734 1 97.69 141 ILE B O 1
ATOM 3325 N N . PRO B 1 142 ? 5.605 -4.043 18.984 1 97.38 142 PRO B N 1
ATOM 3326 C CA . PRO B 1 142 ? 4.703 -4.938 19.719 1 97.38 142 PRO B CA 1
ATOM 3327 C C . PRO B 1 142 ? 5.27 -5.379 21.062 1 97.38 142 PRO B C 1
ATOM 3329 O O . PRO B 1 142 ? 6.461 -5.668 21.172 1 97.38 142 PRO B O 1
ATOM 3332 N N . ASP B 1 143 ? 4.457 -5.359 22.047 1 95.38 143 ASP B N 1
ATOM 3333 C CA . ASP B 1 143 ? 4.863 -5.742 23.406 1 95.38 143 ASP B CA 1
ATOM 3334 C C . ASP B 1 143 ? 3.68 -6.277 24.203 1 95.38 143 ASP B C 1
ATOM 3336 O O . ASP B 1 143 ? 2.662 -6.672 23.625 1 95.38 143 ASP B O 1
ATOM 3340 N N . LEU B 1 144 ? 3.865 -6.414 25.516 1 93.5 144 LEU B N 1
ATOM 3341 C CA . LEU B 1 144 ? 2.809 -6.988 26.344 1 93.5 144 LEU B CA 1
ATOM 3342 C C . LEU B 1 144 ? 2.029 -5.898 27.062 1 93.5 144 LEU B C 1
ATOM 3344 O O . LEU B 1 144 ? 1.14 -6.191 27.859 1 93.5 144 LEU B O 1
ATOM 3348 N N . ASN B 1 145 ? 2.328 -4.625 26.766 1 94.38 145 ASN B N 1
ATOM 3349 C CA . ASN B 1 145 ? 1.69 -3.484 27.406 1 94.38 145 ASN B CA 1
ATOM 3350 C C . ASN B 1 145 ? 0.865 -2.664 26.422 1 94.38 145 ASN B C 1
ATOM 3352 O O . ASN B 1 145 ? -0.137 -3.146 25.891 1 94.38 145 ASN B O 1
ATOM 3356 N N . GLU B 1 146 ? 1.314 -1.497 26.016 1 94.62 146 GLU B N 1
ATOM 3357 C CA . GLU B 1 146 ? 0.507 -0.593 25.203 1 94.62 146 GLU B CA 1
ATOM 3358 C C . GLU B 1 146 ? 0.355 -1.119 23.781 1 94.62 146 GLU B C 1
ATOM 3360 O O . GLU B 1 146 ? -0.614 -0.792 23.094 1 94.62 146 GLU B O 1
ATOM 3365 N N . ASN B 1 147 ? 1.271 -1.9 23.344 1 97.06 147 ASN B N 1
ATOM 3366 C CA . ASN B 1 147 ? 1.219 -2.475 22 1 97.06 147 ASN B CA 1
ATOM 3367 C C . ASN B 1 147 ? 1.023 -3.988 22.047 1 97.06 147 ASN B C 1
ATOM 3369 O O . ASN B 1 147 ? 1.606 -4.719 21.25 1 97.06 147 ASN B O 1
ATOM 3373 N N . SER B 1 148 ? 0.246 -4.426 23.094 1 97 148 SER B N 1
ATOM 3374 C CA . SER B 1 148 ? -0.166 -5.824 23.172 1 97 148 SER B CA 1
ATOM 3375 C C . SER B 1 148 ? -1.209 -6.145 22.109 1 97 148 SER B C 1
ATOM 3377 O O . SER B 1 148 ? -1.823 -5.242 21.531 1 97 148 SER B O 1
ATOM 3379 N N . ILE B 1 149 ? -1.384 -7.398 21.859 1 97.62 149 ILE B N 1
ATOM 3380 C CA . ILE B 1 149 ? -2.371 -7.852 20.875 1 97.62 149 ILE B CA 1
ATOM 3381 C C . ILE B 1 149 ? -3.748 -7.309 21.25 1 97.62 149 ILE B C 1
ATOM 3383 O O . ILE B 1 149 ? -4.48 -6.816 20.391 1 97.62 149 ILE B O 1
ATOM 3387 N N . GLU B 1 150 ? -4.07 -7.348 22.516 1 97.25 150 GLU B N 1
ATOM 3388 C CA . GLU B 1 150 ? -5.375 -6.906 22.984 1 97.25 150 GLU B CA 1
ATOM 3389 C C . GLU B 1 150 ? -5.562 -5.406 22.781 1 97.25 150 GLU B C 1
ATOM 3391 O O . GLU B 1 150 ? -6.602 -4.965 22.297 1 97.25 150 GLU B O 1
ATOM 3396 N N . LYS B 1 151 ? -4.578 -4.625 23.234 1 97.25 151 LYS B N 1
ATOM 3397 C CA . LYS B 1 151 ? -4.68 -3.172 23.141 1 97.25 151 LYS B CA 1
ATOM 3398 C C . LYS B 1 151 ? -4.691 -2.715 21.688 1 97.25 151 LYS B C 1
ATOM 3400 O O . LYS B 1 151 ? -5.395 -1.766 21.328 1 97.25 151 LYS B O 1
ATOM 3405 N N . ILE B 1 152 ? -3.92 -3.389 20.859 1 97.19 152 ILE B N 1
ATOM 3406 C CA . ILE B 1 152 ? -3.9 -3.094 19.438 1 97.19 152 ILE B CA 1
ATOM 3407 C C . ILE B 1 152 ? -5.27 -3.391 18.828 1 97.19 152 ILE B C 1
ATOM 3409 O O . ILE B 1 152 ? -5.789 -2.6 18.031 1 97.19 152 ILE B O 1
ATOM 3413 N N . SER B 1 153 ? -5.84 -4.512 19.188 1 97.62 153 SER B N 1
ATOM 3414 C CA . SER B 1 153 ? -7.16 -4.887 18.688 1 97.62 153 SER B CA 1
ATOM 3415 C C . SER B 1 153 ? -8.219 -3.867 19.094 1 97.62 153 SER B C 1
ATOM 3417 O O . SER B 1 153 ? -9.086 -3.512 18.297 1 97.62 153 SER B O 1
ATOM 3419 N N . GLN B 1 154 ? -8.1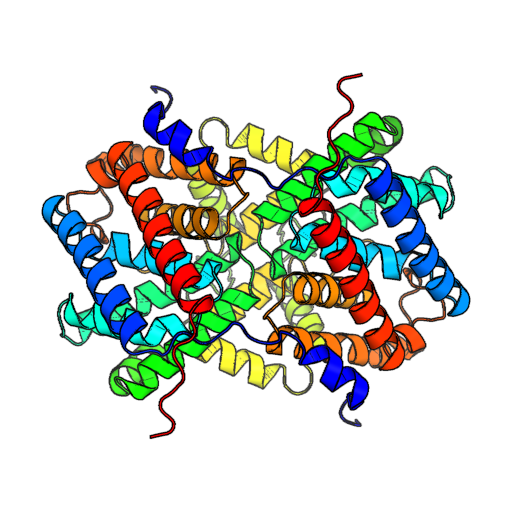25 -3.406 20.281 1 97.69 154 GLN B N 1
ATOM 3420 C CA . GLN B 1 154 ? -9.078 -2.428 20.797 1 97.69 154 GLN B CA 1
ATOM 3421 C C . GLN B 1 154 ? -8.977 -1.109 20.031 1 97.69 154 GLN B C 1
ATOM 3423 O O . GLN B 1 154 ? -9.992 -0.53 19.641 1 97.69 154 GLN B O 1
ATOM 3428 N N . ARG B 1 155 ? -7.812 -0.639 19.828 1 96.81 155 ARG B N 1
ATOM 3429 C CA . ARG B 1 155 ? -7.648 0.619 19.109 1 96.81 155 ARG B CA 1
ATOM 3430 C C . ARG B 1 155 ? -8.047 0.469 17.641 1 96.81 155 ARG B C 1
ATOM 3432 O O . ARG B 1 155 ? -8.594 1.399 17.047 1 96.81 155 ARG B O 1
ATOM 3439 N N . ALA B 1 156 ? -7.715 -0.736 17.062 1 98.06 156 ALA B N 1
ATOM 3440 C CA . ALA B 1 156 ? -8.117 -1.017 15.695 1 98.06 156 ALA B CA 1
ATOM 3441 C C . ALA B 1 156 ? -9.625 -0.882 15.523 1 98.06 156 ALA B C 1
ATOM 3443 O O . ALA B 1 156 ? -10.102 -0.18 14.625 1 98.06 156 ALA B O 1
ATOM 3444 N N . LEU B 1 157 ? -10.344 -1.533 16.422 1 97.94 157 LEU B N 1
ATOM 3445 C CA . LEU B 1 157 ? -11.805 -1.55 16.328 1 97.94 157 LEU B CA 1
ATOM 3446 C C . LEU B 1 157 ? -12.383 -0.17 16.625 1 97.94 157 LEU B C 1
ATOM 3448 O O . LEU B 1 157 ? -13.383 0.228 16.031 1 97.94 157 LEU B O 1
ATOM 3452 N N . GLY B 1 158 ? -11.766 0.541 17.578 1 96.94 158 GLY B N 1
ATOM 3453 C CA . GLY B 1 158 ? -12.195 1.9 17.875 1 96.94 158 GLY B CA 1
ATOM 3454 C C . GLY B 1 158 ? -12.086 2.824 16.672 1 96.94 158 GLY B C 1
ATOM 3455 O O . GLY B 1 158 ? -13.039 3.525 16.328 1 96.94 158 GLY B O 1
ATOM 3456 N N . THR B 1 159 ? -10.938 2.826 16.047 1 97.25 159 THR B N 1
ATOM 3457 C CA . THR B 1 159 ? -10.719 3.664 14.875 1 97.25 159 THR B CA 1
ATOM 3458 C C . THR B 1 159 ? -11.609 3.217 13.719 1 97.25 159 THR B C 1
ATOM 3460 O O . THR B 1 159 ? -12.172 4.051 13 1 97.25 159 THR B O 1
ATOM 3463 N N . TRP B 1 160 ? -11.734 1.863 13.539 1 98.44 160 TRP B N 1
ATOM 3464 C CA . TRP B 1 160 ? -12.594 1.3 12.508 1 98.44 160 TRP B CA 1
ATOM 3465 C C . TRP B 1 160 ? -14.031 1.785 12.664 1 98.44 160 TRP B C 1
ATOM 3467 O O . TRP B 1 160 ? -14.641 2.268 11.711 1 98.44 160 TRP B O 1
ATOM 3477 N N . LYS B 1 161 ? -14.539 1.716 13.82 1 97.25 161 LYS B N 1
ATOM 3478 C CA . LYS B 1 161 ? -15.906 2.139 14.102 1 97.25 161 LYS B CA 1
ATOM 3479 C C . LYS B 1 161 ? -16.062 3.643 13.906 1 97.25 161 LYS B C 1
ATOM 3481 O O . LYS B 1 161 ? -17.078 4.098 13.367 1 97.25 161 LYS B O 1
ATOM 3486 N N . SER B 1 162 ? -15.086 4.375 14.359 1 96.06 162 SER B N 1
ATOM 3487 C CA . SER B 1 162 ? -15.125 5.824 14.188 1 96.06 162 SER B CA 1
ATOM 3488 C C . SER B 1 162 ? -15.273 6.207 12.719 1 96.06 162 SER B C 1
ATOM 3490 O O . SER B 1 162 ? -16 7.152 12.391 1 96.06 162 SER B O 1
ATOM 3492 N N . ILE B 1 163 ? -14.648 5.477 11.852 1 97.19 163 ILE B N 1
ATOM 3493 C CA . ILE B 1 163 ? -14.594 5.816 10.43 1 97.19 163 ILE B CA 1
ATOM 3494 C C . ILE B 1 163 ? -15.828 5.273 9.719 1 97.19 163 ILE B C 1
ATOM 3496 O O . ILE B 1 163 ? -16.406 5.949 8.867 1 97.19 163 ILE B O 1
ATOM 3500 N N . TYR B 1 164 ? -16.312 4.074 10.125 1 97.56 164 TYR B N 1
ATOM 3501 C CA . TYR B 1 164 ? -17.203 3.373 9.211 1 97.56 164 TYR B CA 1
ATOM 3502 C C . TYR B 1 164 ? -18.594 3.188 9.844 1 97.56 164 TYR B C 1
ATOM 3504 O O . TYR B 1 164 ? -19.5 2.652 9.211 1 97.56 164 TYR B O 1
ATOM 3512 N N . ARG B 1 165 ? -18.75 3.639 11.047 1 95.5 165 ARG B N 1
ATOM 3513 C CA . ARG B 1 165 ? -20.094 3.549 11.617 1 95.5 165 ARG B CA 1
ATOM 3514 C C . ARG B 1 165 ? -21.109 4.234 10.719 1 95.5 165 ARG B C 1
ATOM 3516 O O . ARG B 1 165 ? -20.828 5.273 10.117 1 95.5 165 ARG B O 1
ATOM 3523 N N . PRO B 1 166 ? -22.297 3.611 10.516 1 95.06 166 PRO B N 1
ATOM 3524 C CA . PRO B 1 166 ? -22.812 2.416 11.188 1 95.06 166 PRO B CA 1
ATOM 3525 C C . PRO B 1 166 ? -22.625 1.146 10.359 1 95.06 166 PRO B C 1
ATOM 3527 O O . PRO B 1 166 ? -23.297 0.144 10.594 1 95.06 166 PRO B O 1
ATOM 3530 N N . LEU B 1 167 ? -21.766 1.188 9.359 1 95.5 167 LEU B N 1
ATOM 3531 C CA . LEU B 1 167 ? -21.594 0.052 8.461 1 95.5 167 LEU B CA 1
ATOM 3532 C C . LEU B 1 167 ? -20.359 -0.76 8.844 1 95.5 167 LEU B C 1
ATOM 3534 O O . LEU B 1 167 ? -19.922 -1.626 8.078 1 95.5 167 LEU B O 1
ATOM 3538 N N . ASP B 1 168 ? -19.734 -0.443 9.977 1 96.56 168 ASP B N 1
ATOM 3539 C CA . ASP B 1 168 ? -18.453 -1.012 10.383 1 96.56 168 ASP B CA 1
ATOM 3540 C C . ASP B 1 168 ? -18.516 -2.537 10.43 1 96.56 168 ASP B C 1
ATOM 3542 O O . ASP B 1 168 ? -17.656 -3.217 9.859 1 96.56 168 ASP B O 1
ATOM 3546 N N . ASP B 1 169 ? -19.578 -3.16 10.969 1 97.12 169 ASP B N 1
ATOM 3547 C CA . ASP B 1 169 ? -19.719 -4.613 11.031 1 97.12 169 ASP B CA 1
ATOM 3548 C C . ASP B 1 169 ? -19.984 -5.203 9.648 1 97.12 169 ASP B C 1
ATOM 3550 O O . ASP B 1 169 ? -19.422 -6.242 9.289 1 97.12 169 ASP B O 1
ATOM 3554 N N . LYS B 1 170 ? -20.891 -4.578 8.961 1 97.44 170 LYS B N 1
ATOM 3555 C CA . LYS B 1 170 ? -21.219 -5.043 7.617 1 97.44 170 LYS B CA 1
ATOM 3556 C C . LYS B 1 170 ? -20 -5.039 6.711 1 97.44 170 LYS B C 1
ATOM 3558 O O . LYS B 1 170 ? -19.812 -5.945 5.898 1 97.44 170 LYS B O 1
ATOM 3563 N N . LEU B 1 171 ? -19.203 -3.99 6.836 1 97.88 171 LEU B N 1
ATOM 3564 C CA . LEU B 1 171 ? -17.984 -3.883 6.02 1 97.88 171 LEU B CA 1
ATOM 3565 C C . LEU B 1 171 ? -17 -4.996 6.359 1 97.88 171 LEU B C 1
ATOM 3567 O O . LEU B 1 171 ? -16.359 -5.547 5.469 1 97.88 171 LEU B O 1
ATOM 3571 N N . ILE B 1 172 ? -16.844 -5.32 7.602 1 98.31 172 ILE B N 1
ATOM 3572 C CA . ILE B 1 172 ? -15.984 -6.426 8 1 98.31 172 ILE B CA 1
ATOM 3573 C C . ILE B 1 172 ? -16.469 -7.723 7.367 1 98.31 172 ILE B C 1
ATOM 3575 O O . ILE B 1 172 ? -15.672 -8.508 6.852 1 98.31 172 ILE B O 1
ATOM 3579 N N . SER B 1 173 ? -17.781 -7.953 7.371 1 97.88 173 SER B N 1
ATOM 3580 C CA . SER B 1 173 ? -18.359 -9.156 6.781 1 97.88 173 SER B CA 1
ATOM 3581 C C . SER B 1 173 ? -18.094 -9.227 5.281 1 97.88 173 SER B C 1
ATOM 3583 O O . SER B 1 173 ? -17.766 -10.289 4.75 1 97.88 173 SER B O 1
ATOM 3585 N N . LYS B 1 174 ? -18.234 -8.109 4.617 1 97.81 174 LYS B N 1
ATOM 3586 C CA . LYS B 1 174 ? -17.984 -8.055 3.18 1 97.81 174 LYS B CA 1
ATOM 3587 C C . LYS B 1 174 ? -16.516 -8.367 2.871 1 97.81 174 LYS B C 1
ATOM 3589 O O . LYS B 1 174 ? -16.219 -9.117 1.939 1 97.81 174 LYS B O 1
ATOM 3594 N N . LEU B 1 175 ? -15.609 -7.754 3.627 1 98.69 175 LEU B N 1
ATOM 3595 C CA . LEU B 1 175 ? -14.18 -8.008 3.453 1 98.69 175 LEU B CA 1
ATOM 3596 C C . LEU B 1 175 ? -13.859 -9.477 3.707 1 98.69 175 LEU B C 1
ATOM 3598 O O . LEU B 1 175 ? -13.055 -10.078 2.982 1 98.69 175 LEU B O 1
ATOM 3602 N N . SER B 1 176 ? -14.5 -10.055 4.73 1 98.56 176 SER B N 1
ATOM 3603 C CA . SER B 1 176 ? -14.273 -11.453 5.078 1 98.56 176 SER B CA 1
ATOM 3604 C C . SER B 1 176 ? -14.734 -12.383 3.959 1 98.56 176 SER B C 1
ATOM 3606 O O . SER B 1 176 ? -14.133 -13.43 3.732 1 98.56 176 SER B O 1
ATOM 3608 N N . ALA B 1 177 ? -15.789 -11.969 3.289 1 97.75 177 ALA B N 1
ATOM 3609 C CA . ALA B 1 177 ? -16.297 -12.773 2.178 1 97.75 177 ALA B CA 1
ATOM 3610 C C . ALA B 1 177 ? -15.312 -12.773 1.009 1 97.75 177 ALA B C 1
ATOM 3612 O O . ALA B 1 177 ? -15.203 -13.766 0.283 1 97.75 177 ALA B O 1
ATOM 3613 N N . ALA B 1 178 ? -14.617 -11.703 0.826 1 98.31 178 ALA B N 1
ATOM 3614 C CA . ALA B 1 178 ? -13.625 -11.617 -0.242 1 98.31 178 ALA B CA 1
ATOM 3615 C C . ALA B 1 178 ? -12.406 -12.484 0.069 1 98.31 178 ALA B C 1
ATOM 3617 O O . ALA B 1 178 ? -11.891 -13.18 -0.811 1 98.31 178 ALA B O 1
ATOM 3618 N N . HIS B 1 179 ? -11.984 -12.508 1.273 1 98.69 179 HIS B N 1
ATOM 3619 C CA . HIS B 1 179 ? -10.914 -13.336 1.822 1 98.69 179 HIS B CA 1
ATOM 3620 C C . HIS B 1 179 ? -10.953 -13.344 3.348 1 98.69 179 HIS B C 1
ATOM 3622 O O . HIS B 1 179 ? -10.961 -12.281 3.977 1 98.69 179 HIS B O 1
ATOM 3628 N N . PRO B 1 180 ? -10.852 -14.445 3.98 1 98.5 180 PRO B N 1
ATOM 3629 C CA . PRO B 1 180 ? -11.055 -14.492 5.43 1 98.5 180 PRO B CA 1
ATOM 3630 C C . PRO B 1 180 ? -9.984 -13.727 6.199 1 98.5 180 PRO B C 1
ATOM 3632 O O . PRO B 1 180 ? -10.242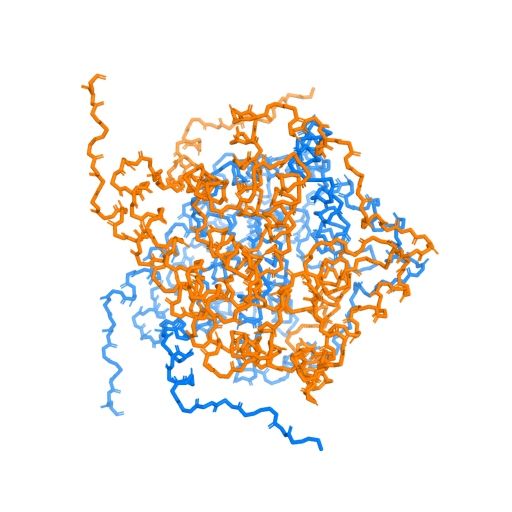 -13.234 7.301 1 98.5 180 PRO B O 1
ATOM 3635 N N . ASP B 1 181 ? -8.789 -13.578 5.672 1 98.75 181 ASP B N 1
ATOM 3636 C CA . ASP B 1 181 ? -7.711 -12.883 6.367 1 98.75 181 ASP B CA 1
ATOM 3637 C C . ASP B 1 181 ? -7.695 -11.398 6.016 1 98.75 181 ASP B C 1
ATOM 3639 O O . ASP B 1 181 ? -6.918 -10.633 6.582 1 98.75 181 ASP B O 1
ATOM 3643 N N . LEU B 1 182 ? -8.531 -10.961 5.059 1 98.88 182 LEU B N 1
ATOM 3644 C CA . LEU B 1 182 ? -8.469 -9.578 4.613 1 98.88 182 LEU B CA 1
ATOM 3645 C C . LEU B 1 182 ? -8.812 -8.625 5.754 1 98.88 182 LEU B C 1
ATOM 3647 O O . LEU B 1 182 ? -8.016 -7.738 6.082 1 98.88 182 LEU B O 1
ATOM 3651 N N . PRO B 1 183 ? -9.961 -8.781 6.488 1 98.81 183 PRO B N 1
ATOM 3652 C CA . PRO B 1 183 ? -10.211 -7.867 7.605 1 98.81 183 PRO B CA 1
ATOM 3653 C C . PRO B 1 183 ? -9.234 -8.062 8.758 1 98.81 183 PRO B C 1
ATOM 3655 O O . PRO B 1 183 ? -8.922 -7.105 9.477 1 98.81 183 PRO B O 1
ATOM 3658 N N . VAL B 1 184 ? -8.727 -9.297 8.914 1 98.75 184 VAL B N 1
ATOM 3659 C CA . VAL B 1 184 ? -7.746 -9.562 9.969 1 98.75 184 VAL B CA 1
ATOM 3660 C C . VAL B 1 184 ? -6.504 -8.703 9.742 1 98.75 184 VAL B C 1
ATOM 3662 O O . VAL B 1 184 ? -6.062 -8 10.656 1 98.75 184 VAL B O 1
ATOM 3665 N N . HIS B 1 185 ? -6.016 -8.75 8.539 1 98.88 185 HIS B N 1
ATOM 3666 C CA . HIS B 1 185 ? -4.805 -8.008 8.211 1 98.88 185 HIS B CA 1
ATOM 3667 C C . HIS B 1 185 ? -5.047 -6.504 8.258 1 98.88 185 HIS B C 1
ATOM 3669 O O . HIS B 1 185 ? -4.207 -5.75 8.75 1 98.88 185 HIS B O 1
ATOM 3675 N N . ILE B 1 186 ? -6.188 -6.07 7.746 1 98.94 186 ILE B N 1
ATOM 3676 C CA . ILE B 1 186 ? -6.523 -4.652 7.715 1 98.94 186 ILE B CA 1
ATOM 3677 C C . ILE B 1 186 ? -6.617 -4.113 9.141 1 98.94 186 ILE B C 1
ATOM 3679 O O . ILE B 1 186 ? -6.043 -3.066 9.453 1 98.94 186 ILE B O 1
ATOM 3683 N N . LEU B 1 187 ? -7.266 -4.832 10.023 1 98.81 187 LEU B N 1
ATOM 3684 C CA . LEU B 1 187 ? -7.484 -4.344 11.383 1 98.81 187 LEU B CA 1
ATOM 3685 C C . LEU B 1 187 ? -6.227 -4.5 12.227 1 98.81 187 LEU B C 1
ATOM 3687 O O . LEU B 1 187 ? -5.77 -3.537 12.852 1 98.81 187 LEU B O 1
ATOM 3691 N N . HIS B 1 188 ? -5.547 -5.594 12.133 1 98.56 188 HIS B N 1
ATOM 3692 C CA . HIS B 1 188 ? -4.527 -5.918 13.125 1 98.56 188 HIS B CA 1
ATOM 3693 C C . HIS B 1 188 ? -3.137 -5.551 12.625 1 98.56 188 HIS B C 1
ATOM 3695 O O . HIS B 1 188 ? -2.176 -5.539 13.398 1 98.56 188 HIS B O 1
ATOM 3701 N N . SER B 1 189 ? -3.031 -5.168 11.375 1 98.75 189 SER B N 1
ATOM 3702 C CA . SER B 1 189 ? -1.725 -4.77 10.859 1 98.75 189 SER B CA 1
ATOM 3703 C C . SER B 1 189 ? -1.728 -3.312 10.414 1 98.75 189 SER B C 1
ATOM 3705 O O . SER B 1 189 ? -0.668 -2.695 10.281 1 98.75 189 SER B O 1
ATOM 3707 N N . HIS B 1 190 ? -2.926 -2.791 10.148 1 98.88 190 HIS B N 1
ATOM 3708 C CA . HIS B 1 190 ? -2.961 -1.433 9.617 1 98.88 190 HIS B CA 1
ATOM 3709 C C . HIS B 1 190 ? -3.732 -0.5 10.547 1 98.88 190 HIS B C 1
ATOM 3711 O O . HIS B 1 190 ? -3.176 0.477 11.055 1 98.88 190 HIS B O 1
ATOM 3717 N N . TYR B 1 191 ? -4.977 -0.77 10.891 1 98.81 191 TYR B N 1
ATOM 3718 C CA . TYR B 1 191 ? -5.77 0.136 11.711 1 98.81 191 TYR B CA 1
ATOM 3719 C C . TYR B 1 191 ? -5.227 0.197 13.133 1 98.81 191 TYR B C 1
ATOM 3721 O O . TYR B 1 191 ? -5.09 1.28 13.711 1 98.81 191 TYR B O 1
ATOM 3729 N N . GLY B 1 192 ? -4.863 -0.881 13.719 1 98.44 192 GLY B N 1
ATOM 3730 C CA . GLY B 1 192 ? -4.371 -0.927 15.086 1 98.44 192 GLY B CA 1
ATOM 3731 C C . GLY B 1 192 ? -2.951 -0.408 15.227 1 98.44 192 GLY B C 1
ATOM 3732 O O . GLY B 1 192 ? -2.719 0.603 15.891 1 98.44 192 GLY B O 1
ATOM 3733 N N . PRO B 1 193 ? -2.041 -0.982 14.492 1 98.19 193 PRO B N 1
ATOM 3734 C CA . PRO B 1 193 ? -0.629 -0.661 14.711 1 98.19 193 PRO B CA 1
ATOM 3735 C C . PRO B 1 193 ? -0.214 0.654 14.055 1 98.19 193 PRO B C 1
ATOM 3737 O O . PRO B 1 193 ? 0.783 1.26 14.461 1 98.19 193 PRO B O 1
ATOM 3740 N N . LEU B 1 194 ? -1.005 1.114 13.094 1 98.69 194 LEU B N 1
ATOM 3741 C CA . LEU B 1 194 ? -0.462 2.23 12.328 1 98.69 194 LEU B CA 1
ATOM 3742 C C . LEU B 1 194 ? -1.449 3.393 12.289 1 98.69 194 LEU B C 1
ATOM 3744 O O . LEU B 1 194 ? -1.107 4.516 12.656 1 98.69 194 LEU B O 1
ATOM 3748 N N . LEU B 1 195 ? -2.684 3.15 11.891 1 98.62 195 LEU B N 1
ATOM 3749 C CA . LEU B 1 195 ? -3.617 4.242 11.641 1 98.62 195 LEU B CA 1
ATOM 3750 C C . LEU B 1 195 ? -4.176 4.793 12.945 1 98.62 195 LEU B C 1
ATOM 3752 O O . LEU B 1 195 ? -4.527 5.973 13.031 1 98.62 195 LEU B O 1
ATOM 3756 N N . SER B 1 196 ? -4.258 3.938 13.938 1 97.06 196 SER B N 1
ATOM 3757 C CA . SER B 1 196 ? -4.562 4.426 15.273 1 97.06 196 SER B CA 1
ATOM 3758 C C . SER B 1 196 ? -3.312 4.957 15.969 1 97.06 196 SER B C 1
ATOM 3760 O O . SER B 1 196 ? -2.232 4.375 15.836 1 97.06 196 SER B O 1
ATOM 3762 N N . ASP B 1 197 ? -3.449 6.012 16.656 1 93.69 197 ASP B N 1
ATOM 3763 C CA . ASP B 1 197 ? -2.305 6.562 17.391 1 93.69 197 ASP B CA 1
ATOM 3764 C C . ASP B 1 197 ? -1.981 5.727 18.625 1 93.69 197 ASP B C 1
ATOM 3766 O O . ASP B 1 197 ? -2.887 5.258 19.312 1 93.69 197 ASP B O 1
ATOM 3770 N N . PRO B 1 198 ? -0.655 5.535 18.844 1 93.62 198 PRO B N 1
ATOM 3771 C CA . PRO B 1 198 ? -0.299 4.848 20.094 1 93.62 198 PRO B CA 1
ATOM 3772 C C . PRO B 1 198 ? -0.812 5.574 21.344 1 93.62 198 PRO B C 1
ATOM 3774 O O . PRO B 1 198 ? -0.86 6.809 21.359 1 93.62 198 PRO B O 1
ATOM 3777 N N . ALA B 1 199 ? -1.064 4.879 22.375 1 90.19 199 ALA B N 1
ATOM 3778 C CA . ALA B 1 199 ? -1.729 5.438 23.562 1 90.19 199 ALA B CA 1
ATOM 3779 C C . ALA B 1 199 ? -0.774 6.309 24.359 1 90.19 199 ALA B C 1
ATOM 3781 O O . ALA B 1 199 ? -1.156 7.379 24.844 1 90.19 199 ALA B O 1
ATOM 3782 N N . SER B 1 200 ? 0.44 5.859 24.531 1 90.62 200 SER B N 1
ATOM 3783 C CA . SER B 1 200 ? 1.368 6.562 25.406 1 90.62 200 SER B CA 1
ATOM 3784 C C . SER B 1 200 ? 1.934 7.805 24.734 1 90.62 200 SER B C 1
ATOM 3786 O O . SER B 1 200 ? 2.162 8.828 25.391 1 90.62 200 SER B O 1
ATOM 3788 N N . ASP B 1 201 ? 2.137 7.738 23.453 1 92.62 201 ASP B N 1
ATOM 3789 C CA . ASP B 1 201 ? 2.621 8.844 22.641 1 92.62 201 ASP B CA 1
ATOM 3790 C C . ASP B 1 201 ? 1.89 8.898 21.297 1 92.62 201 ASP B C 1
ATOM 3792 O O . ASP B 1 201 ? 2.352 8.328 20.312 1 92.62 201 ASP B O 1
ATOM 3796 N N . PRO B 1 202 ? 0.82 9.609 21.219 1 92.06 202 PRO B N 1
ATOM 3797 C CA . PRO B 1 202 ? -0.072 9.562 20.062 1 92.06 202 PRO B CA 1
ATOM 3798 C C . PRO B 1 202 ? 0.546 10.188 18.812 1 92.06 202 PRO B C 1
ATOM 3800 O O . PRO B 1 202 ? 0.086 9.938 17.688 1 92.06 202 PRO B O 1
ATOM 3803 N N . GLY B 1 203 ? 1.602 10.977 18.969 1 91 203 GLY B N 1
ATOM 3804 C CA . GLY B 1 203 ? 2.176 11.664 17.812 1 91 203 GLY B CA 1
ATOM 3805 C C . GLY B 1 203 ? 1.314 12.805 17.312 1 91 203 GLY B C 1
ATOM 3806 O O . GLY B 1 203 ? 0.403 13.258 18.016 1 91 203 GLY B O 1
ATOM 3807 N N . PRO B 1 204 ? 1.573 13.281 16.125 1 93.38 204 PRO B N 1
ATOM 3808 C CA . PRO B 1 204 ? 1.014 14.57 15.727 1 93.38 204 PRO B CA 1
ATOM 3809 C C . PRO B 1 204 ? -0.206 14.438 14.82 1 93.38 204 PRO B C 1
ATOM 3811 O O . PRO B 1 204 ? -0.768 15.438 14.383 1 93.38 204 PRO B O 1
ATOM 3814 N N . ILE B 1 205 ? -0.703 13.297 14.508 1 96.75 205 ILE B N 1
ATOM 3815 C CA . ILE B 1 205 ? -1.641 13.141 13.398 1 96.75 205 ILE B CA 1
ATOM 3816 C C . ILE B 1 205 ? -3.072 13.25 13.914 1 96.75 205 ILE B C 1
ATOM 3818 O O . ILE B 1 205 ? -3.824 14.133 13.5 1 96.75 205 ILE B O 1
ATOM 3822 N N . GLY B 1 206 ? -3.447 12.414 14.922 1 95.31 206 GLY B N 1
ATOM 3823 C CA . GLY B 1 206 ? -4.793 12.406 15.469 1 95.31 206 GLY B CA 1
ATOM 3824 C C . GLY B 1 206 ? -5.809 11.766 14.539 1 95.31 206 GLY B C 1
ATOM 3825 O O . GLY B 1 206 ? -5.457 11.266 13.469 1 95.31 206 GLY B O 1
ATOM 3826 N N . ARG B 1 207 ? -7.09 11.797 14.961 1 96.38 207 ARG B N 1
ATOM 3827 C CA . ARG B 1 207 ? -8.18 11.125 14.258 1 96.38 207 ARG B CA 1
ATOM 3828 C C . ARG B 1 207 ? -8.5 11.828 12.945 1 96.38 207 ARG B C 1
ATOM 3830 O O . ARG B 1 207 ? -8.672 11.172 11.914 1 96.38 207 ARG B O 1
ATOM 3837 N N . ILE B 1 208 ? -8.648 13.141 12.953 1 97.19 208 ILE B N 1
ATOM 3838 C CA . ILE B 1 208 ? -8.961 13.891 11.742 1 97.19 208 ILE B CA 1
ATOM 3839 C C . ILE B 1 208 ? -7.773 13.859 10.789 1 97.19 208 ILE B C 1
ATOM 3841 O O . ILE B 1 208 ? -7.941 13.68 9.578 1 97.19 208 ILE B O 1
ATOM 3845 N N . GLY B 1 209 ? -6.523 13.984 11.352 1 97.81 209 GLY B N 1
ATOM 3846 C CA . GLY B 1 209 ? -5.324 13.867 10.531 1 97.81 209 GLY B CA 1
ATOM 3847 C C . GLY B 1 209 ? -5.242 12.547 9.789 1 97.81 209 GLY B C 1
ATOM 3848 O O . GLY B 1 209 ? -4.832 12.508 8.625 1 97.81 209 GLY B O 1
ATOM 3849 N N . THR B 1 210 ? -5.637 11.469 10.438 1 98.25 210 THR B N 1
ATOM 3850 C CA . THR B 1 210 ? -5.648 10.156 9.805 1 98.25 210 THR B CA 1
ATOM 3851 C C . THR B 1 210 ? -6.594 10.141 8.602 1 98.25 210 THR B C 1
ATOM 3853 O O . THR B 1 210 ? -6.266 9.578 7.555 1 98.25 210 THR B O 1
ATOM 3856 N N . SER B 1 211 ? -7.73 10.773 8.727 1 98.44 211 SER B N 1
ATOM 3857 C CA . SER B 1 211 ? -8.664 10.875 7.609 1 98.44 211 SER B CA 1
ATOM 3858 C C . SER B 1 211 ? -8.102 11.75 6.496 1 98.44 211 SER B C 1
ATOM 3860 O O . SER B 1 211 ? -8.336 11.484 5.312 1 98.44 211 SER B O 1
ATOM 3862 N N . LEU B 1 212 ? -7.371 12.82 6.871 1 98.81 212 LEU B N 1
ATOM 3863 C CA . LEU B 1 212 ? -6.73 13.672 5.871 1 98.81 212 LEU B CA 1
ATOM 3864 C C . LEU B 1 212 ? -5.707 12.883 5.062 1 98.81 212 LEU B C 1
ATOM 3866 O O . LEU B 1 212 ? -5.582 13.07 3.854 1 98.81 212 LEU B O 1
ATOM 3870 N N . ILE B 1 213 ? -4.988 11.977 5.703 1 98.94 213 ILE B N 1
ATOM 3871 C CA . ILE B 1 213 ? -4.02 11.125 5.023 1 98.94 213 ILE B CA 1
ATOM 3872 C C . ILE B 1 213 ? -4.742 10.211 4.039 1 98.94 213 ILE B C 1
ATOM 3874 O O . ILE B 1 213 ? -4.332 10.086 2.883 1 98.94 213 ILE B O 1
ATOM 3878 N N . ALA B 1 214 ? -5.812 9.578 4.508 1 98.94 214 ALA B N 1
ATOM 3879 C CA . ALA B 1 214 ? -6.574 8.664 3.664 1 98.94 214 ALA B CA 1
ATOM 3880 C C . ALA B 1 214 ? -7.109 9.375 2.424 1 98.94 214 ALA B C 1
ATOM 3882 O O . ALA B 1 214 ? -6.922 8.906 1.301 1 98.94 214 ALA B O 1
ATOM 3883 N N . VAL B 1 215 ? -7.734 10.539 2.635 1 98.81 215 VAL B N 1
ATOM 3884 C CA . VAL B 1 215 ? -8.328 11.281 1.53 1 98.81 215 VAL B CA 1
ATOM 3885 C C . VAL B 1 215 ? -7.23 11.781 0.59 1 98.81 215 VAL B C 1
ATOM 3887 O O . VAL B 1 215 ? -7.363 11.68 -0.632 1 98.81 215 VAL B O 1
ATOM 3890 N N . GLY B 1 216 ? -6.113 12.289 1.168 1 98.88 216 GLY B N 1
ATOM 3891 C CA . GLY B 1 216 ? -5.012 12.781 0.356 1 98.88 216 GLY B CA 1
ATOM 3892 C C . GLY B 1 216 ? -4.391 11.711 -0.521 1 98.88 216 GLY B C 1
ATOM 3893 O O . GLY B 1 216 ? -4.16 11.93 -1.712 1 98.88 216 GLY B O 1
ATOM 3894 N N . THR B 1 217 ? -4.16 10.508 0.051 1 98.81 217 THR B N 1
ATOM 3895 C CA . THR B 1 217 ? -3.527 9.422 -0.686 1 98.81 217 THR B CA 1
ATOM 3896 C C . THR B 1 217 ? -4.473 8.867 -1.747 1 98.81 217 THR B C 1
ATOM 3898 O O . THR B 1 217 ? -4.074 8.664 -2.896 1 98.81 217 THR B O 1
ATOM 3901 N N . LEU B 1 218 ? -5.711 8.617 -1.371 1 98.75 218 LEU B N 1
ATOM 3902 C CA . LEU B 1 218 ? -6.656 7.945 -2.252 1 98.75 218 LEU B CA 1
ATOM 3903 C C . LEU B 1 218 ? -7.039 8.836 -3.428 1 98.75 218 LEU B C 1
ATOM 3905 O O . LEU B 1 218 ? -7.148 8.367 -4.562 1 98.75 218 LEU B O 1
ATOM 3909 N N . ARG B 1 219 ? -7.238 10.133 -3.145 1 98.69 219 ARG B N 1
ATOM 3910 C CA . ARG B 1 219 ? -7.586 11.047 -4.23 1 98.69 219 ARG B CA 1
ATOM 3911 C C . ARG B 1 219 ? -6.426 11.195 -5.211 1 98.69 219 ARG B C 1
ATOM 3913 O O . ARG B 1 219 ? -6.629 11.195 -6.426 1 98.69 219 ARG B O 1
ATOM 3920 N N . ALA B 1 220 ? -5.238 11.32 -4.691 1 98.5 220 ALA B N 1
ATOM 3921 C CA . ALA B 1 220 ? -4.07 11.508 -5.555 1 98.5 220 ALA B CA 1
ATOM 3922 C C . ALA B 1 220 ? -3.797 10.25 -6.375 1 98.5 220 ALA B C 1
ATOM 3924 O O . ALA B 1 220 ? -3.369 10.336 -7.527 1 98.5 220 ALA B O 1
ATOM 3925 N N . ALA B 1 221 ? -3.998 9.094 -5.762 1 97.62 221 ALA B N 1
ATOM 3926 C CA . ALA B 1 221 ? -3.766 7.828 -6.457 1 97.62 221 ALA B CA 1
ATOM 3927 C C . ALA B 1 221 ? -4.707 7.676 -7.648 1 97.62 221 ALA B C 1
ATOM 3929 O O . ALA B 1 221 ? -4.32 7.141 -8.688 1 97.62 221 ALA B O 1
ATOM 3930 N N . GLY B 1 222 ? -5.965 8.125 -7.449 1 96.31 222 GLY B N 1
ATOM 3931 C CA . GLY B 1 222 ? -6.949 8.047 -8.516 1 96.31 222 GLY B CA 1
ATOM 3932 C C . GLY B 1 222 ? -7.582 6.676 -8.648 1 96.31 222 GLY B C 1
ATOM 3933 O O . GLY B 1 222 ? -6.996 5.676 -8.227 1 96.31 222 GLY B O 1
ATOM 3934 N N . ASN B 1 223 ? -8.75 6.645 -9.117 1 96.62 223 ASN B N 1
ATOM 3935 C CA . ASN B 1 223 ? -9.492 5.445 -9.508 1 96.62 223 ASN B CA 1
ATOM 3936 C C . ASN B 1 223 ? -9.797 4.562 -8.297 1 96.62 223 ASN B C 1
ATOM 3938 O O . ASN B 1 223 ? -9.836 3.336 -8.414 1 96.62 223 ASN B O 1
ATOM 3942 N N . LEU B 1 224 ? -9.922 5.141 -7.176 1 98.06 224 LEU B N 1
ATOM 3943 C CA . LEU B 1 224 ? -10.258 4.441 -5.938 1 98.06 224 LEU B CA 1
ATOM 3944 C C . LEU B 1 224 ? -11.484 5.062 -5.281 1 98.06 224 LEU B C 1
ATOM 3946 O O . LEU B 1 224 ? -11.484 5.32 -4.074 1 98.06 224 LEU B O 1
ATOM 3950 N N . GLY B 1 225 ? -12.492 5.277 -6.105 1 97.31 225 GLY B N 1
ATOM 3951 C CA . GLY B 1 225 ? -13.688 6.031 -5.758 1 97.31 225 GLY B CA 1
ATOM 3952 C C . GLY B 1 225 ? -14.406 5.48 -4.535 1 97.31 225 GLY B C 1
ATOM 3953 O O . GLY B 1 225 ? -14.688 6.223 -3.59 1 97.31 225 GLY B O 1
ATOM 3954 N N . PRO B 1 226 ? -14.742 4.199 -4.484 1 96.62 226 PRO B N 1
ATOM 3955 C CA . PRO B 1 226 ? -15.469 3.643 -3.344 1 96.62 226 PRO B CA 1
ATOM 3956 C C . PRO B 1 226 ? -14.734 3.832 -2.02 1 96.62 226 PRO B C 1
ATOM 3958 O O . PRO B 1 226 ? -15.344 4.203 -1.016 1 96.62 226 PRO B O 1
ATOM 3961 N N . GLN B 1 227 ? -13.438 3.576 -1.96 1 98.06 227 GLN B N 1
ATOM 3962 C CA . GLN B 1 227 ? -12.656 3.77 -0.742 1 98.06 227 GLN B CA 1
ATOM 3963 C C . GLN B 1 227 ? -12.57 5.246 -0.375 1 98.06 227 GLN B C 1
ATOM 3965 O O . GLN B 1 227 ? -12.656 5.605 0.802 1 98.06 227 GLN B O 1
ATOM 3970 N N . LEU B 1 228 ? -12.344 6.109 -1.456 1 98.5 228 LEU B N 1
ATOM 3971 C CA . LEU B 1 228 ? -12.305 7.547 -1.215 1 98.5 228 LEU B CA 1
ATOM 3972 C C . LEU B 1 228 ? -13.609 8.031 -0.595 1 98.5 228 LEU B C 1
ATOM 3974 O O . LEU B 1 228 ? -13.594 8.797 0.373 1 98.5 228 LEU B O 1
ATOM 3978 N N . LEU B 1 229 ? -14.719 7.59 -1.136 1 97.81 229 LEU B N 1
ATOM 3979 C CA . LEU B 1 229 ? -16.031 7.965 -0.619 1 97.81 229 LEU B CA 1
ATOM 3980 C C . LEU B 1 229 ? -16.172 7.57 0.848 1 97.81 229 LEU B C 1
ATOM 3982 O O . LEU B 1 229 ? -16.609 8.375 1.67 1 97.81 229 LEU B O 1
ATOM 3986 N N . SER B 1 230 ? -15.805 6.41 1.198 1 97.56 230 SER B N 1
ATOM 3987 C CA . SER B 1 230 ? -15.898 5.918 2.568 1 97.56 230 SER B CA 1
ATOM 3988 C C . SER B 1 230 ? -15.055 6.766 3.52 1 97.56 230 SER B C 1
ATOM 3990 O O . SER B 1 230 ? -15.484 7.055 4.641 1 97.56 230 SER B O 1
ATOM 3992 N N . HIS B 1 231 ? -13.906 7.191 3.09 1 98.44 231 HIS B N 1
ATOM 3993 C CA . HIS B 1 231 ? -13.008 7.934 3.967 1 98.44 231 HIS B CA 1
ATOM 3994 C C . HIS B 1 231 ? -13.422 9.398 4.062 1 98.44 231 HIS B C 1
ATOM 3996 O O . HIS B 1 231 ? -13.102 10.078 5.043 1 98.44 231 HIS B O 1
ATOM 4002 N N . VAL B 1 232 ? -14.094 9.898 3.02 1 98.44 232 VAL B N 1
ATOM 4003 C CA . VAL B 1 232 ? -14.68 11.234 3.15 1 98.44 232 VAL B CA 1
ATOM 4004 C C . VAL B 1 232 ? -15.797 11.203 4.191 1 98.44 232 VAL B C 1
ATOM 4006 O O . VAL B 1 232 ? -15.898 12.109 5.023 1 98.44 232 VAL B O 1
ATOM 4009 N N . TYR B 1 233 ? -16.641 10.148 4.176 1 98.12 233 TYR B N 1
ATOM 4010 C CA . TYR B 1 233 ? -17.609 9.969 5.254 1 98.12 233 TYR B CA 1
ATOM 4011 C C . TYR B 1 233 ? -16.922 9.898 6.605 1 98.12 233 TYR B C 1
ATOM 4013 O O . TYR B 1 233 ? -17.391 10.492 7.582 1 98.12 233 TYR B O 1
ATOM 4021 N N . GLY B 1 234 ? -15.812 9.172 6.676 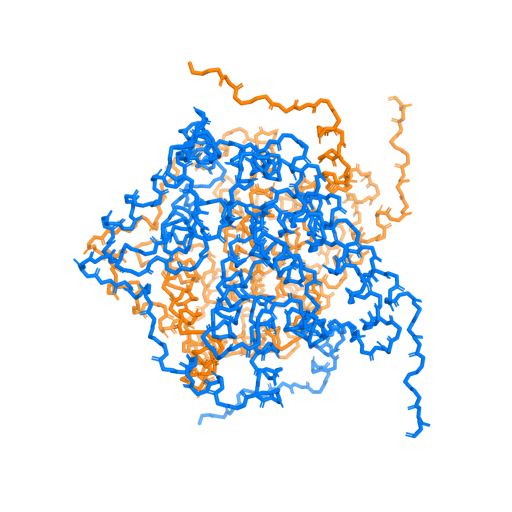1 97.62 234 GLY B N 1
ATOM 4022 C CA . GLY B 1 234 ? -15.047 9.062 7.906 1 97.62 234 GLY B CA 1
ATOM 4023 C C . GLY B 1 234 ? -14.539 10.406 8.406 1 97.62 234 GLY B C 1
ATOM 4024 O O . GLY B 1 234 ? -14.555 10.664 9.609 1 97.62 234 GLY B O 1
ATOM 4025 N N . LEU B 1 235 ? -14.07 11.242 7.465 1 97.69 235 LEU B N 1
ATOM 4026 C CA . LEU B 1 235 ? -13.625 12.586 7.805 1 97.69 235 LEU B CA 1
ATOM 4027 C C . LEU B 1 235 ? -14.75 13.391 8.438 1 97.69 235 LEU B C 1
ATOM 4029 O O . LEU B 1 235 ? -14.555 14.031 9.484 1 97.69 235 LEU B O 1
ATOM 4033 N N . LYS B 1 236 ? -15.867 13.344 7.855 1 97.06 236 LYS B N 1
ATOM 4034 C CA . LYS B 1 236 ? -17 14.102 8.359 1 97.06 236 LYS B CA 1
ATOM 4035 C C . LYS B 1 236 ? -17.469 13.578 9.711 1 97.06 236 LYS B C 1
ATOM 4037 O O . LYS B 1 236 ? -17.781 14.352 10.617 1 97.06 236 LYS B O 1
ATOM 4042 N N . LYS B 1 237 ? -17.438 12.312 9.898 1 95.56 237 LYS B N 1
ATOM 4043 C CA . LYS B 1 237 ? -17.844 11.703 11.164 1 95.56 237 LYS B CA 1
ATOM 4044 C C . LYS B 1 237 ? -16.875 12.07 12.289 1 95.56 237 LYS B C 1
ATOM 4046 O O . LYS B 1 237 ? -17.281 12.203 13.445 1 95.56 237 LYS B O 1
ATOM 4051 N N . ALA B 1 238 ? -15.609 12.18 11.93 1 94.94 238 ALA B N 1
ATOM 4052 C CA . ALA B 1 238 ? -14.625 12.594 12.93 1 94.94 238 ALA B CA 1
ATOM 4053 C C . ALA B 1 238 ? -14.977 13.969 13.508 1 94.94 238 ALA B C 1
ATOM 4055 O O . ALA B 1 238 ? -14.797 14.203 14.703 1 94.94 238 ALA B O 1
ATOM 4056 N N . GLY B 1 239 ? -15.438 14.867 12.641 1 91.38 239 GLY B N 1
ATOM 4057 C CA . GLY B 1 239 ? -15.875 16.172 13.109 1 91.38 239 GLY B CA 1
ATOM 4058 C C . GLY B 1 239 ? -17.031 16.094 14.086 1 91.38 239 GLY B C 1
ATOM 4059 O O . GLY B 1 239 ? -17.078 16.859 15.055 1 91.38 239 GLY B O 1
ATOM 4060 N N . GLU B 1 240 ? -17.891 15.195 13.867 1 88.44 240 GLU B N 1
ATOM 4061 C CA . GLU B 1 240 ? -19.031 15 14.75 1 88.44 240 GLU B CA 1
ATOM 4062 C C . GLU B 1 240 ? -18.609 14.445 16.109 1 88.44 240 GLU B C 1
ATOM 4064 O O . GLU B 1 240 ? -19.141 14.836 17.141 1 88.44 240 GLU B O 1
ATOM 4069 N N . GLU B 1 241 ? -17.703 13.602 16.016 1 87.25 241 GLU B N 1
ATOM 4070 C CA . GLU B 1 241 ? -17.234 12.914 17.219 1 87.25 241 GLU B CA 1
ATOM 4071 C C . GLU B 1 241 ? -16.406 13.836 18.109 1 87.25 241 GLU B C 1
ATOM 4073 O O . GLU B 1 241 ? -16.484 13.766 19.328 1 87.25 241 GLU B O 1
ATOM 4078 N N . LEU B 1 242 ? -15.594 14.672 17.5 1 81.06 242 LEU B N 1
ATOM 4079 C CA . LEU B 1 242 ? -14.625 15.461 18.266 1 81.06 242 LEU B CA 1
ATOM 4080 C C . LEU B 1 242 ? -15.148 16.875 18.5 1 81.06 242 LEU B C 1
ATOM 4082 O O . LEU B 1 242 ? -14.375 17.781 18.812 1 81.06 242 LEU B O 1
ATOM 4086 N N . GLN B 1 243 ? -16.297 17.047 18.266 1 70.94 243 GLN B N 1
ATOM 4087 C CA . GLN B 1 243 ? -16.891 18.375 18.422 1 70.94 243 GLN B CA 1
ATOM 4088 C C . GLN B 1 243 ? -16.484 19.016 19.734 1 70.94 243 GLN B C 1
ATOM 4090 O O . GLN B 1 243 ? -16.125 20.203 19.766 1 70.94 243 GLN B O 1
ATOM 4095 N N . GLN B 1 244 ? -16.5 18.219 20.703 1 58.84 244 GLN B N 1
ATOM 4096 C CA . GLN B 1 244 ? -16.281 18.859 22 1 58.84 244 GLN B CA 1
ATOM 4097 C C . GLN B 1 244 ? -14.797 18.953 22.312 1 58.84 244 GLN B C 1
ATOM 4099 O O . GLN B 1 244 ? -14.352 19.922 22.922 1 58.84 244 GLN B O 1
ATOM 4104 N N . VAL B 1 245 ? -14.062 17.969 21.844 1 60.53 245 VAL B N 1
ATOM 4105 C CA . VAL B 1 245 ? -12.664 17.953 22.25 1 60.53 245 VAL B CA 1
ATOM 4106 C C . VAL B 1 245 ? -11.781 18.516 21.141 1 60.53 245 VAL B C 1
ATOM 4108 O O . VAL B 1 245 ? -10.789 19.188 21.406 1 60.53 245 VAL B O 1
ATOM 4111 N N . GLY B 1 246 ? -12.273 18.547 19.969 1 65.25 246 GLY B N 1
ATOM 4112 C CA . GLY B 1 246 ? -11.508 18.969 18.812 1 65.25 246 GLY B CA 1
ATOM 4113 C C . GLY B 1 246 ? -10.164 18.266 18.688 1 65.25 246 GLY B C 1
ATOM 4114 O O . GLY B 1 246 ? -9.914 17.281 19.375 1 65.25 246 GLY B O 1
ATOM 4115 N N . GLU B 1 247 ? -9.438 18.406 17.703 1 84.81 247 GLU B N 1
ATOM 4116 C CA . GLU B 1 247 ? -8.031 18.078 17.516 1 84.81 247 GLU B CA 1
ATOM 4117 C C . GLU B 1 247 ? -7.172 19.344 17.469 1 84.81 247 GLU B C 1
ATOM 4119 O O . GLU B 1 247 ? -6.996 19.938 16.406 1 84.81 247 GLU B O 1
ATOM 4124 N N . PRO B 1 248 ? -6.719 19.75 18.594 1 78.56 248 PRO B N 1
ATOM 4125 C CA . PRO B 1 248 ? -6.109 21.078 18.766 1 78.56 248 PRO B CA 1
ATOM 4126 C C . PRO B 1 248 ? -5.008 21.344 17.734 1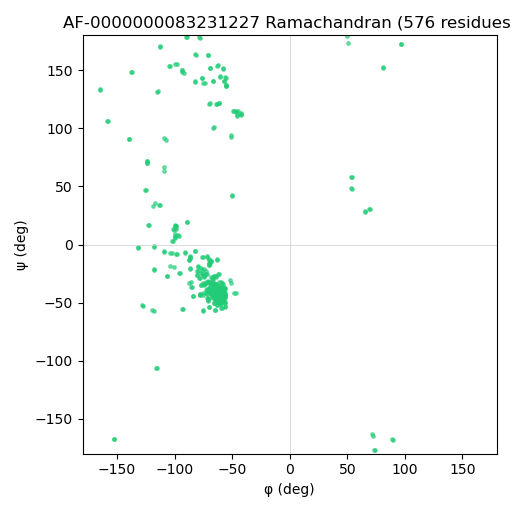 78.56 248 PRO B C 1
ATOM 4128 O O . PRO B 1 248 ? -4.781 22.5 17.359 1 78.56 248 PRO B O 1
ATOM 4131 N N . SER B 1 249 ? -4.41 20.328 17.375 1 88.88 249 SER B N 1
ATOM 4132 C CA . SER B 1 249 ? -3.301 20.516 16.438 1 88.88 249 SER B CA 1
ATOM 4133 C C . SER B 1 249 ? -3.785 21.094 15.117 1 88.88 249 SER B C 1
ATOM 4135 O O . SER B 1 249 ? -2.998 21.672 14.367 1 88.88 249 SER B O 1
ATOM 4137 N N . LEU B 1 250 ? -5.117 21.094 14.914 1 94.25 250 LEU B N 1
ATOM 4138 C CA . LEU B 1 250 ? -5.66 21.531 13.633 1 94.25 250 LEU B CA 1
ATOM 4139 C C . LEU B 1 250 ? -6.258 22.922 13.742 1 94.25 250 LEU B C 1
ATOM 4141 O O . LEU B 1 250 ? -6.629 23.531 12.734 1 94.25 250 LEU B O 1
ATOM 4145 N N . GLY B 1 251 ? -6.371 23.5 14.922 1 92.44 251 GLY B N 1
ATOM 4146 C CA . GLY B 1 251 ? -6.922 24.828 15.117 1 92.44 251 GLY B CA 1
ATOM 4147 C C . GLY B 1 251 ? -8.422 24.812 15.336 1 92.44 251 GLY B C 1
ATOM 4148 O O . GLY B 1 251 ? -9.023 23.766 15.555 1 92.44 251 GLY B O 1
ATOM 4149 N N . GLN B 1 252 ? -9.031 25.953 15.289 1 91.94 252 GLN B N 1
ATOM 4150 C CA . GLN B 1 252 ? -10.43 26.141 15.656 1 91.94 252 GLN B CA 1
ATOM 4151 C C . GLN B 1 252 ? -11.352 25.859 14.469 1 91.94 252 GLN B C 1
ATOM 4153 O O . GLN B 1 252 ? -12.57 25.781 14.625 1 91.94 252 GLN B O 1
ATOM 4158 N N . GLY B 1 253 ? -10.773 25.734 13.328 1 93.75 253 GLY B N 1
ATOM 4159 C CA . GLY B 1 253 ? -11.555 25.594 12.109 1 93.75 253 GLY B CA 1
ATOM 4160 C C . GLY B 1 253 ? -11.883 24.141 11.773 1 93.75 253 GLY B C 1
ATOM 4161 O O . GLY B 1 253 ? -12.234 23.828 10.633 1 93.75 253 GLY B O 1
ATOM 4162 N N . THR B 1 254 ? -11.805 23.234 12.75 1 93.94 254 THR B N 1
ATOM 4163 C CA . THR B 1 254 ? -11.938 21.812 12.516 1 93.94 254 THR B CA 1
ATOM 4164 C C . THR B 1 254 ? -13.359 21.469 12.07 1 93.94 254 THR B C 1
ATOM 4166 O O . THR B 1 254 ? -13.555 20.547 11.273 1 93.94 254 THR B O 1
ATOM 4169 N N . GLN B 1 255 ? -14.305 22.188 12.562 1 93 255 GLN B N 1
ATOM 4170 C CA . GLN B 1 255 ? -15.68 21.953 12.148 1 93 255 GLN B CA 1
ATOM 4171 C C . GLN B 1 255 ? -15.859 22.234 10.656 1 93 255 GLN B C 1
ATOM 4173 O O . GLN B 1 255 ? -16.562 21.5 9.961 1 93 255 GLN B O 1
ATOM 4178 N N . TRP B 1 256 ? -15.273 23.281 10.203 1 95.38 256 TRP B N 1
ATOM 4179 C CA . TRP B 1 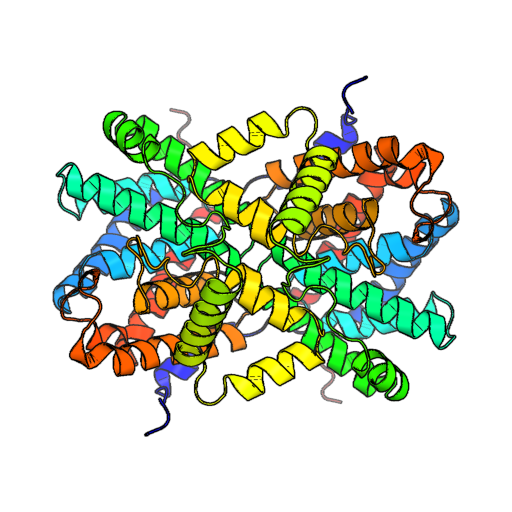256 ? -15.328 23.594 8.773 1 95.38 256 TRP B CA 1
ATOM 4180 C C . TRP B 1 256 ? -14.594 22.531 7.961 1 95.38 256 TRP B C 1
ATOM 4182 O O . TRP B 1 256 ? -15.094 22.062 6.934 1 95.38 256 TRP B O 1
ATOM 4192 N N . LEU B 1 257 ? -13.422 22.141 8.461 1 96.88 257 LEU B N 1
ATOM 4193 C CA . LEU B 1 257 ? -12.547 21.203 7.762 1 96.88 257 LEU B CA 1
ATOM 4194 C C . LEU B 1 257 ? -13.266 19.875 7.516 1 96.88 257 LEU B C 1
ATOM 4196 O O . LEU B 1 257 ? -13.055 19.234 6.48 1 96.88 257 LEU B O 1
ATOM 4200 N N . THR B 1 258 ? -14.156 19.469 8.438 1 96.94 258 THR B N 1
ATOM 4201 C CA . THR B 1 258 ? -14.82 18.172 8.375 1 96.94 258 THR B CA 1
ATOM 4202 C C . THR B 1 258 ? -16.234 18.312 7.824 1 96.94 258 THR B C 1
ATOM 4204 O O . THR B 1 258 ? -17.047 17.406 7.949 1 96.94 258 THR B O 1
ATOM 4207 N N . SER B 1 259 ? -16.562 19.484 7.254 1 96.62 259 SER B N 1
ATOM 4208 C CA . SER B 1 259 ? -17.828 19.734 6.566 1 96.62 259 SER B CA 1
ATOM 4209 C C . SER B 1 259 ? -17.734 19.375 5.086 1 96.62 259 SER B C 1
ATOM 4211 O O . SER B 1 259 ? -16.672 18.984 4.605 1 96.62 259 SER B O 1
ATOM 4213 N N . ASP B 1 260 ? -18.828 19.531 4.352 1 97.81 260 ASP B N 1
ATOM 4214 C CA . ASP B 1 260 ? -18.828 19.312 2.908 1 97.81 260 ASP B CA 1
ATOM 4215 C C . ASP B 1 260 ? -17.891 20.297 2.209 1 97.81 260 ASP B C 1
ATOM 4217 O O . ASP B 1 260 ? -17.125 19.906 1.325 1 97.81 260 ASP B O 1
ATOM 4221 N N . THR B 1 261 ? -17.906 21.531 2.613 1 97.88 261 THR B N 1
ATOM 4222 C CA . THR B 1 261 ? -17.109 22.562 1.973 1 97.88 261 THR B CA 1
ATOM 4223 C C . THR B 1 261 ? -15.625 22.344 2.275 1 97.88 261 THR B C 1
ATOM 4225 O O . THR B 1 261 ? -14.766 22.609 1.425 1 97.88 261 THR B O 1
ATOM 4228 N N . GLY B 1 262 ? -15.344 21.938 3.525 1 98.38 262 GLY B N 1
ATOM 4229 C CA . GLY B 1 262 ? -13.977 21.578 3.852 1 98.38 262 GLY B CA 1
ATOM 4230 C C . GLY B 1 262 ? -13.438 20.422 3.037 1 98.38 262 GLY B C 1
ATOM 4231 O O . GLY B 1 262 ? -12.312 20.469 2.535 1 98.38 262 GLY B O 1
ATOM 4232 N N . ALA B 1 263 ? -14.273 19.406 2.945 1 98.62 263 ALA B N 1
ATOM 4233 C CA . ALA B 1 263 ? -13.891 18.25 2.141 1 98.62 263 ALA B CA 1
ATOM 4234 C C . ALA B 1 263 ? -13.672 18.641 0.682 1 98.62 263 ALA B C 1
ATOM 4236 O O . ALA B 1 263 ? -12.75 18.141 0.031 1 98.62 263 ALA B O 1
ATOM 4237 N N . GLU B 1 264 ? -14.531 19.484 0.135 1 98.62 264 GLU B N 1
ATOM 4238 C CA . GLU B 1 264 ? -14.352 20 -1.224 1 98.62 264 GLU B CA 1
ATOM 4239 C C . GLU B 1 264 ? -13.023 20.719 -1.371 1 98.62 264 GLU B C 1
ATOM 4241 O O . GLU B 1 264 ? -12.32 20.547 -2.371 1 98.62 264 GLU B O 1
ATOM 4246 N N . TRP B 1 265 ? -12.719 21.531 -0.359 1 98.81 265 TRP B N 1
ATOM 4247 C CA . TRP B 1 265 ? -11.453 22.25 -0.378 1 98.81 265 TRP B CA 1
ATOM 4248 C C . TRP B 1 265 ? -10.281 21.281 -0.419 1 98.81 265 TRP B C 1
ATOM 4250 O O . TRP B 1 265 ? -9.328 21.484 -1.186 1 98.81 265 TRP B O 1
ATOM 4260 N N . ILE B 1 266 ? -10.312 20.25 0.372 1 98.81 266 ILE B N 1
ATOM 4261 C CA . ILE B 1 266 ? -9.25 19.25 0.445 1 98.81 266 ILE B CA 1
ATOM 4262 C C . ILE B 1 266 ? -9.078 18.578 -0.914 1 98.81 266 ILE B C 1
ATOM 4264 O O . ILE B 1 266 ? -7.977 18.531 -1.458 1 98.81 266 ILE B O 1
ATOM 4268 N N . ILE B 1 267 ? -10.172 18.094 -1.472 1 98.62 267 ILE B N 1
ATOM 4269 C CA . ILE B 1 267 ? -10.141 17.344 -2.729 1 98.62 267 ILE B CA 1
ATOM 4270 C C . ILE B 1 267 ? -9.633 18.25 -3.85 1 98.62 267 ILE B C 1
ATOM 4272 O O . ILE B 1 267 ? -8.758 17.859 -4.625 1 98.62 267 ILE B O 1
ATOM 4276 N N . ASN B 1 268 ? -10.172 19.453 -3.92 1 98.62 268 ASN B N 1
ATOM 4277 C CA . ASN B 1 268 ? -9.742 20.391 -4.949 1 98.62 268 ASN B CA 1
ATOM 4278 C C . ASN B 1 268 ? -8.266 20.75 -4.805 1 98.62 268 ASN B C 1
ATOM 4280 O O . ASN B 1 268 ? -7.566 20.938 -5.801 1 98.62 268 ASN B O 1
ATOM 4284 N N . SER B 1 269 ? -7.832 20.938 -3.576 1 98.88 269 SER B N 1
ATOM 4285 C CA . SER B 1 269 ? -6.43 21.234 -3.316 1 98.88 269 SER B CA 1
ATOM 4286 C C . SER B 1 269 ? -5.523 20.109 -3.797 1 98.88 269 SER B C 1
ATOM 4288 O O . SER B 1 269 ? -4.492 20.359 -4.426 1 98.88 269 SER B O 1
ATOM 4290 N N . ILE B 1 270 ? -5.902 18.875 -3.5 1 98.62 270 ILE B N 1
ATOM 4291 C CA . ILE B 1 270 ? -5.133 17.719 -3.941 1 98.62 270 ILE B CA 1
ATOM 4292 C C . ILE B 1 270 ? -5.113 17.656 -5.469 1 98.62 270 ILE B C 1
ATOM 4294 O O . ILE B 1 270 ? -4.078 17.359 -6.07 1 98.62 270 ILE B O 1
ATOM 4298 N N . ASP B 1 271 ? -6.254 17.938 -6.102 1 98.44 271 ASP B N 1
ATOM 4299 C CA . ASP B 1 271 ? -6.328 17.953 -7.559 1 98.44 271 ASP B CA 1
ATOM 4300 C C . ASP B 1 271 ? -5.379 19 -8.148 1 98.44 271 ASP B C 1
ATOM 4302 O O . ASP B 1 271 ? -4.719 18.75 -9.156 1 98.44 271 ASP B O 1
ATOM 4306 N N . ARG B 1 272 ? -5.344 20.188 -7.531 1 98.62 272 ARG B N 1
ATOM 4307 C CA . ARG B 1 272 ? -4.445 21.234 -7.996 1 98.62 272 ARG B CA 1
ATOM 4308 C C . ARG B 1 272 ? -2.986 20.812 -7.863 1 98.62 272 ARG B C 1
ATOM 4310 O O . ARG B 1 272 ? -2.174 21.062 -8.75 1 98.62 272 ARG B O 1
ATOM 4317 N N . LEU B 1 273 ? -2.662 20.219 -6.742 1 98.5 273 LEU B N 1
ATOM 4318 C CA . LEU B 1 273 ? -1.308 19.719 -6.531 1 98.5 273 LEU B CA 1
ATOM 4319 C C . LEU B 1 273 ? -0.955 18.656 -7.566 1 98.5 273 LEU B C 1
ATOM 4321 O O . LEU B 1 273 ? 0.132 18.688 -8.148 1 98.5 273 LEU B O 1
ATOM 4325 N N . SER B 1 274 ? -1.842 17.703 -7.805 1 97.75 274 SER B N 1
ATOM 4326 C CA . SER B 1 274 ? -1.634 16.641 -8.781 1 97.75 274 SER B CA 1
ATOM 4327 C C . SER B 1 274 ? -1.454 17.203 -10.188 1 97.75 274 SER B C 1
ATOM 4329 O O . SER B 1 274 ? -0.626 16.719 -10.961 1 97.75 274 SER B O 1
ATOM 4331 N N . GLN B 1 275 ? -2.271 18.188 -10.5 1 97.25 275 GLN B N 1
ATOM 4332 C CA . GLN B 1 275 ? -2.18 18.828 -11.812 1 97.25 275 GLN B CA 1
ATOM 4333 C C . GLN B 1 275 ? -0.841 19.531 -11.992 1 97.25 275 GLN B C 1
ATOM 4335 O O . GLN B 1 275 ? -0.242 19.484 -13.062 1 97.25 275 GLN B O 1
ATOM 4340 N N . LEU B 1 276 ? -0.416 20.234 -10.953 1 97.38 276 LEU B N 1
ATOM 4341 C CA . LEU B 1 276 ? 0.877 20.906 -10.992 1 97.38 276 LEU B CA 1
ATOM 4342 C C . LEU B 1 276 ? 1.996 19.906 -11.297 1 97.38 276 LEU B C 1
ATOM 4344 O O . LEU B 1 276 ? 2.873 20.188 -12.117 1 97.38 276 LEU B O 1
ATOM 4348 N N . ILE B 1 277 ? 1.96 18.766 -10.688 1 95.56 277 ILE B N 1
ATOM 4349 C CA . ILE B 1 277 ? 2.969 17.719 -10.859 1 95.56 277 ILE B CA 1
ATOM 4350 C C . ILE B 1 277 ? 2.896 17.172 -12.281 1 95.56 277 ILE B C 1
ATOM 4352 O O . ILE B 1 277 ? 3.922 17.016 -12.953 1 95.56 277 ILE B O 1
ATOM 4356 N N . SER B 1 278 ? 1.697 16.891 -12.758 1 93 278 SER B N 1
ATOM 4357 C CA . SER B 1 278 ? 1.504 16.359 -14.109 1 93 278 SER B CA 1
ATOM 4358 C C . SER B 1 278 ? 2.014 17.344 -15.156 1 93 278 SER B C 1
ATOM 4360 O O . SER B 1 278 ? 2.631 16.938 -16.141 1 93 278 SER B O 1
ATOM 4362 N N . ASP B 1 279 ? 1.752 18.594 -14.969 1 91.56 279 ASP B N 1
ATOM 4363 C CA . ASP B 1 279 ? 2.178 19.641 -15.898 1 91.56 279 ASP B CA 1
ATOM 4364 C C . ASP B 1 279 ? 3.699 19.734 -15.953 1 91.56 279 ASP B C 1
ATOM 4366 O O . ASP B 1 279 ? 4.273 19.984 -17.016 1 91.56 279 ASP B O 1
ATOM 4370 N N . SER B 1 280 ? 4.348 19.562 -14.852 1 88.75 280 SER B N 1
ATOM 4371 C CA . SER B 1 280 ? 5.801 19.672 -14.781 1 88.75 280 SER B CA 1
ATOM 4372 C C . SER B 1 280 ? 6.477 18.516 -15.5 1 88.75 280 SER B C 1
ATOM 4374 O O . SER B 1 280 ? 7.578 18.656 -16.031 1 88.75 280 SER B O 1
ATOM 4376 N N . GLU B 1 281 ? 5.902 17.359 -15.516 1 83.88 281 GLU B N 1
ATOM 4377 C CA . GLU B 1 281 ? 6.438 16.188 -16.203 1 83.88 281 GLU B CA 1
ATOM 4378 C C . GLU B 1 281 ? 6.277 16.297 -17.703 1 83.88 281 GLU B C 1
ATOM 4380 O O . GLU B 1 281 ? 7.105 15.789 -18.469 1 83.88 281 GLU B O 1
ATOM 4385 N N . ALA B 1 282 ? 5.297 16.859 -18.141 1 77.31 282 ALA B N 1
ATOM 4386 C CA . ALA B 1 282 ? 5.012 16.984 -19.562 1 77.31 282 ALA B CA 1
ATOM 4387 C C . ALA B 1 282 ? 5.918 18.016 -20.219 1 77.31 282 ALA B C 1
ATOM 4389 O O . ALA B 1 282 ? 6.176 17.953 -21.422 1 77.31 282 ALA B O 1
ATOM 4390 N N . HIS B 1 283 ? 6.383 19 -19.484 1 70.62 283 HIS B N 1
ATOM 4391 C CA . HIS B 1 283 ? 7.238 20.062 -20.016 1 70.62 283 HIS B CA 1
ATOM 4392 C C . HIS B 1 283 ? 8.547 20.141 -19.234 1 70.62 283 HIS B C 1
ATOM 4394 O O . HIS B 1 283 ? 8.75 21.078 -18.453 1 70.62 283 HIS B O 1
ATOM 4400 N N . PRO B 1 284 ? 9.359 19.109 -19.453 1 63.41 284 PRO B N 1
ATOM 4401 C CA . PRO B 1 284 ? 10.602 19.141 -18.688 1 63.41 284 PRO B CA 1
ATOM 4402 C C . PRO B 1 284 ? 11.516 20.297 -19.094 1 63.41 284 PRO B C 1
ATOM 4404 O O . PRO B 1 284 ? 11.617 20.609 -20.281 1 63.41 284 PRO B O 1
ATOM 4407 N N . THR B 1 285 ? 11.578 21.391 -18.375 1 57.94 285 THR B N 1
ATOM 4408 C CA . THR B 1 285 ? 12.523 22.453 -18.719 1 57.94 285 THR B CA 1
ATOM 4409 C C . THR B 1 285 ? 13.961 21.938 -18.641 1 57.94 285 THR B C 1
ATOM 4411 O O . THR B 1 285 ? 14.336 21.281 -17.672 1 57.94 285 THR B O 1
ATOM 4414 N N . PRO B 1 286 ? 14.617 22.047 -19.719 1 51.25 286 PRO B N 1
ATOM 4415 C CA . PRO B 1 286 ? 16.016 21.656 -19.781 1 51.25 286 PRO B CA 1
ATOM 4416 C C . PRO B 1 286 ? 16.844 22.188 -18.609 1 51.25 286 PRO B C 1
ATOM 4418 O O . PRO B 1 286 ? 16.578 23.281 -18.109 1 51.25 286 PRO B O 1
ATOM 4421 N N . THR B 1 287 ? 17.328 21.25 -17.781 1 47.81 287 THR B N 1
ATOM 4422 C CA . THR B 1 287 ? 18.344 21.688 -16.828 1 47.81 287 THR B CA 1
ATOM 4423 C C . THR B 1 287 ? 19.344 22.609 -17.5 1 47.81 287 THR B C 1
ATOM 4425 O O . THR B 1 287 ? 19.844 22.312 -18.578 1 47.81 287 THR B O 1
ATOM 4428 N N . SER B 1 288 ? 19.375 23.812 -17.172 1 31.48 288 SER B N 1
ATOM 4429 C CA . SER B 1 288 ? 20.406 24.672 -17.719 1 31.48 288 SER B CA 1
ATOM 4430 C C . SER B 1 288 ? 21.797 24.062 -17.547 1 31.48 288 SER B C 1
ATOM 4432 O O . SER B 1 288 ? 22.188 23.719 -16.422 1 31.48 288 SER B O 1
ATOM 4434 N N . LYS B 1 289 ? 22.188 23.344 -18.594 1 35 289 LYS B N 1
ATOM 4435 C CA . LYS B 1 289 ? 23.625 23.109 -18.656 1 35 289 LYS B CA 1
ATOM 4436 C C . LYS B 1 289 ? 24.406 24.422 -18.484 1 35 289 LYS B C 1
ATOM 4438 O O . LYS B 1 289 ? 24.641 25.156 -19.438 1 35 289 LYS B O 1
ATOM 4443 N N . LEU B 1 290 ? 23.906 25.234 -17.516 1 21.5 290 LEU B N 1
ATOM 4444 C CA . LEU B 1 290 ? 24.906 26.25 -17.266 1 21.5 290 LEU B CA 1
ATOM 4445 C C . LEU B 1 290 ? 26.047 25.719 -16.391 1 21.5 290 LEU B C 1
ATOM 4447 O O . LEU B 1 290 ? 25.797 24.969 -15.445 1 21.5 290 LEU B O 1
#

Nearest PDB structures (foldseek):
  7uwb-assembly1_k  TM=1.669E-01  e=4.919E+00  Citrus x limon
  7w7r-assembly2_D-3  TM=2.022E-01  e=8.898E+00  Anabas testudineus
  4dma-assembly1_B  TM=2.774E-01  e=7.864E+00  Homo sapiens
  7uwb-assembly1_k  TM=1.788E-01  e=5.606E+00  Citrus x limon